Protein AF-A0AAN8VV85-F1 (afdb_monomer_lite)

Structure (mmCIF, N/CA/C/O backbone):
data_AF-A0AAN8VV85-F1
#
_entry.id   AF-A0AAN8VV85-F1
#
loop_
_atom_site.group_PDB
_atom_site.id
_atom_site.type_symbol
_atom_site.label_atom_id
_atom_site.label_alt_id
_atom_site.label_comp_id
_atom_site.label_asym_id
_atom_site.label_entity_id
_atom_site.label_seq_id
_atom_site.pdbx_PDB_ins_code
_atom_site.Cartn_x
_atom_site.Cartn_y
_atom_site.Cartn_z
_atom_site.occupancy
_atom_site.B_iso_or_equiv
_atom_site.auth_seq_id
_atom_site.auth_comp_id
_atom_site.auth_asym_id
_atom_site.auth_atom_id
_atom_site.pdbx_PDB_model_num
ATOM 1 N N . MET A 1 1 ? 72.344 32.230 -18.948 1.00 29.64 1 MET A N 1
ATOM 2 C CA . MET A 1 1 ? 73.712 32.636 -18.550 1.00 29.64 1 MET A CA 1
ATOM 3 C C . MET A 1 1 ? 74.078 31.742 -17.375 1.00 29.64 1 MET A C 1
ATOM 5 O O . MET A 1 1 ? 73.294 31.746 -16.448 1.00 29.64 1 MET A O 1
ATOM 9 N N . GLU A 1 2 ? 75.067 30.851 -17.328 1.00 29.83 2 GLU A N 1
ATOM 10 C CA . GLU A 1 2 ? 76.236 30.452 -18.130 1.00 29.83 2 GLU A CA 1
ATOM 11 C C . GLU A 1 2 ? 76.461 28.944 -17.844 1.00 29.83 2 GLU A C 1
ATOM 13 O O . GLU A 1 2 ? 76.276 28.495 -16.722 1.00 29.83 2 GLU A O 1
ATOM 18 N N . LYS A 1 3 ? 76.580 28.073 -18.855 1.00 25.91 3 LYS A N 1
ATOM 19 C CA . LYS A 1 3 ? 77.824 27.391 -19.287 1.00 25.91 3 LYS A CA 1
ATOM 20 C C . LYS A 1 3 ? 78.776 26.924 -18.168 1.00 25.91 3 LYS A C 1
ATOM 22 O O . LYS A 1 3 ? 79.409 27.759 -17.550 1.00 25.91 3 LYS A O 1
ATOM 27 N N . TRP A 1 4 ? 79.045 25.611 -18.131 1.00 25.22 4 TRP A N 1
ATOM 28 C CA . TRP A 1 4 ? 80.376 24.975 -18.308 1.00 25.22 4 TRP A CA 1
ATOM 29 C C . TRP A 1 4 ? 80.192 23.436 -18.306 1.00 25.22 4 TRP A C 1
ATOM 31 O O . TRP A 1 4 ? 79.726 22.879 -17.326 1.00 25.22 4 TRP A O 1
ATOM 41 N N . LYS A 1 5 ? 80.200 22.704 -19.431 1.00 29.70 5 LYS A N 1
ATOM 42 C CA . LYS A 1 5 ? 81.282 22.243 -20.337 1.00 29.70 5 LYS A CA 1
ATOM 43 C C . LYS A 1 5 ? 82.323 21.259 -19.752 1.00 29.70 5 LYS A C 1
ATOM 45 O O . LYS A 1 5 ? 83.261 21.658 -19.087 1.00 29.70 5 LYS A O 1
ATOM 50 N N . ARG A 1 6 ? 82.236 20.037 -20.309 1.00 26.09 6 ARG A N 1
ATOM 51 C CA . ARG A 1 6 ? 83.296 19.202 -20.930 1.00 26.09 6 ARG A CA 1
ATOM 52 C C . ARG A 1 6 ? 84.346 18.489 -20.052 1.00 26.09 6 ARG A C 1
ATOM 54 O O . ARG A 1 6 ? 85.352 19.064 -19.677 1.00 26.09 6 ARG A O 1
ATOM 61 N N . SER A 1 7 ? 84.208 17.155 -20.060 1.00 25.19 7 SER A N 1
ATOM 62 C CA . SER A 1 7 ? 85.110 16.177 -20.712 1.00 25.19 7 SER A CA 1
ATOM 63 C C . SER A 1 7 ? 86.605 16.199 -20.361 1.00 25.19 7 SER A C 1
ATOM 65 O O . SER A 1 7 ? 87.326 17.058 -20.868 1.00 25.19 7 SER A O 1
ATOM 67 N N . LYS A 1 8 ? 87.107 15.070 -19.833 1.00 25.59 8 LYS A N 1
ATOM 68 C CA . LYS A 1 8 ? 88.074 14.180 -20.525 1.00 25.59 8 LYS A CA 1
ATOM 69 C C . LYS A 1 8 ? 88.444 12.957 -19.665 1.00 25.59 8 LYS A C 1
ATOM 71 O O . LYS A 1 8 ? 88.756 13.152 -18.506 1.00 25.59 8 LYS A O 1
ATOM 76 N N . ARG A 1 9 ? 88.496 11.786 -20.338 1.00 24.23 9 ARG A N 1
ATOM 77 C CA . ARG A 1 9 ? 89.541 10.718 -20.335 1.00 24.23 9 ARG A CA 1
ATOM 78 C C . ARG A 1 9 ? 89.987 10.162 -18.962 1.00 24.23 9 ARG A C 1
ATOM 80 O O . ARG A 1 9 ? 90.245 10.922 -18.055 1.00 24.23 9 ARG A O 1
ATOM 87 N N . SER A 1 10 ? 90.203 8.869 -18.741 1.00 25.86 10 SER A N 1
ATOM 88 C CA . SER A 1 10 ? 90.548 7.743 -19.618 1.00 25.86 10 SER A CA 1
ATOM 89 C C . SER A 1 10 ? 90.454 6.442 -18.810 1.00 25.86 10 SER A C 1
ATOM 91 O O . SER A 1 10 ? 90.786 6.437 -17.628 1.00 25.86 10 SER A O 1
ATOM 93 N N . ASN A 1 11 ? 90.087 5.347 -19.485 1.00 25.23 11 ASN A N 1
ATOM 94 C CA . ASN A 1 11 ? 90.417 3.971 -19.099 1.00 25.23 11 ASN A CA 1
ATOM 95 C C . ASN A 1 11 ? 91.912 3.854 -18.749 1.00 25.23 11 ASN A C 1
ATOM 97 O O . ASN A 1 11 ? 92.729 4.395 -19.491 1.00 25.23 11 ASN A O 1
ATOM 101 N N . ASP A 1 12 ? 92.288 3.093 -17.719 1.00 26.83 12 ASP A N 1
ATOM 102 C CA . ASP A 1 12 ? 92.538 1.657 -17.901 1.00 26.83 12 ASP A CA 1
ATOM 103 C C . ASP A 1 12 ? 92.948 0.925 -16.603 1.00 26.83 12 ASP A C 1
ATOM 105 O O . ASP A 1 12 ? 93.776 1.408 -15.840 1.00 26.83 12 ASP A O 1
ATOM 109 N N . ARG A 1 13 ? 92.433 -0.310 -16.502 1.00 25.50 13 ARG A N 1
ATOM 110 C CA . ARG A 1 13 ? 93.039 -1.547 -15.961 1.00 25.50 13 ARG A CA 1
ATOM 111 C C . ARG A 1 13 ? 93.323 -1.768 -14.460 1.00 25.50 13 ARG A C 1
ATOM 113 O O . ARG A 1 13 ? 94.218 -1.179 -13.875 1.00 25.50 13 ARG A O 1
ATOM 120 N N . GLY A 1 14 ? 92.743 -2.884 -13.983 1.00 24.97 14 GLY A N 1
ATOM 121 C CA . GLY A 1 14 ? 93.368 -3.862 -13.069 1.00 24.97 14 GLY A CA 1
ATOM 122 C C . GLY A 1 14 ? 92.495 -4.211 -11.857 1.00 24.97 14 GLY A C 1
ATOM 123 O O . GLY A 1 14 ? 92.510 -3.464 -10.896 1.00 24.97 14 GLY A O 1
ATOM 124 N N . LYS A 1 15 ? 91.559 -5.169 -11.952 1.00 25.47 15 LYS A N 1
ATOM 125 C CA . LYS A 1 15 ? 91.684 -6.637 -11.739 1.00 25.47 15 LYS A CA 1
ATOM 126 C C . LYS A 1 15 ? 91.751 -7.070 -10.265 1.00 25.47 15 LYS A C 1
ATOM 128 O O . LYS A 1 15 ? 92.751 -6.806 -9.627 1.00 25.47 15 LYS A O 1
ATOM 133 N N . GLU A 1 16 ? 90.749 -7.856 -9.858 1.00 23.83 16 GLU A N 1
ATOM 134 C CA . GLU A 1 16 ? 90.736 -9.002 -8.915 1.00 23.83 16 GLU A CA 1
ATOM 135 C C . GLU A 1 16 ? 89.245 -9.399 -8.763 1.00 23.83 16 GLU A C 1
ATOM 137 O O . GLU A 1 16 ? 88.412 -8.508 -8.679 1.00 23.83 16 GLU A O 1
ATOM 142 N N . GLY A 1 17 ? 88.735 -10.633 -8.789 1.00 22.81 17 GLY A N 1
ATOM 143 C CA . GLY A 1 17 ? 89.218 -12.004 -8.959 1.00 22.81 17 GLY A CA 1
ATOM 144 C C . GLY A 1 17 ? 88.044 -12.954 -8.604 1.00 22.81 17 GLY A C 1
ATOM 145 O O . GLY A 1 17 ? 87.331 -12.645 -7.663 1.00 22.81 17 GLY A O 1
ATOM 146 N N . HIS A 1 18 ? 87.882 -14.083 -9.328 1.00 22.22 18 HIS A N 1
ATOM 147 C CA . HIS A 1 18 ? 87.176 -15.341 -8.934 1.00 22.22 18 HIS A CA 1
ATOM 148 C C . HIS A 1 18 ? 85.663 -15.300 -8.549 1.00 22.22 18 HIS A C 1
ATOM 150 O O . HIS A 1 18 ? 85.167 -14.289 -8.095 1.00 22.22 18 HIS A O 1
ATOM 156 N N . VAL A 1 19 ? 84.808 -16.333 -8.665 1.00 23.20 19 VAL A N 1
ATOM 157 C CA . VAL A 1 19 ? 84.781 -17.717 -9.196 1.00 23.20 19 VAL A CA 1
ATOM 158 C C . VAL A 1 19 ? 83.289 -18.117 -9.345 1.00 23.20 19 VAL A C 1
ATOM 160 O O . VAL A 1 19 ? 82.419 -17.551 -8.695 1.00 23.20 19 VAL A O 1
ATOM 163 N N . ARG A 1 20 ? 83.039 -19.081 -10.244 1.00 24.06 20 ARG A N 1
ATOM 164 C CA . ARG A 1 20 ? 81.790 -19.781 -10.626 1.00 24.06 20 ARG A CA 1
ATOM 165 C C . ARG A 1 20 ? 80.863 -20.232 -9.479 1.00 24.06 20 ARG A C 1
ATOM 167 O O . ARG A 1 20 ? 81.368 -20.765 -8.504 1.00 24.06 20 ARG A O 1
ATOM 174 N N . GLU A 1 21 ? 79.550 -20.278 -9.746 1.00 21.83 21 GLU A N 1
ATOM 175 C CA . GLU A 1 21 ? 78.804 -21.546 -9.910 1.00 21.83 21 GLU A CA 1
ATOM 176 C C . GLU A 1 21 ? 77.424 -21.364 -10.574 1.00 21.83 21 GLU A C 1
ATOM 178 O O . GLU A 1 21 ? 76.876 -20.272 -10.658 1.00 21.83 21 GLU A O 1
ATOM 183 N N . SER A 1 22 ? 76.951 -22.460 -11.160 1.00 26.95 22 SER A N 1
ATOM 184 C CA . SER A 1 22 ? 75.923 -22.622 -12.193 1.00 26.95 22 SER A CA 1
ATOM 185 C C . SER A 1 22 ? 74.533 -22.993 -11.669 1.00 26.95 22 SER A C 1
ATOM 187 O O . SER A 1 22 ? 74.444 -23.763 -10.718 1.00 26.95 22 SER A O 1
ATOM 189 N N . SER A 1 23 ? 73.477 -22.588 -12.387 1.00 23.42 23 SER A N 1
ATOM 190 C CA . SER A 1 23 ? 72.224 -23.330 -12.699 1.00 23.42 23 SER A CA 1
ATOM 191 C C . SER A 1 23 ? 71.120 -22.314 -13.057 1.00 23.42 23 SER A C 1
ATOM 193 O O . SER A 1 23 ? 71.147 -21.203 -12.551 1.00 23.42 23 SER A O 1
ATOM 195 N N . ASN A 1 24 ? 70.101 -22.551 -13.883 1.00 26.47 24 ASN A N 1
ATOM 196 C CA . ASN A 1 24 ? 69.809 -23.491 -14.963 1.00 26.47 24 ASN A CA 1
ATOM 197 C C . ASN A 1 24 ? 68.525 -22.960 -15.641 1.00 26.47 24 ASN A C 1
ATOM 199 O O . ASN A 1 24 ? 67.578 -22.596 -14.955 1.00 26.47 24 ASN A O 1
ATOM 203 N N . ASN A 1 25 ? 68.504 -22.965 -16.975 1.00 31.02 25 ASN A N 1
ATOM 204 C CA . ASN A 1 25 ? 67.380 -23.321 -17.855 1.00 31.02 25 ASN A CA 1
ATOM 205 C C . ASN A 1 25 ? 65.925 -23.171 -17.344 1.00 31.02 25 ASN A C 1
ATOM 207 O O . ASN A 1 25 ? 65.258 -24.177 -17.107 1.00 31.02 25 ASN A O 1
ATOM 211 N N . VAL A 1 26 ? 65.386 -21.946 -17.341 1.00 30.52 26 VAL A N 1
ATOM 212 C CA . VAL A 1 26 ? 63.922 -21.710 -17.397 1.00 30.52 26 VAL A CA 1
ATOM 213 C C . VAL A 1 26 ? 63.529 -20.783 -18.567 1.00 30.52 26 VAL A C 1
ATOM 215 O O . VAL A 1 26 ? 62.475 -20.966 -19.169 1.00 30.52 26 VAL A O 1
ATOM 218 N N . ASP A 1 27 ? 64.424 -19.903 -19.026 1.00 35.34 27 ASP A N 1
ATOM 219 C CA . ASP A 1 27 ? 64.077 -18.834 -19.985 1.00 35.34 27 ASP A CA 1
ATOM 220 C C . ASP A 1 27 ? 63.951 -19.224 -21.469 1.00 35.34 27 ASP A C 1
ATOM 222 O O . ASP A 1 27 ? 63.490 -18.433 -22.293 1.00 35.34 27 ASP A O 1
ATOM 226 N N . VAL A 1 28 ? 64.332 -20.442 -21.865 1.00 34.22 28 VAL A N 1
ATOM 227 C CA . VAL A 1 28 ? 64.312 -20.829 -23.293 1.00 34.22 28 VAL A CA 1
ATOM 228 C C . VAL A 1 28 ? 62.968 -21.455 -23.710 1.00 34.22 28 VAL A C 1
ATOM 230 O O . VAL A 1 28 ? 62.641 -21.481 -24.897 1.00 34.22 28 VAL A O 1
ATOM 233 N N . ALA A 1 29 ? 62.141 -21.902 -22.755 1.00 30.28 29 ALA A N 1
ATOM 234 C CA . ALA A 1 29 ? 60.863 -22.564 -23.044 1.00 30.28 29 ALA A CA 1
ATOM 235 C C . ALA A 1 29 ? 59.684 -21.586 -23.242 1.00 30.28 29 ALA A C 1
ATOM 237 O O . ALA A 1 29 ? 58.814 -21.848 -24.076 1.00 30.28 29 ALA A O 1
ATOM 238 N N . GLU A 1 30 ? 59.666 -20.436 -22.558 1.00 36.28 30 GLU A N 1
ATOM 239 C CA . GLU A 1 30 ? 58.548 -19.476 -22.640 1.00 36.28 30 GLU A CA 1
ATOM 240 C C . GLU A 1 30 ? 58.570 -18.626 -23.923 1.00 36.28 30 GLU A C 1
ATOM 242 O O . GLU A 1 30 ? 57.526 -18.348 -24.518 1.00 36.28 30 GLU A O 1
ATOM 247 N N . SER A 1 31 ? 59.760 -18.328 -24.459 1.00 34.31 31 SER A N 1
ATOM 248 C CA . SER A 1 31 ? 59.915 -17.598 -25.730 1.00 34.31 31 SER A CA 1
ATOM 249 C C . SER A 1 31 ? 59.431 -18.399 -26.955 1.00 34.31 31 SER A C 1
ATOM 251 O O . SER A 1 31 ? 59.031 -17.830 -27.978 1.00 34.31 31 SER A O 1
ATOM 253 N N . TRP A 1 32 ? 59.419 -19.737 -26.862 1.00 30.30 32 TRP A N 1
ATOM 254 C CA . TRP A 1 32 ? 59.089 -20.622 -27.986 1.00 30.30 32 TRP A CA 1
ATOM 255 C C . TRP A 1 32 ? 57.574 -20.773 -28.222 1.00 30.30 32 TRP A C 1
ATOM 257 O O . TRP A 1 32 ? 57.150 -20.926 -29.371 1.00 30.30 32 TRP A O 1
ATOM 267 N N . MET A 1 33 ? 56.739 -20.666 -27.177 1.00 30.81 33 MET A N 1
ATOM 268 C CA . MET A 1 33 ? 55.272 -20.702 -27.328 1.00 30.81 33 MET A CA 1
ATOM 269 C C . MET A 1 33 ? 54.704 -19.379 -27.869 1.00 30.81 33 MET A C 1
ATOM 271 O O . MET A 1 33 ? 53.781 -19.402 -28.684 1.00 30.81 33 MET A O 1
ATOM 275 N N . TYR A 1 34 ? 55.295 -18.238 -27.499 1.00 36.25 34 TYR A N 1
ATOM 276 C CA . TYR A 1 34 ? 54.773 -16.908 -27.843 1.00 36.25 34 TYR A CA 1
ATOM 277 C C . TYR A 1 34 ? 55.030 -16.496 -29.306 1.00 36.25 34 TYR A C 1
ATOM 279 O O . TYR A 1 34 ? 54.210 -15.833 -29.940 1.00 36.25 34 TYR A O 1
ATOM 287 N N . ARG A 1 35 ? 56.143 -16.940 -29.911 1.00 33.62 35 ARG A N 1
ATOM 288 C CA . ARG A 1 35 ? 56.442 -16.626 -31.325 1.00 33.62 35 ARG A CA 1
ATOM 289 C C . ARG A 1 35 ? 55.628 -17.455 -32.325 1.00 33.62 35 ARG A C 1
ATOM 291 O O . ARG A 1 35 ? 55.442 -17.022 -33.463 1.00 33.62 35 ARG A O 1
ATOM 298 N N . ARG A 1 36 ? 55.110 -18.624 -31.924 1.00 33.12 36 ARG A N 1
ATOM 299 C CA . ARG A 1 36 ? 54.283 -19.478 -32.796 1.00 33.12 36 ARG A CA 1
ATOM 300 C C . ARG A 1 36 ? 52.805 -19.096 -32.801 1.00 33.12 36 ARG A C 1
ATOM 302 O O . ARG A 1 36 ? 52.183 -19.254 -33.846 1.00 33.12 36 ARG A O 1
ATOM 309 N N . SER A 1 37 ? 52.257 -18.557 -31.714 1.00 38.00 37 SER A N 1
ATOM 310 C CA . SER A 1 37 ? 50.843 -18.150 -31.618 1.00 38.00 37 SER A CA 1
ATOM 311 C C . SER A 1 37 ? 50.494 -16.986 -32.554 1.00 38.00 37 SER A C 1
ATOM 313 O O . SER A 1 37 ? 49.457 -17.027 -33.217 1.00 38.00 37 SER A O 1
ATOM 315 N N . ILE A 1 38 ? 51.399 -16.015 -32.719 1.00 37.97 38 ILE A N 1
ATOM 316 C CA . ILE A 1 38 ? 51.208 -14.901 -33.663 1.00 37.97 38 ILE A CA 1
ATOM 317 C C . ILE A 1 38 ? 51.308 -15.390 -35.117 1.00 37.97 38 ILE A C 1
ATOM 319 O O . ILE A 1 38 ? 50.468 -15.037 -35.935 1.00 37.97 38 ILE A O 1
ATOM 323 N N . GLN A 1 39 ? 52.250 -16.282 -35.452 1.00 33.81 39 GLN A N 1
ATOM 324 C CA . GLN A 1 39 ? 52.345 -16.855 -36.808 1.00 33.81 39 GLN A CA 1
ATOM 325 C C . GLN A 1 39 ? 51.199 -17.827 -37.156 1.00 33.81 39 GLN A C 1
ATOM 327 O O . GLN A 1 39 ? 50.901 -18.025 -38.336 1.00 33.81 39 GLN A O 1
ATOM 332 N N . TRP A 1 40 ? 50.536 -18.419 -36.158 1.00 37.66 40 TRP A N 1
ATOM 333 C CA . TRP A 1 40 ? 49.375 -19.298 -36.348 1.00 37.66 40 TRP A CA 1
ATOM 334 C C . TRP A 1 40 ? 48.110 -18.522 -36.744 1.00 37.66 40 TRP A C 1
ATOM 336 O O . TRP A 1 40 ? 47.308 -19.003 -37.545 1.00 37.66 40 TRP A O 1
ATOM 346 N N . TRP A 1 41 ? 47.968 -17.289 -36.248 1.00 36.44 41 TRP A N 1
ATOM 347 C CA . TRP A 1 41 ? 46.835 -16.403 -36.537 1.00 36.44 41 TRP A CA 1
ATOM 348 C C . TRP A 1 41 ? 46.757 -15.975 -38.016 1.00 36.44 41 TRP A C 1
ATOM 350 O O . TRP A 1 41 ? 45.665 -15.804 -38.557 1.00 36.44 41 TRP A O 1
ATOM 360 N N . TRP A 1 42 ? 47.899 -15.899 -38.707 1.00 35.69 42 TRP A N 1
ATOM 361 C CA . TRP A 1 42 ? 48.003 -15.453 -40.105 1.00 35.69 42 TRP A CA 1
ATOM 362 C C . TRP A 1 42 ? 47.737 -16.541 -41.166 1.00 35.69 42 TRP A C 1
ATOM 364 O O . TRP A 1 42 ? 47.764 -16.249 -42.361 1.00 35.69 42 TRP A O 1
ATOM 374 N N . ARG A 1 43 ? 47.470 -17.797 -40.775 1.00 40.44 43 ARG A N 1
ATOM 375 C CA . ARG A 1 43 ? 47.370 -18.941 -41.709 1.00 40.44 43 ARG A CA 1
ATOM 376 C C . ARG A 1 43 ? 45.959 -19.314 -42.187 1.00 40.44 43 ARG A C 1
ATOM 378 O O . ARG A 1 43 ? 45.839 -20.244 -42.980 1.00 40.44 43 ARG A O 1
ATOM 385 N N . PHE A 1 44 ? 44.900 -18.613 -41.769 1.00 41.81 44 PHE A N 1
ATOM 386 C CA . PHE A 1 44 ? 43.514 -18.977 -42.113 1.00 41.81 44 PHE A CA 1
ATOM 387 C C . PHE A 1 44 ? 42.860 -18.018 -43.135 1.00 41.81 44 PHE A C 1
ATOM 389 O O . PHE A 1 44 ? 42.483 -16.901 -42.774 1.00 41.81 44 PHE A O 1
ATOM 396 N N . PRO A 1 45 ? 42.608 -18.458 -44.390 1.00 41.16 45 PRO A N 1
ATOM 397 C CA . PRO A 1 45 ? 42.027 -17.622 -45.453 1.00 41.16 45 PRO A CA 1
ATOM 398 C C . PRO A 1 45 ? 40.631 -17.059 -45.139 1.00 41.16 45 PRO A C 1
ATOM 400 O O . PRO A 1 45 ? 40.261 -15.998 -45.634 1.00 41.16 45 PRO A O 1
ATOM 403 N N . ARG A 1 46 ? 39.847 -17.740 -44.289 1.00 45.16 46 ARG A N 1
ATOM 404 C CA . ARG A 1 46 ? 38.489 -17.307 -43.905 1.00 45.16 46 ARG A CA 1
ATOM 405 C C . ARG A 1 46 ? 38.463 -16.075 -42.992 1.00 45.16 46 ARG A C 1
ATOM 407 O O . ARG A 1 46 ? 37.455 -15.384 -42.979 1.00 45.16 46 ARG A O 1
ATOM 414 N N . ARG A 1 47 ? 39.550 -15.765 -42.274 1.00 47.66 47 ARG A N 1
ATOM 415 C CA . ARG A 1 47 ? 39.619 -14.594 -41.374 1.00 47.66 47 ARG A CA 1
ATOM 416 C C . ARG A 1 47 ? 40.104 -13.326 -42.075 1.00 47.66 47 ARG A C 1
ATOM 418 O O . ARG A 1 47 ? 39.691 -12.238 -41.694 1.00 47.66 47 ARG A O 1
ATOM 425 N N . LYS A 1 48 ? 40.865 -13.465 -43.169 1.00 40.97 48 LYS A N 1
ATOM 426 C CA . LYS A 1 48 ? 41.199 -12.345 -44.061 1.00 40.97 48 LYS A CA 1
ATOM 427 C C . LYS A 1 48 ? 39.945 -11.755 -44.720 1.00 40.97 48 LYS A C 1
ATOM 429 O O . LYS A 1 48 ? 39.808 -10.546 -44.752 1.00 40.97 48 LYS A O 1
ATOM 434 N N . LYS A 1 49 ? 38.970 -12.602 -45.085 1.00 40.22 49 LYS A N 1
ATOM 435 C CA . LYS A 1 49 ? 37.644 -12.161 -45.557 1.00 40.22 49 LYS A CA 1
ATOM 436 C C . LYS A 1 49 ? 36.800 -11.458 -44.493 1.00 40.22 49 LYS A C 1
ATOM 438 O O . LYS A 1 49 ? 36.002 -10.612 -44.853 1.00 40.22 49 LYS A O 1
ATOM 443 N N . ILE A 1 50 ? 36.956 -11.793 -43.211 1.00 40.53 50 ILE A N 1
ATOM 444 C CA . ILE A 1 50 ? 36.224 -11.126 -42.121 1.00 40.53 50 ILE A CA 1
ATOM 445 C C . ILE A 1 50 ? 36.810 -9.735 -41.869 1.00 40.53 50 ILE A C 1
ATOM 447 O O . ILE A 1 50 ? 36.052 -8.792 -41.710 1.00 40.53 50 ILE A O 1
ATOM 451 N N . LEU A 1 51 ? 38.137 -9.580 -41.910 1.00 35.75 51 LEU A N 1
ATOM 452 C CA . LEU A 1 51 ? 38.771 -8.262 -41.818 1.00 35.75 51 LEU A CA 1
ATOM 453 C C . LEU A 1 51 ? 38.570 -7.425 -43.087 1.00 35.75 51 LEU A C 1
ATOM 455 O O . LEU A 1 51 ? 38.295 -6.246 -42.959 1.00 35.75 51 LEU A O 1
ATOM 459 N N . GLU A 1 52 ? 38.623 -8.005 -44.288 1.00 38.78 52 GLU A N 1
ATOM 460 C CA . GLU A 1 52 ? 38.267 -7.300 -45.533 1.00 38.78 52 GLU A CA 1
ATOM 461 C C . GLU A 1 52 ? 36.781 -6.902 -45.554 1.00 38.78 52 GLU A C 1
ATOM 463 O O . GLU A 1 52 ? 36.460 -5.828 -46.042 1.00 38.78 52 GLU A O 1
ATOM 468 N N . PHE A 1 53 ? 35.882 -7.702 -44.964 1.00 36.22 53 PHE A N 1
ATOM 469 C CA . PHE A 1 53 ? 34.473 -7.334 -44.780 1.00 36.22 53 PHE A CA 1
ATOM 470 C C . PHE A 1 53 ? 34.307 -6.212 -43.745 1.00 36.22 53 PHE A C 1
ATOM 472 O O . PHE A 1 53 ? 33.586 -5.262 -44.010 1.00 36.22 53 PHE A O 1
ATOM 479 N N . ILE A 1 54 ? 35.025 -6.267 -42.616 1.00 36.34 54 ILE A N 1
ATOM 480 C CA . ILE A 1 54 ? 35.005 -5.221 -41.580 1.00 36.34 54 ILE A CA 1
ATOM 481 C C . ILE A 1 54 ? 35.598 -3.902 -42.108 1.00 36.34 54 ILE A C 1
ATOM 483 O O . ILE A 1 54 ? 34.986 -2.854 -41.918 1.00 36.34 54 ILE A O 1
ATOM 487 N N . PHE A 1 55 ? 36.729 -3.946 -42.822 1.00 33.38 55 PHE A N 1
ATOM 488 C CA . PHE A 1 55 ? 37.367 -2.762 -43.406 1.00 33.38 55 PHE A CA 1
ATOM 489 C C . PHE A 1 55 ? 36.570 -2.182 -44.585 1.00 33.38 55 PHE A C 1
ATOM 491 O O . PHE A 1 55 ? 36.449 -0.961 -44.665 1.00 33.38 55 PHE A O 1
ATOM 498 N N . ALA A 1 56 ? 35.945 -3.020 -45.426 1.00 34.62 56 ALA A N 1
ATOM 499 C CA . ALA A 1 56 ? 35.021 -2.552 -46.465 1.00 34.62 56 ALA A CA 1
ATOM 500 C C . ALA A 1 56 ? 33.781 -1.873 -45.857 1.00 34.62 56 ALA A C 1
ATOM 502 O O . ALA A 1 56 ? 33.347 -0.835 -46.343 1.00 34.62 56 ALA A O 1
ATOM 503 N N . THR A 1 57 ? 33.255 -2.386 -44.737 1.00 35.06 57 THR A N 1
ATOM 504 C CA . THR A 1 57 ? 32.124 -1.742 -44.049 1.00 35.06 57 THR A CA 1
ATOM 505 C C . THR A 1 57 ? 32.492 -0.462 -43.302 1.00 35.06 57 THR A C 1
ATOM 507 O O . THR A 1 57 ? 31.614 0.364 -43.090 1.00 35.06 57 THR A O 1
ATOM 510 N N . THR A 1 58 ? 33.754 -0.247 -42.911 1.00 31.55 58 THR A N 1
ATOM 511 C CA . THR A 1 58 ? 34.165 1.017 -42.270 1.00 31.55 58 THR A CA 1
ATOM 512 C C . THR A 1 58 ? 34.527 2.124 -43.258 1.00 31.55 58 THR A C 1
ATOM 514 O O . THR A 1 58 ? 34.446 3.288 -42.874 1.00 31.55 58 THR A O 1
ATOM 517 N N . GLU A 1 59 ? 34.877 1.808 -44.510 1.00 32.00 59 GLU A N 1
ATOM 518 C CA . GLU A 1 59 ? 35.076 2.831 -45.554 1.00 32.00 59 GLU A CA 1
ATOM 519 C C . GLU A 1 59 ? 33.755 3.273 -46.216 1.00 32.00 59 GLU A C 1
ATOM 521 O O . GLU A 1 59 ? 33.619 4.450 -46.546 1.00 32.00 59 GLU A O 1
ATOM 526 N N . ASP A 1 60 ? 32.735 2.408 -46.293 1.00 29.50 60 ASP A N 1
ATOM 527 C CA . ASP A 1 60 ? 31.406 2.778 -46.825 1.00 29.50 60 ASP A CA 1
ATOM 528 C C . ASP A 1 60 ? 30.509 3.542 -45.820 1.00 29.50 60 ASP A C 1
ATOM 530 O O . ASP A 1 60 ? 29.473 4.099 -46.191 1.00 29.50 60 ASP A O 1
ATOM 534 N N . LEU A 1 61 ? 30.910 3.639 -44.546 1.00 34.19 61 LEU A N 1
ATOM 535 C CA . LEU A 1 61 ? 30.150 4.337 -43.495 1.00 34.19 61 LEU A CA 1
ATOM 536 C C . LEU A 1 61 ? 30.393 5.857 -43.425 1.00 34.19 61 LEU A C 1
ATOM 538 O O . LEU A 1 61 ? 29.805 6.517 -42.568 1.00 34.19 61 LEU A O 1
ATOM 542 N N . GLN A 1 62 ? 31.213 6.441 -44.308 1.00 36.25 62 GLN A N 1
ATOM 543 C CA . GLN A 1 62 ? 31.420 7.899 -44.337 1.00 36.25 62 GLN A CA 1
ATOM 544 C C . GLN A 1 62 ? 30.621 8.662 -45.397 1.00 36.25 62 GLN A C 1
ATOM 546 O O . GLN A 1 62 ? 30.593 9.889 -45.336 1.00 36.25 62 GLN A O 1
ATOM 551 N N . THR A 1 63 ? 29.890 8.001 -46.298 1.00 39.28 63 THR A N 1
ATOM 552 C CA . THR A 1 63 ? 29.018 8.706 -47.256 1.00 39.28 63 THR A CA 1
ATOM 553 C C . THR A 1 63 ? 27.814 7.866 -47.688 1.00 39.28 63 THR A C 1
ATOM 555 O O . THR A 1 63 ? 27.717 7.466 -48.844 1.00 39.28 63 THR A O 1
ATOM 558 N N . SER A 1 64 ? 26.853 7.624 -46.799 1.00 31.52 64 SER A N 1
ATOM 559 C CA . SER A 1 64 ? 25.456 7.469 -47.227 1.00 31.52 64 SER A CA 1
ATOM 560 C C . SER A 1 64 ? 24.505 7.781 -46.071 1.00 31.52 64 SER A C 1
ATOM 562 O O . SER A 1 64 ? 24.420 7.065 -45.079 1.00 31.52 64 SER A O 1
ATOM 564 N N . GLU A 1 65 ? 23.796 8.904 -46.184 1.00 43.25 65 GLU A N 1
ATOM 565 C CA . GLU A 1 65 ? 22.586 9.142 -45.402 1.00 43.25 65 GLU A CA 1
ATOM 566 C C . GLU A 1 65 ? 21.503 8.195 -45.931 1.00 43.25 65 GLU A C 1
ATOM 568 O O . GLU A 1 65 ? 20.780 8.507 -46.877 1.00 43.25 65 GLU A O 1
ATOM 573 N N . ASP A 1 66 ? 21.450 6.996 -45.358 1.00 30.14 66 ASP A N 1
ATOM 574 C CA . ASP A 1 66 ? 20.517 5.949 -45.751 1.00 30.14 66 ASP A CA 1
ATOM 575 C C . ASP A 1 66 ? 19.099 6.286 -45.221 1.00 30.14 66 ASP A C 1
ATOM 577 O O . ASP A 1 66 ? 18.897 6.400 -44.003 1.00 30.14 66 ASP A O 1
ATOM 581 N N . PRO A 1 67 ? 18.076 6.464 -46.084 1.00 31.73 67 PRO A N 1
ATOM 582 C CA . PRO A 1 67 ? 16.733 6.905 -45.684 1.00 31.73 67 PRO A CA 1
ATOM 583 C C . PRO A 1 67 ? 15.961 5.893 -44.814 1.00 31.73 67 PRO A C 1
ATOM 585 O O . PRO A 1 67 ? 14.860 6.196 -44.351 1.00 31.73 67 PRO A O 1
ATOM 588 N N . ILE A 1 68 ? 16.545 4.725 -44.530 1.00 32.28 68 ILE A N 1
ATOM 589 C CA . ILE A 1 68 ? 16.019 3.705 -43.610 1.00 32.28 68 ILE A CA 1
ATOM 590 C C . ILE A 1 68 ? 16.170 4.141 -42.134 1.00 32.28 68 ILE A C 1
ATOM 592 O O . ILE A 1 68 ? 15.357 3.759 -41.289 1.00 32.28 68 ILE A O 1
ATOM 596 N N . ILE A 1 69 ? 17.123 5.028 -41.812 1.00 35.34 69 ILE A N 1
ATOM 597 C CA . ILE A 1 69 ? 17.374 5.498 -40.432 1.00 35.34 69 ILE A CA 1
ATOM 598 C C . ILE A 1 69 ? 16.270 6.443 -39.909 1.00 35.34 69 ILE A C 1
ATOM 600 O O . ILE A 1 69 ? 16.128 6.624 -38.702 1.00 35.34 69 ILE A O 1
ATOM 604 N N . ARG A 1 70 ? 15.384 6.968 -40.770 1.00 32.62 70 ARG A N 1
ATOM 605 C CA . ARG A 1 70 ? 14.205 7.743 -40.321 1.00 32.62 70 ARG A CA 1
ATOM 606 C C . ARG A 1 70 ? 13.091 6.889 -39.691 1.00 32.62 70 ARG A C 1
ATOM 608 O O . ARG A 1 70 ? 12.135 7.456 -39.170 1.00 32.62 70 ARG A O 1
ATOM 615 N N . GLY A 1 71 ? 13.183 5.555 -39.741 1.00 30.92 71 GLY A N 1
ATOM 616 C CA . GLY A 1 71 ? 12.092 4.649 -39.352 1.00 30.92 71 GLY A CA 1
ATOM 617 C C . GLY A 1 71 ? 12.139 4.068 -37.933 1.00 30.92 71 GLY A C 1
ATOM 618 O O . GLY A 1 71 ? 11.132 3.532 -37.475 1.00 30.92 71 GLY A O 1
ATOM 619 N N . LEU A 1 72 ? 13.260 4.160 -37.212 1.00 39.50 72 LEU A N 1
ATOM 620 C CA . LEU A 1 72 ? 13.339 3.704 -35.820 1.00 39.50 72 LEU A CA 1
ATOM 621 C C . LEU A 1 72 ? 12.982 4.875 -34.906 1.00 39.50 72 LEU A C 1
ATOM 623 O O . LEU A 1 72 ? 13.851 5.631 -34.482 1.00 39.50 72 LEU A O 1
ATOM 627 N N . SER A 1 73 ? 11.684 5.062 -34.646 1.00 42.41 73 SER A N 1
ATOM 628 C CA . SER A 1 73 ? 11.202 6.116 -33.753 1.00 42.41 73 SER A CA 1
ATOM 629 C C . SER A 1 73 ? 11.850 5.960 -32.374 1.00 42.41 73 SER A C 1
ATOM 631 O O . SER A 1 73 ? 11.476 5.074 -31.598 1.00 42.41 73 SER A O 1
ATOM 633 N N . HIS A 1 74 ? 12.817 6.819 -32.058 1.00 57.91 74 HIS A N 1
ATOM 634 C CA . HIS A 1 74 ? 13.244 7.038 -30.686 1.00 57.91 74 HIS A CA 1
ATOM 635 C C . HIS A 1 74 ? 11.988 7.420 -29.896 1.00 57.91 74 HIS A C 1
ATOM 637 O O . HIS A 1 74 ? 11.323 8.401 -30.226 1.00 57.91 74 HIS A O 1
ATOM 643 N N . TYR A 1 75 ? 11.592 6.596 -28.926 1.00 72.62 75 TYR A N 1
ATOM 644 C CA . TYR A 1 75 ? 10.402 6.866 -28.128 1.00 72.62 75 TYR A CA 1
ATOM 645 C C . TYR A 1 75 ? 10.646 8.111 -27.275 1.00 72.62 75 TYR A C 1
ATOM 647 O O . TYR A 1 75 ? 11.380 8.068 -26.290 1.00 72.62 75 TYR A O 1
ATOM 655 N N . ASP A 1 76 ? 10.046 9.224 -27.683 1.00 76.00 76 ASP A N 1
ATOM 656 C CA . ASP A 1 76 ? 10.083 10.477 -26.943 1.00 76.00 76 ASP A CA 1
ATOM 657 C C . ASP A 1 76 ? 8.937 10.510 -25.925 1.00 76.00 76 ASP A C 1
ATOM 659 O O . ASP A 1 76 ? 7.838 11.014 -26.175 1.00 76.00 76 ASP A O 1
ATOM 663 N N . ARG A 1 77 ? 9.202 9.914 -24.758 1.00 75.25 77 ARG A N 1
ATOM 664 C CA . ARG A 1 77 ? 8.260 9.891 -23.635 1.00 75.25 77 ARG A CA 1
ATOM 665 C C . ARG A 1 77 ? 7.905 11.298 -23.156 1.00 75.25 77 ARG A C 1
ATOM 667 O O . ARG A 1 77 ? 6.785 11.514 -22.697 1.00 75.25 77 ARG A O 1
ATOM 674 N N . GLU A 1 78 ? 8.858 12.230 -23.174 1.00 73.50 78 GLU A N 1
ATOM 675 C CA . GLU A 1 78 ? 8.611 13.584 -22.676 1.00 73.50 78 GLU A CA 1
ATOM 676 C C . GLU A 1 78 ? 7.582 14.287 -23.553 1.00 73.50 78 GLU A C 1
ATOM 678 O O . GLU A 1 78 ? 6.646 14.885 -23.018 1.00 73.50 78 GLU A O 1
ATOM 683 N N . ASN A 1 79 ? 7.698 14.136 -24.874 1.00 78.25 79 ASN A N 1
ATOM 684 C CA . ASN A 1 79 ? 6.700 14.647 -25.800 1.00 78.25 79 ASN A CA 1
ATOM 685 C C . ASN A 1 79 ? 5.342 13.937 -25.649 1.00 78.25 79 ASN A C 1
ATOM 687 O O . ASN A 1 79 ? 4.329 14.623 -25.576 1.00 78.25 79 ASN A O 1
ATOM 691 N N . GLU A 1 80 ? 5.297 12.603 -25.504 1.00 80.19 80 GLU A N 1
ATOM 692 C CA . GLU A 1 80 ? 4.028 11.864 -25.306 1.00 80.19 80 GLU A CA 1
ATOM 693 C C . GLU A 1 80 ? 3.290 12.320 -24.030 1.00 80.19 80 GLU A C 1
ATOM 695 O O . GLU A 1 80 ? 2.087 12.589 -24.056 1.00 80.19 80 GLU A O 1
ATOM 700 N N . VAL A 1 81 ? 4.009 12.477 -22.909 1.00 75.50 81 VAL A N 1
ATOM 701 C CA . VAL A 1 81 ? 3.416 12.982 -21.657 1.00 75.50 81 VAL A CA 1
ATOM 702 C C . VAL A 1 81 ? 2.981 14.434 -21.791 1.00 75.50 81 VAL A C 1
ATOM 704 O O . VAL A 1 81 ? 1.920 14.802 -21.284 1.00 75.50 81 VAL A O 1
ATOM 707 N N . LYS A 1 82 ? 3.782 15.266 -22.460 1.00 74.88 82 LYS A N 1
ATOM 708 C CA . LYS A 1 82 ? 3.439 16.667 -22.693 1.00 74.88 82 LYS A CA 1
ATOM 709 C C . LYS A 1 82 ? 2.176 16.791 -23.546 1.00 74.88 82 LYS A C 1
ATOM 711 O O . LYS A 1 82 ? 1.280 17.525 -23.159 1.00 74.88 82 LYS A O 1
ATOM 716 N N . GLU A 1 83 ? 2.059 16.040 -24.638 1.00 76.69 83 GLU A N 1
ATOM 717 C CA . GLU A 1 83 ? 0.856 16.020 -25.481 1.00 76.69 83 GLU A CA 1
ATOM 718 C C . GLU A 1 83 ? -0.379 15.553 -24.704 1.00 76.69 83 GLU A C 1
ATOM 720 O O . GLU A 1 83 ? -1.454 16.138 -24.838 1.00 76.69 83 GLU A O 1
ATOM 725 N N . PHE A 1 84 ? -0.243 14.536 -23.850 1.00 76.56 84 PHE A N 1
ATOM 726 C CA . PHE A 1 84 ? -1.334 14.095 -22.979 1.00 76.56 84 PHE A CA 1
ATOM 727 C C . PHE A 1 84 ? -1.796 15.209 -22.019 1.00 76.56 84 PHE A C 1
ATOM 729 O O . PHE A 1 84 ? -2.998 15.449 -21.872 1.00 76.56 84 PHE A O 1
ATOM 736 N N . LEU A 1 85 ? -0.845 15.918 -21.404 1.00 68.81 85 LEU A N 1
ATOM 737 C CA . LEU A 1 85 ? -1.098 17.022 -20.475 1.00 68.81 85 LEU A CA 1
ATOM 738 C C . LEU A 1 85 ? -1.685 18.263 -21.156 1.00 68.81 85 LEU A C 1
ATOM 740 O O . LEU A 1 85 ? -2.666 18.821 -20.663 1.00 68.81 85 LEU A O 1
ATOM 744 N N . ASP A 1 86 ? -1.108 18.684 -22.282 1.00 68.50 86 ASP A N 1
ATOM 745 C CA . ASP A 1 86 ? -1.515 19.877 -23.034 1.00 68.50 86 ASP A CA 1
ATOM 746 C C . ASP A 1 86 ? -2.947 19.724 -23.571 1.00 68.50 86 ASP A C 1
ATOM 748 O O . ASP A 1 86 ? -3.721 20.684 -23.587 1.00 68.50 86 ASP A O 1
ATOM 752 N N . ASN A 1 87 ? -3.346 18.494 -23.906 1.00 67.62 87 ASN A N 1
ATOM 753 C CA . ASN A 1 87 ? -4.716 18.162 -24.295 1.00 67.62 87 ASN A CA 1
ATOM 754 C C . ASN A 1 87 ? -5.689 18.047 -23.107 1.00 67.62 87 ASN A C 1
ATOM 756 O O . ASN A 1 87 ? -6.858 17.714 -23.304 1.00 67.62 87 ASN A O 1
ATOM 760 N N . LYS A 1 88 ? -5.226 18.301 -21.874 1.00 61.34 88 LYS A N 1
ATOM 761 C CA . LYS A 1 88 ? -5.962 18.077 -20.618 1.00 61.34 88 LYS A CA 1
ATOM 762 C C . LYS A 1 88 ? -6.600 16.685 -20.549 1.00 61.34 88 LYS A C 1
ATOM 764 O O . LYS A 1 88 ? -7.699 16.534 -20.010 1.00 61.34 88 LYS A O 1
ATOM 769 N N . GLY A 1 89 ? -5.919 15.691 -21.119 1.00 65.56 89 GLY A N 1
ATOM 770 C CA . GLY A 1 89 ? -6.438 14.340 -21.253 1.00 65.56 89 GLY A CA 1
ATOM 771 C C . GLY A 1 89 ? -6.658 13.688 -19.891 1.00 65.56 89 GLY A C 1
ATOM 772 O O . GLY A 1 89 ? -5.813 13.771 -19.000 1.00 65.56 89 GLY A O 1
ATOM 773 N N . THR A 1 90 ? -7.794 13.016 -19.723 1.00 77.50 90 THR A N 1
ATOM 774 C CA . THR A 1 90 ? -8.008 12.053 -18.635 1.00 77.50 90 THR A CA 1
ATOM 775 C C . THR A 1 90 ? -7.833 10.627 -19.146 1.00 77.50 90 THR A C 1
ATOM 777 O O . THR A 1 90 ? -8.023 10.352 -20.337 1.00 77.50 90 THR A O 1
ATOM 780 N N . VAL A 1 91 ? -7.516 9.679 -18.260 1.00 84.31 91 VAL A N 1
ATOM 781 C CA . VAL A 1 91 ? -7.460 8.261 -18.655 1.00 84.31 91 VAL A CA 1
ATOM 782 C C . VAL A 1 91 ? -8.844 7.797 -19.109 1.00 84.31 91 VAL A C 1
ATOM 784 O O . VAL A 1 91 ? -8.950 7.020 -20.056 1.00 84.31 91 VAL A O 1
ATOM 787 N N . LYS A 1 92 ? -9.925 8.319 -18.510 1.00 84.69 92 LYS A N 1
ATOM 788 C CA . LYS A 1 92 ? -11.293 8.091 -18.996 1.00 84.69 92 LYS A CA 1
ATOM 789 C C . LYS A 1 92 ? -11.473 8.538 -20.449 1.00 84.69 92 LYS A C 1
ATOM 791 O O . LYS A 1 92 ? -12.038 7.787 -21.240 1.00 84.69 92 LYS A O 1
ATOM 796 N N . GLN A 1 93 ? -11.024 9.738 -20.815 1.00 82.88 93 GLN A N 1
ATOM 797 C CA . GLN A 1 93 ? -11.133 10.227 -22.196 1.00 82.88 93 GLN A CA 1
ATOM 798 C C . GLN A 1 93 ? -10.333 9.354 -23.165 1.00 82.88 93 GLN A C 1
ATOM 800 O O . GLN A 1 93 ? -10.845 9.011 -24.230 1.00 82.88 93 GLN A O 1
ATOM 805 N N . LEU A 1 94 ? -9.127 8.929 -22.772 1.00 84.88 94 LEU A N 1
ATOM 806 C CA . LEU A 1 94 ? -8.350 7.964 -23.552 1.00 84.88 94 LEU A CA 1
ATOM 807 C C . LEU A 1 94 ? -9.117 6.651 -23.736 1.00 84.88 94 LEU A C 1
ATOM 809 O O . LEU A 1 94 ? -9.266 6.189 -24.864 1.00 84.88 94 LEU A O 1
ATOM 813 N N . ALA A 1 95 ? -9.669 6.077 -22.667 1.00 86.75 95 ALA A N 1
ATOM 814 C CA . ALA A 1 95 ? -10.450 4.845 -22.754 1.00 86.75 95 ALA A CA 1
ATOM 815 C C . ALA A 1 95 ? -11.682 4.993 -23.671 1.00 86.75 95 ALA A C 1
ATOM 817 O O . ALA A 1 95 ? -11.981 4.096 -24.457 1.00 86.75 95 ALA A O 1
ATOM 818 N N . ASN A 1 96 ? -12.348 6.151 -23.643 1.00 85.38 96 ASN A N 1
ATOM 819 C CA . ASN A 1 96 ? -13.511 6.442 -24.488 1.00 85.38 96 ASN A CA 1
ATOM 820 C C . ASN A 1 96 ? -13.165 6.708 -25.962 1.00 85.38 96 ASN A C 1
ATOM 822 O O . ASN A 1 96 ? -14.058 6.675 -26.805 1.00 85.38 96 ASN A O 1
ATOM 826 N N . SER A 1 97 ? -11.896 6.957 -26.296 1.00 85.88 97 SER A N 1
ATOM 827 C CA . SER A 1 97 ? -11.471 7.219 -27.679 1.00 85.88 97 SER A CA 1
ATOM 828 C C . SER A 1 97 ? -11.418 5.966 -28.569 1.00 85.88 97 SER A C 1
ATOM 830 O O . SER A 1 97 ? -11.139 6.069 -29.761 1.00 85.88 97 SER A O 1
ATOM 832 N N . GLY A 1 98 ? -11.708 4.780 -28.014 1.00 81.94 98 GLY A N 1
ATOM 833 C CA . GLY A 1 98 ? -11.711 3.518 -28.759 1.00 81.94 98 GLY A CA 1
ATOM 834 C C . GLY A 1 98 ? -10.313 2.949 -29.019 1.00 81.94 98 GLY A C 1
ATOM 835 O O . GLY A 1 98 ? -10.125 2.188 -29.968 1.00 81.94 98 GLY A O 1
ATOM 836 N N . LEU A 1 99 ? -9.325 3.321 -28.196 1.00 85.12 99 LEU A N 1
ATOM 837 C CA . LEU A 1 99 ? -7.957 2.812 -28.292 1.00 85.12 99 LEU A CA 1
ATOM 838 C C . LEU A 1 99 ? -7.918 1.286 -28.172 1.00 85.12 99 LEU A C 1
ATOM 840 O O . LEU A 1 99 ? -8.467 0.699 -27.243 1.00 85.12 99 LEU A O 1
ATOM 844 N N . VAL A 1 100 ? -7.188 0.656 -29.092 1.00 85.88 100 VAL A N 1
ATOM 845 C CA . VAL A 1 100 ? -6.895 -0.787 -29.056 1.00 85.88 100 VAL A CA 1
ATOM 846 C C . VAL A 1 100 ? -5.597 -1.071 -28.296 1.00 85.88 100 VAL A C 1
ATOM 848 O O . VAL A 1 100 ? -5.432 -2.155 -27.746 1.00 85.88 100 VAL A O 1
ATOM 851 N N . LYS A 1 101 ? -4.678 -0.098 -28.255 1.00 89.38 101 LYS A N 1
ATOM 852 C CA . LYS A 1 101 ? -3.404 -0.184 -27.537 1.00 89.38 101 LYS A CA 1
ATOM 853 C C . LYS A 1 101 ? -3.239 0.983 -26.582 1.00 89.38 101 LYS A C 1
ATOM 855 O O . LYS A 1 101 ? -3.623 2.104 -26.921 1.00 89.38 101 LYS A O 1
ATOM 860 N N . ILE A 1 102 ? -2.652 0.725 -25.419 1.00 89.38 102 ILE A N 1
ATOM 861 C CA . ILE A 1 102 ? -2.354 1.791 -24.461 1.00 89.38 102 ILE A CA 1
ATOM 862 C C . ILE A 1 102 ? -1.096 2.573 -24.886 1.00 89.38 102 ILE A C 1
ATOM 864 O O . ILE A 1 102 ? -0.161 1.976 -25.429 1.00 89.38 102 ILE A O 1
ATOM 868 N N . PRO A 1 103 ? -1.036 3.896 -24.636 1.00 88.00 103 PRO A N 1
ATOM 869 C CA . PRO A 1 103 ? 0.177 4.684 -24.854 1.00 88.00 103 PRO A CA 1
ATOM 870 C C . PRO A 1 103 ? 1.365 4.144 -24.049 1.00 88.00 103 PRO A C 1
ATOM 872 O O . PRO A 1 103 ? 1.191 3.609 -22.944 1.00 88.00 103 PRO A O 1
ATOM 875 N N . ARG A 1 104 ? 2.586 4.300 -24.575 1.00 87.19 104 ARG A N 1
ATOM 876 C CA . ARG A 1 104 ? 3.788 3.693 -23.971 1.00 87.19 104 ARG A CA 1
ATOM 877 C C . ARG A 1 104 ? 4.072 4.254 -22.581 1.00 87.19 104 ARG A C 1
ATOM 879 O O . ARG A 1 104 ? 4.570 3.517 -21.730 1.00 87.19 104 ARG A O 1
ATOM 886 N N . MET A 1 105 ? 3.686 5.500 -22.304 1.00 84.69 105 MET A N 1
ATOM 887 C CA . MET A 1 105 ? 3.788 6.107 -20.975 1.00 84.69 105 MET A CA 1
ATOM 888 C C . MET A 1 105 ? 3.039 5.336 -19.881 1.00 84.69 105 MET A C 1
ATOM 890 O O . MET A 1 105 ? 3.410 5.483 -18.722 1.00 84.69 105 MET A O 1
ATOM 894 N N . PHE A 1 106 ? 2.040 4.506 -20.205 1.00 86.56 106 PHE A N 1
ATOM 895 C CA . PHE A 1 106 ? 1.289 3.696 -19.233 1.00 86.56 106 PHE A CA 1
ATOM 896 C C . PHE A 1 106 ? 1.824 2.268 -19.070 1.00 86.56 106 PHE A C 1
ATOM 898 O O . PHE A 1 106 ? 1.357 1.541 -18.186 1.00 86.56 106 PHE A O 1
ATOM 905 N N . VAL A 1 107 ? 2.776 1.842 -19.904 1.00 89.06 107 VAL A N 1
ATOM 906 C CA . VAL A 1 107 ? 3.291 0.469 -19.893 1.00 89.06 107 VAL A CA 1
ATOM 907 C C . VAL A 1 107 ? 4.229 0.277 -18.702 1.00 89.06 107 VAL A C 1
ATOM 909 O O . VAL A 1 107 ? 5.271 0.920 -18.598 1.00 89.06 107 VAL A O 1
ATOM 912 N N . HIS A 1 108 ? 3.848 -0.615 -17.793 1.00 85.12 108 HIS A N 1
ATOM 913 C CA . HIS A 1 108 ? 4.619 -0.993 -16.617 1.00 85.12 108 HIS A CA 1
ATOM 914 C C . HIS A 1 108 ? 5.497 -2.219 -16.900 1.00 85.12 108 HIS A C 1
ATOM 916 O O . HIS A 1 108 ? 5.086 -3.107 -17.652 1.00 85.12 108 HIS A O 1
ATOM 922 N N . PRO A 1 109 ? 6.685 -2.317 -16.275 1.00 83.31 109 PRO A N 1
ATOM 923 C CA . PRO A 1 109 ? 7.492 -3.525 -16.358 1.00 83.31 109 PRO A CA 1
ATOM 924 C C . PRO A 1 109 ? 6.743 -4.719 -15.739 1.00 83.31 109 PRO A C 1
ATOM 926 O O . PRO A 1 109 ? 5.970 -4.544 -14.788 1.00 83.31 109 PRO A O 1
ATOM 929 N N . PRO A 1 110 ? 6.967 -5.943 -16.246 1.00 78.25 110 PRO A N 1
ATOM 930 C CA . PRO A 1 110 ? 6.329 -7.130 -15.701 1.00 78.25 110 PRO A CA 1
ATOM 931 C C . PRO A 1 110 ? 6.764 -7.355 -14.248 1.00 78.25 110 PRO A C 1
ATOM 933 O O . PRO A 1 110 ? 7.936 -7.227 -13.897 1.00 78.25 110 PRO A O 1
ATOM 936 N N . SER A 1 111 ? 5.808 -7.722 -13.395 1.00 79.44 111 SER A N 1
ATOM 937 C CA . SER A 1 111 ? 6.093 -8.079 -12.004 1.00 79.44 111 SER A CA 1
ATOM 938 C C . SER A 1 111 ? 6.708 -9.478 -11.940 1.00 79.44 111 SER A C 1
ATOM 940 O O . SER A 1 111 ? 6.129 -10.428 -12.461 1.00 79.44 111 SER A O 1
ATOM 942 N N . SER A 1 112 ? 7.855 -9.614 -11.272 1.00 79.94 112 SER A N 1
ATOM 943 C CA . SER A 1 112 ? 8.518 -10.905 -11.026 1.00 79.94 112 SER A CA 1
ATOM 944 C C . SER A 1 112 ? 7.890 -11.706 -9.879 1.00 79.94 112 SER A C 1
ATOM 946 O O . SER A 1 112 ? 8.191 -12.885 -9.705 1.00 79.94 112 SER A O 1
ATOM 948 N N . VAL A 1 113 ? 7.019 -11.075 -9.088 1.00 83.38 113 VAL A N 1
ATOM 949 C CA . VAL A 1 113 ? 6.402 -11.675 -7.904 1.00 83.38 113 VAL A CA 1
ATOM 950 C C . VAL A 1 113 ? 5.148 -12.465 -8.306 1.00 83.38 113 VAL A C 1
ATOM 952 O O . VAL A 1 113 ? 4.246 -11.902 -8.940 1.00 83.38 113 VAL A O 1
ATOM 955 N N . PRO A 1 114 ? 5.038 -13.750 -7.923 1.00 89.62 114 PRO A N 1
ATOM 956 C CA . PRO A 1 114 ? 3.884 -14.577 -8.257 1.00 89.62 114 PRO A CA 1
ATOM 957 C C . PRO A 1 114 ? 2.612 -14.140 -7.515 1.00 89.62 114 PRO A C 1
ATOM 959 O O . PRO A 1 114 ? 2.654 -13.501 -6.464 1.00 89.62 114 PRO A O 1
ATOM 962 N N . CYS A 1 115 ? 1.453 -14.526 -8.051 1.00 90.25 115 CYS A N 1
ATOM 963 C CA . CYS A 1 115 ? 0.170 -14.395 -7.355 1.00 90.25 115 CYS A CA 1
ATOM 964 C C . CYS A 1 115 ? -0.172 -15.696 -6.613 1.00 90.25 115 CYS A C 1
ATOM 966 O O . CYS A 1 115 ? 0.154 -16.778 -7.097 1.00 90.25 115 CYS A O 1
ATOM 968 N N . SER A 1 116 ? -0.865 -15.604 -5.476 1.00 89.19 116 SER A N 1
ATOM 969 C CA . SER A 1 116 ? -1.381 -16.768 -4.741 1.00 89.19 116 SER A CA 1
ATOM 970 C C . SER A 1 116 ? -2.900 -16.713 -4.618 1.00 89.19 116 SER A C 1
ATOM 972 O O . SER A 1 116 ? -3.466 -15.672 -4.290 1.00 89.19 116 SER A O 1
ATOM 974 N N . THR A 1 117 ? -3.553 -17.850 -4.859 1.00 88.00 117 THR A N 1
ATOM 975 C CA . THR A 1 117 ? -4.994 -18.058 -4.635 1.00 88.00 117 THR A CA 1
ATOM 976 C C . THR A 1 117 ? -5.290 -18.815 -3.339 1.00 88.00 117 THR A C 1
ATOM 978 O O . THR A 1 117 ? -6.441 -18.881 -2.920 1.00 88.00 117 THR A O 1
ATOM 981 N N . ALA A 1 118 ? -4.266 -19.387 -2.696 1.00 90.38 118 ALA A N 1
ATOM 982 C CA . ALA A 1 118 ? -4.407 -20.160 -1.460 1.00 90.38 118 ALA A CA 1
ATOM 983 C C . ALA A 1 118 ? -4.478 -19.278 -0.202 1.00 90.38 118 ALA A C 1
ATOM 985 O O . ALA A 1 118 ? -4.864 -19.741 0.868 1.00 90.38 118 ALA A O 1
ATOM 986 N N . LEU A 1 119 ? -4.064 -18.017 -0.320 1.00 92.25 119 LEU A N 1
ATOM 987 C CA . LEU A 1 119 ? -4.049 -17.037 0.759 1.00 92.25 119 LEU A CA 1
ATOM 988 C C . LEU A 1 119 ? -5.259 -16.110 0.628 1.00 92.25 119 LEU A C 1
ATOM 990 O O . LEU A 1 119 ? -5.644 -15.750 -0.482 1.00 92.25 119 LEU A O 1
ATOM 994 N N . GLN A 1 120 ? -5.837 -15.707 1.759 1.00 94.56 120 GLN A N 1
ATOM 995 C CA . GLN A 1 120 ? -6.984 -14.802 1.803 1.00 94.56 120 GLN A CA 1
ATOM 996 C C . GLN A 1 120 ? -6.762 -13.726 2.856 1.00 94.56 120 GLN A C 1
ATOM 998 O O . GLN A 1 120 ? -6.278 -14.017 3.951 1.00 94.56 120 GLN A O 1
ATOM 1003 N N . VAL A 1 121 ? -7.125 -12.494 2.506 1.00 97.06 121 VAL A N 1
ATOM 1004 C CA . VAL A 1 121 ? -7.092 -11.369 3.438 1.00 97.06 121 VAL A CA 1
ATOM 1005 C C . VAL A 1 121 ? -8.088 -11.632 4.574 1.00 97.06 121 VAL A C 1
ATOM 1007 O O . VAL A 1 121 ? -9.212 -12.051 4.291 1.00 97.06 121 VAL A O 1
ATOM 1010 N N . PRO A 1 122 ? -7.706 -11.413 5.846 1.00 97.94 122 PRO A N 1
ATOM 1011 C CA . PRO A 1 122 ? -8.606 -11.615 6.975 1.00 97.94 122 PRO A CA 1
ATOM 1012 C C . PRO A 1 122 ? -9.870 -10.761 6.861 1.00 97.94 122 PRO A C 1
ATOM 1014 O O . PRO A 1 122 ? -9.798 -9.587 6.497 1.00 97.94 122 PRO A O 1
ATOM 1017 N N . VAL A 1 123 ? -11.010 -11.343 7.227 1.00 98.00 123 VAL A N 1
ATOM 1018 C CA . VAL A 1 123 ? -12.301 -10.655 7.334 1.00 98.00 123 VAL A CA 1
ATOM 1019 C C . VAL A 1 123 ? -12.733 -10.702 8.793 1.00 98.00 123 VAL A C 1
ATOM 1021 O O . VAL A 1 123 ? -12.788 -11.782 9.377 1.00 98.00 123 VAL A O 1
ATOM 1024 N N . ILE A 1 124 ? -13.020 -9.540 9.370 1.00 96.62 124 ILE A N 1
ATOM 1025 C CA . ILE A 1 124 ? -13.331 -9.365 10.789 1.00 96.62 124 ILE A CA 1
ATOM 1026 C C . ILE A 1 124 ? -14.766 -8.857 10.918 1.00 96.62 124 ILE A C 1
ATOM 1028 O O . ILE A 1 124 ? -15.140 -7.833 10.342 1.00 96.62 124 ILE A O 1
ATOM 1032 N N . ASP A 1 125 ? -15.579 -9.577 11.684 1.00 94.50 125 ASP A N 1
ATOM 1033 C CA . ASP A 1 125 ? -16.971 -9.213 11.937 1.00 94.50 125 ASP A CA 1
ATOM 1034 C C . ASP A 1 125 ? -17.088 -8.338 13.191 1.00 94.50 125 ASP A C 1
ATOM 1036 O O . ASP A 1 125 ? -16.936 -8.823 14.314 1.00 94.50 125 ASP A O 1
ATOM 1040 N N . LEU A 1 126 ? -17.414 -7.056 13.002 1.00 91.38 126 LEU A N 1
ATOM 1041 C CA . LEU A 1 126 ? -17.569 -6.087 14.092 1.00 91.38 126 LEU A CA 1
ATOM 1042 C C . LEU A 1 126 ? -18.935 -6.165 14.794 1.00 91.38 126 LEU A C 1
ATOM 1044 O O . LEU A 1 126 ? -19.225 -5.371 15.697 1.00 91.38 126 LEU A O 1
ATOM 1048 N N . LYS A 1 127 ? -19.790 -7.126 14.426 1.00 88.19 127 LYS A N 1
ATOM 1049 C CA . LYS A 1 127 ? -21.085 -7.328 15.076 1.00 88.19 127 LYS A CA 1
ATOM 1050 C C . LYS A 1 127 ? -20.916 -7.573 16.578 1.00 88.19 127 LYS A C 1
ATOM 1052 O O . LYS A 1 127 ? -20.182 -8.462 17.013 1.00 88.19 127 LYS A O 1
ATOM 1057 N N . CYS A 1 128 ? -21.684 -6.819 17.366 1.00 80.69 128 CYS A N 1
ATOM 1058 C CA . CYS A 1 128 ? -21.679 -6.873 18.829 1.00 80.69 128 CYS A CA 1
ATOM 1059 C C . CYS A 1 128 ? -20.316 -6.513 19.462 1.00 80.69 128 CYS A C 1
ATOM 1061 O O . CYS A 1 128 ? -19.992 -7.022 20.535 1.00 80.69 128 CYS A O 1
ATOM 1063 N N . HIS A 1 129 ? -19.543 -5.594 18.868 1.00 75.38 129 HIS A N 1
ATOM 1064 C CA . HIS A 1 129 ? -18.255 -5.133 19.422 1.00 75.38 129 HIS A CA 1
ATOM 1065 C C . HIS A 1 129 ? -18.330 -4.483 20.823 1.00 75.38 129 HIS A C 1
ATOM 1067 O O . HIS A 1 129 ? -17.293 -4.175 21.409 1.00 75.38 129 HIS A O 1
ATOM 1073 N N . GLN A 1 130 ? -19.534 -4.182 21.328 1.00 73.81 130 GLN A N 1
ATOM 1074 C CA . GLN A 1 130 ? -19.777 -3.647 22.679 1.00 73.81 130 GLN A CA 1
ATOM 1075 C C . GLN A 1 130 ? -20.097 -4.746 23.712 1.00 73.81 130 GLN A C 1
ATOM 1077 O O . GLN A 1 130 ? -20.390 -4.439 24.861 1.00 73.81 130 GLN A O 1
ATOM 1082 N N . SER A 1 131 ? -20.085 -6.018 23.305 1.00 82.69 131 SER A N 1
ATOM 1083 C CA . SER A 1 131 ? -20.381 -7.179 24.158 1.00 82.69 131 SER A CA 1
ATOM 1084 C C . SER A 1 131 ? -19.111 -7.962 24.518 1.00 82.69 131 SER A C 1
ATOM 1086 O O . SER A 1 131 ? -18.001 -7.547 24.179 1.00 82.69 131 SER A O 1
ATOM 1088 N N . ASP A 1 132 ? -19.271 -9.144 25.117 1.00 79.94 132 ASP A N 1
ATOM 1089 C CA . ASP A 1 132 ? -18.184 -10.076 25.455 1.00 79.94 132 ASP A CA 1
ATOM 1090 C C . ASP A 1 132 ?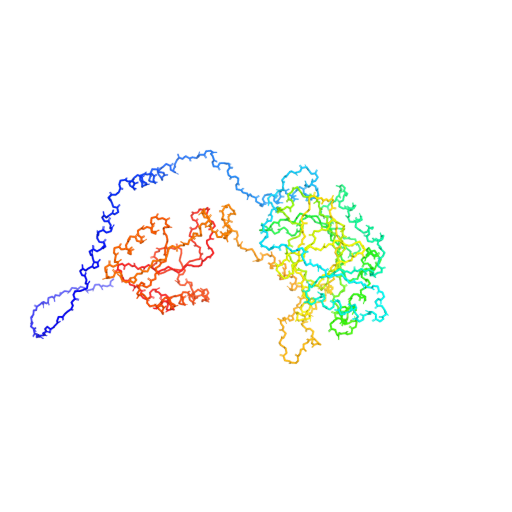 -17.274 -10.431 24.260 1.00 79.94 132 ASP A C 1
ATOM 1092 O O . ASP A 1 132 ? -16.101 -10.769 24.445 1.00 79.94 132 ASP A O 1
ATOM 1096 N N . ARG A 1 133 ? -17.770 -10.278 23.020 1.00 87.38 133 ARG A N 1
ATOM 1097 C CA . ARG A 1 133 ? -16.992 -10.473 21.783 1.00 87.38 133 ARG A CA 1
ATOM 1098 C C . ARG A 1 133 ? -15.909 -9.423 21.538 1.00 87.38 133 ARG A C 1
ATOM 1100 O O . ARG A 1 133 ? -15.041 -9.655 20.700 1.00 87.38 133 ARG A O 1
ATOM 1107 N N . ARG A 1 134 ? -15.910 -8.285 22.246 1.00 91.50 134 ARG A N 1
ATOM 1108 C CA . ARG A 1 134 ? -14.917 -7.215 22.038 1.00 91.50 134 ARG A CA 1
ATOM 1109 C C . ARG A 1 134 ? -13.486 -7.746 22.106 1.00 91.50 134 ARG A C 1
ATOM 1111 O O . ARG A 1 134 ? -12.683 -7.452 21.231 1.00 91.50 134 ARG A O 1
ATOM 1118 N N . ARG A 1 135 ? -13.194 -8.589 23.098 1.00 92.31 135 ARG A N 1
ATOM 1119 C CA . ARG A 1 135 ? -11.864 -9.184 23.291 1.00 92.31 135 ARG A CA 1
ATOM 1120 C C . ARG A 1 135 ? -11.440 -10.081 22.124 1.00 92.31 135 ARG A C 1
ATOM 1122 O O . ARG A 1 135 ? -10.272 -10.091 21.757 1.00 92.31 135 ARG A O 1
ATOM 1129 N N . GLU A 1 136 ? -12.373 -10.833 21.545 1.00 94.69 136 GLU A N 1
ATOM 1130 C CA . GLU A 1 136 ? -12.106 -11.672 20.369 1.00 94.69 136 GLU A CA 1
ATOM 1131 C C . GLU A 1 136 ? -11.795 -10.804 19.148 1.00 94.69 136 GLU A C 1
ATOM 1133 O O . GLU A 1 136 ? -10.777 -11.017 18.495 1.00 94.69 136 GLU A O 1
ATOM 1138 N N . ILE A 1 137 ? -12.607 -9.770 18.912 1.00 95.19 137 ILE A N 1
ATOM 1139 C CA . ILE A 1 137 ? -12.418 -8.806 17.819 1.00 95.19 137 ILE A CA 1
ATOM 1140 C C . ILE A 1 137 ? -11.060 -8.102 17.945 1.00 95.19 137 ILE A C 1
ATOM 1142 O O . ILE A 1 137 ? -10.323 -8.001 16.967 1.00 95.19 137 ILE A O 1
ATOM 1146 N N . VAL A 1 138 ? -10.691 -7.659 19.150 1.00 96.19 138 VAL A N 1
ATOM 1147 C CA . VAL A 1 138 ? -9.380 -7.051 19.429 1.00 96.19 138 VAL A CA 1
ATOM 1148 C C . VAL A 1 138 ? -8.240 -8.016 19.089 1.00 96.19 138 VAL A C 1
ATOM 1150 O O . VAL A 1 138 ? -7.271 -7.616 18.444 1.00 96.19 138 VAL A O 1
ATOM 1153 N N . ASN A 1 139 ? -8.360 -9.296 19.452 1.00 96.81 139 ASN A N 1
ATOM 1154 C CA . ASN A 1 139 ? -7.352 -10.307 19.125 1.00 96.81 139 ASN A CA 1
ATOM 1155 C C . ASN A 1 139 ? -7.253 -10.573 17.612 1.00 96.81 139 ASN A C 1
ATOM 1157 O O . ASN A 1 139 ? -6.148 -10.738 17.090 1.00 96.81 139 ASN A O 1
ATOM 1161 N N . GLU A 1 140 ? -8.380 -10.606 16.898 1.00 97.62 140 GLU A N 1
ATOM 1162 C CA . GLU A 1 140 ? -8.412 -10.750 15.437 1.00 97.62 140 GLU A CA 1
ATOM 1163 C C . GLU A 1 140 ? -7.747 -9.557 14.742 1.00 97.62 140 GLU A C 1
ATOM 1165 O O . GLU A 1 140 ? -6.902 -9.754 13.864 1.00 97.62 140 GLU A O 1
ATOM 1170 N N . ILE A 1 141 ? -8.061 -8.333 15.181 1.00 97.38 141 ILE A N 1
ATOM 1171 C CA . ILE A 1 141 ? -7.458 -7.093 14.673 1.00 97.38 141 ILE A CA 1
ATOM 1172 C C . ILE A 1 141 ? -5.958 -7.070 14.951 1.00 97.38 141 ILE A C 1
ATOM 1174 O O . ILE A 1 141 ? -5.182 -6.746 14.051 1.00 97.38 141 ILE A O 1
ATOM 1178 N N . CYS A 1 142 ? -5.541 -7.452 16.160 1.00 97.81 142 CYS A N 1
ATOM 1179 C CA . CYS A 1 142 ? -4.134 -7.550 16.536 1.00 97.81 142 CYS A CA 1
ATOM 1180 C C . CYS A 1 142 ? -3.390 -8.490 15.581 1.00 97.81 142 CYS A C 1
ATOM 1182 O O . CYS A 1 142 ? -2.468 -8.076 14.880 1.00 97.81 142 CYS A O 1
ATOM 1184 N N . LYS A 1 143 ? -3.877 -9.728 15.437 1.00 98.06 143 LYS A N 1
ATOM 1185 C CA . LYS A 1 143 ? -3.262 -10.732 14.563 1.00 98.06 143 LYS A CA 1
ATOM 1186 C C . LYS A 1 143 ? -3.222 -10.286 13.102 1.00 98.06 143 LYS A C 1
ATOM 1188 O O . LYS A 1 143 ? -2.213 -10.497 12.427 1.00 98.06 143 LYS A O 1
ATOM 1193 N N . ALA A 1 144 ? -4.299 -9.690 12.593 1.00 98.19 144 ALA A N 1
ATOM 1194 C CA . ALA A 1 144 ? -4.347 -9.194 11.222 1.00 98.19 144 ALA A CA 1
ATOM 1195 C C . ALA A 1 144 ? -3.358 -8.037 10.999 1.00 98.19 144 ALA A C 1
ATOM 1197 O O . ALA A 1 144 ? -2.638 -8.028 10.001 1.00 98.19 144 ALA A O 1
ATOM 1198 N N . SER A 1 145 ? -3.253 -7.113 11.952 1.00 98.12 145 SER A N 1
ATOM 1199 C CA . SER A 1 145 ? -2.333 -5.972 11.882 1.00 98.12 145 SER A CA 1
ATOM 1200 C C . SER A 1 145 ? -0.862 -6.393 11.991 1.00 98.12 145 SER A C 1
ATOM 1202 O O . SER A 1 145 ? -0.020 -5.839 11.289 1.00 98.12 145 SER A O 1
ATOM 1204 N N . GLU A 1 146 ? -0.546 -7.406 12.805 1.00 97.19 146 GLU A N 1
ATOM 1205 C CA . GLU A 1 146 ? 0.820 -7.930 12.981 1.00 97.19 146 GLU A CA 1
ATOM 1206 C C . GLU A 1 146 ? 1.298 -8.805 11.812 1.00 97.19 146 GLU A C 1
ATOM 1208 O O . GLU A 1 146 ? 2.493 -8.872 11.526 1.00 97.19 146 GLU A O 1
ATOM 1213 N N . THR A 1 147 ? 0.386 -9.506 11.128 1.00 96.62 147 THR A N 1
ATOM 1214 C CA . THR A 1 147 ? 0.768 -10.488 10.093 1.00 96.62 147 THR A CA 1
ATOM 1215 C C . THR A 1 147 ? 0.491 -10.027 8.669 1.00 96.62 147 THR A C 1
ATOM 1217 O O . THR A 1 147 ? 1.268 -10.345 7.768 1.00 96.62 147 THR A O 1
ATOM 1220 N N . TRP A 1 148 ? -0.594 -9.288 8.448 1.00 97.94 148 TRP A N 1
ATOM 1221 C CA . TRP A 1 148 ? -1.010 -8.840 7.120 1.00 97.94 148 TRP A CA 1
ATOM 1222 C C . TRP A 1 148 ? -0.819 -7.348 6.911 1.00 97.94 148 TRP A C 1
ATOM 1224 O O . TRP A 1 148 ? -0.538 -6.938 5.789 1.00 97.94 148 TRP A O 1
ATOM 1234 N N . GLY A 1 149 ? -1.039 -6.542 7.952 1.00 97.19 149 GLY A N 1
ATOM 1235 C CA . GLY A 1 149 ? -1.143 -5.092 7.803 1.00 97.19 149 GLY A CA 1
ATOM 1236 C C . GLY A 1 149 ? -2.394 -4.631 7.050 1.00 97.19 149 GLY A C 1
ATOM 1237 O O . GLY A 1 149 ? -2.596 -3.439 6.861 1.00 97.19 149 GLY A O 1
ATOM 1238 N N . MET A 1 150 ? -3.244 -5.564 6.613 1.00 98.00 150 MET A N 1
ATOM 1239 C CA . MET A 1 150 ? -4.463 -5.301 5.862 1.00 98.00 150 MET A CA 1
ATOM 1240 C C . MET A 1 150 ? -5.534 -6.332 6.216 1.00 98.00 150 MET A C 1
ATOM 1242 O O . MET A 1 150 ? -5.246 -7.526 6.309 1.00 98.00 150 MET A O 1
ATOM 1246 N N . PHE A 1 151 ? -6.772 -5.879 6.391 1.00 98.12 151 PHE A N 1
ATOM 1247 C CA . PHE A 1 151 ? -7.932 -6.733 6.659 1.00 98.12 151 PHE A CA 1
ATOM 1248 C C . PHE A 1 151 ? -9.228 -6.067 6.198 1.00 98.12 151 PHE A C 1
ATOM 1250 O O . PHE A 1 151 ? -9.278 -4.857 5.989 1.00 98.12 151 PHE A O 1
ATOM 1257 N N . GLN A 1 152 ? -10.285 -6.850 6.019 1.00 97.56 152 GLN A N 1
ATOM 1258 C CA . GLN A 1 152 ? -11.631 -6.344 5.763 1.00 97.56 152 GLN A CA 1
ATOM 1259 C C . GLN A 1 152 ? -12.457 -6.374 7.045 1.00 97.56 152 GLN A C 1
ATOM 1261 O O . GLN A 1 152 ? -12.328 -7.295 7.847 1.00 97.56 152 GLN A O 1
ATOM 1266 N N . VAL A 1 153 ? -13.323 -5.383 7.226 1.00 95.19 153 VAL A N 1
ATOM 1267 C CA . VAL A 1 153 ? -14.313 -5.344 8.305 1.00 95.19 153 VAL A CA 1
ATOM 1268 C C . VAL A 1 153 ? -15.721 -5.351 7.728 1.00 95.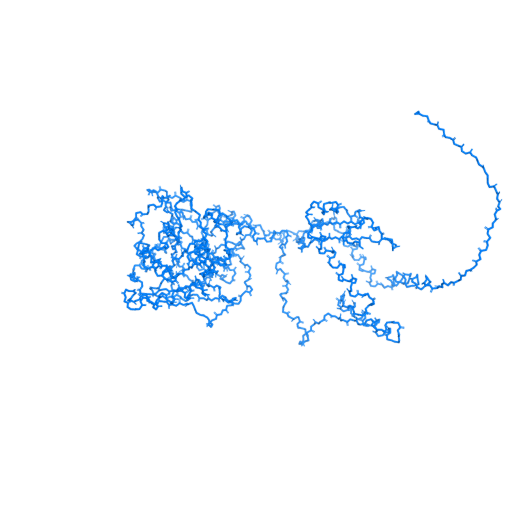19 153 VAL A C 1
ATOM 1270 O O . VAL A 1 153 ? -15.975 -4.708 6.707 1.00 95.19 153 VAL A O 1
ATOM 1273 N N . ILE A 1 154 ? -16.621 -6.079 8.385 1.00 93.69 154 ILE A N 1
ATOM 1274 C CA . ILE A 1 154 ? -18.059 -6.120 8.089 1.00 93.69 154 ILE A CA 1
ATOM 1275 C C . ILE A 1 154 ? -18.863 -5.779 9.346 1.00 93.69 154 ILE A C 1
ATOM 1277 O O . ILE A 1 154 ? -18.348 -5.837 10.464 1.00 93.69 154 ILE A O 1
ATOM 1281 N N . ASN A 1 155 ? -20.145 -5.444 9.170 1.00 90.00 155 ASN A N 1
ATOM 1282 C CA . ASN A 1 155 ? -21.063 -5.085 10.259 1.00 90.00 155 ASN A CA 1
ATOM 1283 C C . ASN A 1 155 ? -20.567 -3.922 11.144 1.00 90.00 155 ASN A C 1
ATOM 1285 O O . ASN A 1 155 ? -20.909 -3.832 12.320 1.00 90.00 155 ASN A O 1
ATOM 1289 N N . GLN A 1 156 ? -19.813 -2.992 10.558 1.00 86.06 156 GLN A N 1
ATOM 1290 C CA . GLN A 1 156 ? -19.307 -1.757 11.172 1.00 86.06 156 GLN A CA 1
ATOM 1291 C C . GLN A 1 156 ? -20.390 -0.723 11.539 1.00 86.06 156 GLN A C 1
ATOM 1293 O O . GLN A 1 156 ? -20.071 0.336 12.063 1.00 86.06 156 GLN A O 1
ATOM 1298 N N . GLY A 1 157 ? -21.663 -0.986 11.224 1.00 83.81 157 GLY A N 1
ATOM 1299 C CA . GLY A 1 157 ? -22.786 -0.089 11.528 1.00 83.81 157 GLY A CA 1
ATOM 1300 C C . GLY A 1 157 ? -23.111 0.953 10.451 1.00 83.81 157 GLY A C 1
ATOM 1301 O O . GLY A 1 157 ? -24.151 1.599 10.534 1.00 83.81 157 GLY A O 1
ATOM 1302 N N . ILE A 1 158 ? -22.290 1.078 9.405 1.00 85.38 158 ILE A N 1
ATOM 1303 C CA . ILE A 1 158 ? -22.556 1.975 8.270 1.00 85.38 158 ILE A CA 1
ATOM 1304 C C . ILE A 1 158 ? -23.575 1.322 7.318 1.00 85.38 158 ILE A C 1
ATOM 1306 O O . ILE A 1 158 ? -23.328 0.204 6.854 1.00 85.38 158 ILE A O 1
ATOM 1310 N N . PRO A 1 159 ? -24.683 2.001 6.959 1.00 88.69 159 PRO A N 1
ATOM 1311 C CA . PRO A 1 159 ? -25.665 1.460 6.023 1.00 88.69 159 PRO A CA 1
ATOM 1312 C C . PRO A 1 159 ? -25.073 1.160 4.636 1.00 88.69 159 PRO A C 1
ATOM 1314 O O . PRO A 1 159 ? -24.460 2.025 4.010 1.00 88.69 159 PRO A O 1
ATOM 1317 N N . ILE A 1 160 ? -25.340 -0.036 4.100 1.00 90.50 160 ILE A N 1
ATOM 1318 C CA . ILE A 1 160 ? -24.881 -0.455 2.758 1.00 90.50 160 ILE A CA 1
ATOM 1319 C C . ILE A 1 160 ? -25.403 0.496 1.667 1.00 90.50 160 ILE A C 1
ATOM 1321 O O . ILE A 1 160 ? -24.677 0.863 0.747 1.00 90.50 160 ILE A O 1
ATOM 1325 N N . SER A 1 161 ? -26.644 0.974 1.801 1.00 88.69 161 SER A N 1
ATOM 1326 C CA . SER A 1 161 ? -27.232 1.953 0.877 1.00 88.69 161 SER A CA 1
ATOM 1327 C C . SER A 1 161 ? -26.422 3.245 0.793 1.00 88.69 161 SER A C 1
ATOM 1329 O O . SER A 1 161 ? -26.313 3.850 -0.274 1.00 88.69 161 SER A O 1
ATOM 1331 N N . LEU A 1 162 ? -25.821 3.661 1.908 1.00 86.38 162 LEU A N 1
ATOM 1332 C CA . LEU A 1 162 ? -24.963 4.826 1.940 1.00 86.38 162 LEU A CA 1
ATOM 1333 C C . LEU A 1 162 ? -23.646 4.541 1.207 1.00 86.38 162 LEU A C 1
ATOM 1335 O O . LEU A 1 162 ? -23.256 5.358 0.374 1.00 86.38 162 LEU A O 1
ATOM 1339 N N . MET A 1 163 ? -23.025 3.375 1.440 1.00 89.69 163 MET A N 1
ATOM 1340 C CA . MET A 1 163 ? -21.841 2.892 0.705 1.00 89.69 163 MET A CA 1
ATOM 1341 C C . MET A 1 163 ? -22.028 2.918 -0.806 1.00 89.69 163 MET A C 1
ATOM 1343 O O . MET A 1 163 ? -21.217 3.518 -1.516 1.00 89.69 163 MET A O 1
ATOM 1347 N N . HIS A 1 164 ? -23.135 2.361 -1.290 1.00 90.38 164 HIS A N 1
ATOM 1348 C CA . HIS A 1 164 ? -23.479 2.402 -2.710 1.00 90.38 164 HIS A CA 1
ATOM 1349 C C . HIS A 1 164 ? -23.620 3.839 -3.217 1.00 90.38 164 HIS A C 1
ATOM 1351 O O . HIS A 1 164 ? -23.009 4.197 -4.222 1.00 90.38 164 HIS A O 1
ATOM 1357 N N . LYS A 1 165 ? -24.318 4.707 -2.474 1.00 87.19 165 LYS A N 1
ATOM 1358 C CA . LYS A 1 165 ? -24.492 6.116 -2.852 1.00 87.19 165 LYS A CA 1
ATOM 1359 C C . LYS A 1 165 ? -23.163 6.865 -2.993 1.00 87.19 165 LYS A C 1
ATOM 1361 O O . LYS A 1 165 ? -23.047 7.731 -3.861 1.00 87.19 165 LYS A O 1
ATOM 1366 N N . MET A 1 166 ? -22.162 6.562 -2.168 1.00 86.62 166 MET A N 1
ATOM 1367 C CA . MET A 1 166 ? -20.834 7.171 -2.298 1.00 86.62 166 MET A CA 1
ATOM 1368 C C . MET A 1 166 ? -20.108 6.700 -3.552 1.00 86.62 166 MET A C 1
ATOM 1370 O O . MET A 1 166 ? -19.615 7.539 -4.302 1.00 86.62 166 MET A O 1
ATOM 1374 N N . LEU A 1 167 ? -20.065 5.389 -3.802 1.00 90.62 167 LEU A N 1
ATOM 1375 C CA . LEU A 1 167 ? -19.436 4.840 -5.006 1.00 90.62 167 LEU A CA 1
ATOM 1376 C C . LEU A 1 167 ? -20.110 5.386 -6.274 1.00 90.62 167 LEU A C 1
ATOM 1378 O O . LEU A 1 167 ? -19.421 5.861 -7.175 1.00 90.62 167 LEU A O 1
ATOM 1382 N N . GLU A 1 168 ? -21.444 5.457 -6.290 1.00 88.56 168 GLU A N 1
ATOM 1383 C CA . GLU A 1 168 ? -22.201 6.107 -7.363 1.00 88.56 168 GLU A CA 1
ATOM 1384 C C . GLU A 1 168 ? -21.850 7.588 -7.523 1.00 88.56 168 GLU A C 1
ATOM 1386 O O . GLU A 1 168 ? -21.770 8.084 -8.642 1.00 88.56 168 GLU A O 1
ATOM 1391 N N . SER A 1 169 ? -21.666 8.322 -6.422 1.00 83.31 169 SER A N 1
ATOM 1392 C CA . SER A 1 169 ? -21.321 9.748 -6.475 1.00 83.31 169 SER A CA 1
ATOM 1393 C C . SER A 1 169 ? -19.923 9.960 -7.057 1.00 83.31 169 SER A C 1
ATOM 1395 O O . SER A 1 169 ? -19.728 10.866 -7.866 1.00 83.31 169 SER A O 1
ATOM 1397 N N . VAL A 1 170 ? -18.965 9.099 -6.696 1.00 84.62 170 VAL A N 1
ATOM 1398 C CA . VAL A 1 170 ? -17.617 9.091 -7.281 1.00 84.62 170 VAL A CA 1
ATOM 1399 C C . VAL A 1 170 ? -17.683 8.798 -8.774 1.00 84.62 170 VAL A C 1
ATOM 1401 O O . VAL A 1 170 ? -17.055 9.511 -9.558 1.00 84.62 170 VAL A O 1
ATOM 1404 N N . GLN A 1 171 ? -18.450 7.786 -9.175 1.00 87.56 171 GLN A N 1
ATOM 1405 C CA . GLN A 1 171 ? -18.635 7.436 -10.579 1.00 87.56 171 GLN A CA 1
ATOM 1406 C C . GLN A 1 171 ? -19.265 8.597 -11.362 1.00 87.56 171 GLN A C 1
ATOM 1408 O O . GLN A 1 171 ? -18.661 9.089 -12.313 1.00 87.56 171 GLN A O 1
ATOM 1413 N N . LYS A 1 172 ? -20.414 9.110 -10.900 1.00 83.62 172 LYS A N 1
ATOM 1414 C CA . LYS A 1 172 ? -21.134 10.236 -11.517 1.00 83.62 172 LYS A CA 1
ATOM 1415 C C . LYS A 1 172 ? -20.250 11.469 -11.675 1.00 83.62 172 LYS A C 1
ATOM 1417 O O . LYS A 1 172 ? -20.343 12.136 -12.696 1.00 83.62 172 LYS A O 1
ATOM 1422 N N . PHE A 1 173 ? -19.391 11.771 -10.699 1.00 81.94 173 PHE A N 1
ATOM 1423 C CA . PHE A 1 173 ? -18.451 12.889 -10.794 1.00 81.94 173 PHE A CA 1
ATOM 1424 C C . PHE A 1 173 ? -17.483 12.729 -11.976 1.00 81.94 173 PHE A C 1
ATOM 1426 O O . PHE A 1 173 ? -17.356 13.639 -12.788 1.00 81.94 173 PHE A O 1
ATOM 1433 N N . HIS A 1 174 ? -16.833 11.570 -12.107 1.00 79.44 174 HIS A N 1
ATOM 1434 C CA . HIS A 1 174 ? -15.876 11.328 -13.195 1.00 79.44 174 HIS A CA 1
ATOM 1435 C C . HIS A 1 174 ? -16.572 11.155 -14.556 1.00 79.44 174 HIS A C 1
ATOM 1437 O O . HIS A 1 174 ? -15.970 11.379 -15.610 1.00 79.44 174 HIS A O 1
ATOM 1443 N N . GLU A 1 175 ? -17.849 10.772 -14.564 1.00 83.12 175 GLU A N 1
ATOM 1444 C CA . GLU A 1 175 ? -18.635 10.592 -15.784 1.00 83.12 175 GLU A CA 1
ATOM 1445 C C . GLU A 1 175 ? -19.105 11.902 -16.434 1.00 83.12 175 GLU A C 1
ATOM 1447 O O . GLU A 1 175 ? -19.386 11.882 -17.631 1.00 83.12 175 GLU A O 1
ATOM 1452 N N . GLN A 1 176 ? -19.081 13.033 -15.722 1.00 74.00 176 GLN A N 1
ATOM 1453 C CA . GLN A 1 176 ? -19.449 14.357 -16.249 1.00 74.00 176 GLN A CA 1
ATOM 1454 C C . GLN A 1 176 ? -18.603 14.786 -17.467 1.00 74.00 176 GLN A C 1
ATOM 1456 O O . GLN A 1 176 ? -17.439 14.403 -17.608 1.00 74.00 176 GLN A O 1
ATOM 1461 N N . GLU A 1 177 ? -19.199 15.594 -18.354 1.00 59.75 177 GLU A N 1
ATOM 1462 C CA . GLU A 1 177 ? -18.580 16.045 -19.615 1.00 59.75 177 GLU A CA 1
ATOM 1463 C C . GLU A 1 177 ? -17.508 17.135 -19.416 1.00 59.75 177 GLU A C 1
ATOM 1465 O O . GLU A 1 177 ? -16.531 17.175 -20.160 1.00 59.75 177 GLU A O 1
ATOM 1470 N N . GLU A 1 178 ? -17.633 17.976 -18.380 1.00 54.41 178 GLU A N 1
ATOM 1471 C CA . GLU A 1 178 ? -16.729 19.107 -18.107 1.00 54.41 178 GLU A CA 1
ATOM 1472 C C . GLU A 1 178 ? -15.960 18.961 -16.783 1.00 54.41 178 GLU A C 1
ATOM 1474 O O . GLU A 1 178 ? -15.980 19.847 -15.922 1.00 54.41 178 GLU A O 1
ATOM 1479 N N . VAL A 1 179 ? -15.232 17.860 -16.584 1.00 52.59 179 VAL A N 1
ATOM 1480 C CA . VAL A 1 179 ? -14.293 17.799 -15.452 1.00 52.59 179 VAL A CA 1
ATOM 1481 C C . VAL A 1 179 ? -13.063 18.648 -15.797 1.00 52.59 179 VAL A C 1
ATOM 1483 O O . VAL A 1 179 ? -12.115 18.181 -16.426 1.00 52.59 179 VAL A O 1
ATOM 1486 N N . LYS A 1 180 ? -13.081 19.934 -15.423 1.00 49.50 180 LYS A N 1
ATOM 1487 C CA . LYS A 1 180 ? -11.932 20.838 -15.601 1.00 49.50 180 LYS A CA 1
ATOM 1488 C C . LYS A 1 180 ? -10.735 20.303 -14.807 1.00 49.50 180 LYS A C 1
ATOM 1490 O O . LYS A 1 180 ? -10.715 20.385 -13.583 1.00 49.50 180 LYS A O 1
ATOM 1495 N N . LEU A 1 181 ? -9.720 19.810 -15.524 1.00 48.84 181 LEU A N 1
ATOM 1496 C CA . LEU A 1 181 ? -8.480 19.242 -14.970 1.00 48.84 181 LEU A CA 1
ATOM 1497 C C . LEU A 1 181 ? -7.743 20.193 -13.997 1.00 48.84 181 LEU A C 1
ATOM 1499 O O . LEU A 1 181 ? -7.028 19.727 -13.121 1.00 48.84 181 LEU A O 1
ATOM 1503 N N . ASP A 1 182 ? -7.966 21.508 -14.118 1.00 43.38 182 ASP A N 1
ATOM 1504 C CA . ASP A 1 182 ? -7.253 22.551 -13.364 1.00 43.38 182 ASP A CA 1
ATOM 1505 C C . ASP A 1 182 ? -8.045 23.182 -12.210 1.00 43.38 182 ASP A C 1
ATOM 1507 O O . ASP A 1 182 ? -7.557 24.121 -11.573 1.00 43.38 182 ASP A O 1
ATOM 1511 N N . SER A 1 183 ? -9.281 22.757 -11.925 1.00 42.53 183 SER A N 1
ATOM 1512 C CA . SER A 1 183 ? -10.084 23.466 -10.924 1.00 42.53 183 SER A CA 1
ATOM 1513 C C . SER A 1 183 ? -9.685 23.068 -9.500 1.00 42.53 183 SER A C 1
ATOM 1515 O O . SER A 1 183 ? -10.332 22.246 -8.856 1.00 42.53 183 SER A O 1
ATOM 1517 N N . CYS A 1 184 ? -8.628 23.698 -8.988 1.00 39.38 184 CYS A N 1
ATOM 1518 C CA . CYS A 1 184 ? -8.455 23.920 -7.558 1.00 39.38 184 CYS A CA 1
ATOM 1519 C C . CYS A 1 184 ? -9.569 24.877 -7.107 1.00 39.38 184 CYS A C 1
ATOM 1521 O O . CYS A 1 184 ? -9.407 26.098 -7.121 1.00 39.38 184 CYS A O 1
ATOM 1523 N N . THR A 1 185 ? -10.750 24.349 -6.787 1.00 39.97 185 THR A N 1
ATOM 1524 C CA . THR A 1 185 ? -11.811 25.168 -6.196 1.00 39.97 185 THR A CA 1
ATOM 1525 C C . THR A 1 185 ? -11.549 25.275 -4.705 1.00 39.97 185 THR A C 1
ATOM 1527 O O . THR A 1 185 ? -11.756 24.315 -3.957 1.00 39.97 185 THR A O 1
ATOM 1530 N N . THR A 1 186 ? -11.088 26.448 -4.278 1.00 41.62 186 THR A N 1
ATOM 1531 C CA . THR A 1 186 ? -11.032 26.811 -2.864 1.00 41.62 186 THR A CA 1
ATOM 1532 C C . THR A 1 186 ? -12.367 27.436 -2.484 1.00 41.62 186 THR A C 1
ATOM 1534 O O . THR A 1 186 ? -12.612 28.608 -2.757 1.00 41.62 186 THR A O 1
ATOM 1537 N N . GLN A 1 187 ? -13.253 26.653 -1.875 1.00 38.41 187 GLN A N 1
ATOM 1538 C CA . GLN A 1 187 ? -14.503 27.151 -1.301 1.00 38.41 187 GLN A CA 1
ATOM 1539 C C . GLN A 1 187 ? -14.475 26.859 0.198 1.00 38.41 187 GLN A C 1
ATOM 1541 O O . GLN A 1 187 ? -14.237 25.721 0.593 1.00 38.41 187 GLN A O 1
ATOM 1546 N N . ASN A 1 188 ? -14.673 27.885 1.033 1.00 40.72 188 ASN A N 1
ATOM 1547 C CA . ASN A 1 188 ? -14.798 27.764 2.493 1.00 40.72 188 ASN A CA 1
ATOM 1548 C C . ASN A 1 188 ? -13.742 26.847 3.151 1.00 40.72 188 ASN A C 1
ATOM 1550 O O . ASN A 1 188 ? -14.094 25.892 3.832 1.00 40.72 188 ASN A O 1
ATOM 1554 N N . LYS A 1 189 ? -12.443 27.116 2.935 1.00 48.84 189 LYS A N 1
ATOM 1555 C CA . LYS A 1 189 ? -11.308 26.346 3.506 1.00 48.84 189 LYS A CA 1
ATOM 1556 C C . LYS A 1 189 ? -11.204 24.869 3.077 1.00 48.84 189 LYS A C 1
ATOM 1558 O O . LYS A 1 189 ? -10.424 24.097 3.644 1.00 48.84 189 LYS A O 1
ATOM 1563 N N . LYS A 1 190 ? -11.930 24.464 2.038 1.00 50.50 190 LYS A N 1
ATOM 1564 C CA . LYS A 1 190 ? -11.771 23.165 1.377 1.00 50.50 190 LYS A CA 1
ATOM 1565 C C . LYS A 1 190 ? -10.991 23.357 0.095 1.00 50.50 190 LYS A C 1
ATOM 1567 O O . LYS A 1 190 ? -11.257 24.296 -0.654 1.00 50.50 190 LYS A O 1
ATOM 1572 N N . THR A 1 191 ? -10.069 22.446 -0.177 1.00 51.56 191 THR A N 1
ATOM 1573 C CA . THR A 1 191 ? -9.388 22.388 -1.467 1.00 51.56 191 THR A CA 1
ATOM 1574 C C . THR A 1 191 ? -9.727 21.064 -2.124 1.00 51.56 191 THR A C 1
ATOM 1576 O O . THR A 1 191 ? -9.234 20.010 -1.721 1.00 51.56 191 THR A O 1
ATOM 1579 N N . VAL A 1 192 ? -10.571 21.125 -3.148 1.00 54.22 192 VAL A N 1
ATOM 1580 C CA . VAL A 1 192 ? -10.826 19.987 -4.032 1.00 54.22 192 VAL A CA 1
ATOM 1581 C C . VAL A 1 192 ? -9.825 20.070 -5.177 1.00 54.22 192 VAL A C 1
ATOM 1583 O O . VAL A 1 192 ? -9.713 21.107 -5.828 1.00 54.22 192 VAL A O 1
ATOM 1586 N N . VAL A 1 193 ? -9.056 19.003 -5.382 1.00 57.59 193 VAL A N 1
ATOM 1587 C CA . VAL A 1 193 ? -8.096 18.883 -6.483 1.00 57.59 193 VAL A CA 1
ATOM 1588 C C . VAL A 1 193 ? -8.426 17.632 -7.268 1.00 57.59 193 VAL A C 1
ATOM 1590 O O . VAL A 1 193 ? -8.423 16.537 -6.716 1.00 57.59 193 VAL A O 1
ATOM 1593 N N . HIS A 1 194 ? -8.673 17.792 -8.558 1.00 52.91 194 HIS A N 1
ATOM 1594 C CA . HIS A 1 194 ? -8.795 16.684 -9.490 1.00 52.91 194 HIS A CA 1
ATOM 1595 C C . HIS A 1 194 ? -7.512 16.582 -10.318 1.00 52.91 194 HIS A C 1
ATOM 1597 O O . HIS A 1 194 ? -6.972 17.603 -10.734 1.00 52.91 194 HIS A O 1
ATOM 1603 N N . TYR A 1 195 ? -7.006 15.373 -10.540 1.00 59.91 195 TYR A N 1
ATOM 1604 C CA . TYR A 1 195 ? -5.901 15.132 -11.464 1.00 59.91 195 TYR A CA 1
ATOM 1605 C C . TYR A 1 195 ? -6.001 13.736 -12.083 1.00 59.91 195 TYR A C 1
ATOM 1607 O O . TYR A 1 195 ? -6.474 12.783 -11.461 1.00 59.91 195 TYR A O 1
ATOM 1615 N N . SER A 1 196 ? -5.508 13.607 -13.313 1.00 56.16 196 SER A N 1
ATOM 1616 C CA . SER A 1 196 ? -5.350 12.322 -13.993 1.00 56.16 196 SER A CA 1
ATOM 1617 C C . SER A 1 196 ? -3.959 11.736 -13.709 1.00 56.16 196 SER A C 1
ATOM 1619 O O . SER A 1 196 ? -3.000 12.480 -13.526 1.00 56.16 196 SER A O 1
ATOM 1621 N N . THR A 1 197 ? -3.820 10.411 -13.641 1.00 56.66 197 THR A N 1
ATOM 1622 C CA . THR A 1 197 ? -2.543 9.654 -13.635 1.00 56.66 197 THR A CA 1
ATOM 1623 C C . THR A 1 197 ? -1.557 9.791 -12.453 1.00 56.66 197 THR A C 1
ATOM 1625 O O . THR A 1 197 ? -0.680 8.935 -12.312 1.00 56.66 197 THR A O 1
ATOM 1628 N N . GLY A 1 198 ? -1.719 10.730 -11.514 1.00 55.34 198 GLY A N 1
ATOM 1629 C CA . GLY A 1 198 ? -0.826 10.877 -10.344 1.00 55.34 198 GLY A CA 1
ATOM 1630 C C . GLY A 1 198 ? 0.353 11.828 -10.569 1.00 55.34 198 GLY A C 1
ATOM 1631 O O . GLY A 1 198 ? 0.293 12.700 -11.427 1.00 55.34 198 GLY A O 1
ATOM 1632 N N . THR A 1 199 ? 1.417 11.708 -9.765 1.00 45.66 199 THR A N 1
ATOM 1633 C CA . THR A 1 199 ? 2.648 12.489 -9.958 1.00 45.66 199 THR A CA 1
ATOM 1634 C C . THR A 1 199 ? 3.331 12.071 -11.257 1.00 45.66 199 THR A C 1
ATOM 1636 O O . THR A 1 199 ? 3.753 10.925 -11.404 1.00 45.66 199 THR A O 1
ATOM 1639 N N . TYR A 1 200 ? 3.464 13.022 -12.184 1.00 50.41 200 TYR A N 1
ATOM 1640 C CA . TYR A 1 200 ? 4.166 12.884 -13.461 1.00 50.41 200 TYR A CA 1
ATOM 1641 C C . TYR A 1 200 ? 5.680 12.786 -13.241 1.00 50.41 200 TYR A C 1
ATOM 1643 O O . TYR A 1 200 ? 6.444 13.687 -13.585 1.00 50.41 200 TYR A O 1
ATOM 1651 N N . ASN A 1 201 ? 6.135 11.695 -12.625 1.00 49.97 201 ASN A N 1
ATOM 1652 C CA . ASN A 1 201 ? 7.556 11.391 -12.588 1.00 49.97 201 ASN A CA 1
ATOM 1653 C C . ASN A 1 201 ? 8.005 11.084 -14.026 1.00 49.97 201 ASN A C 1
ATOM 1655 O O . ASN A 1 201 ? 7.457 10.199 -14.690 1.00 49.97 201 ASN A O 1
ATOM 1659 N N . ARG A 1 202 ? 8.999 11.835 -14.513 1.00 54.19 202 ARG A N 1
ATOM 1660 C CA . ARG A 1 202 ? 9.515 11.738 -15.887 1.00 54.19 202 ARG A CA 1
ATOM 1661 C C . ARG A 1 202 ? 10.087 10.355 -16.220 1.00 54.19 202 ARG A C 1
ATOM 1663 O O . ARG A 1 202 ? 10.108 9.984 -17.388 1.00 54.19 202 ARG A O 1
ATOM 1670 N N . ALA A 1 203 ? 10.489 9.585 -15.208 1.00 55.81 203 ALA A N 1
ATOM 1671 C CA . ALA A 1 203 ? 11.149 8.292 -15.368 1.00 55.81 203 ALA A CA 1
ATOM 1672 C C . ALA A 1 203 ? 10.244 7.065 -15.137 1.00 55.81 203 ALA A C 1
ATOM 1674 O O . ALA A 1 203 ? 10.687 5.948 -15.389 1.00 55.81 203 ALA A O 1
ATOM 1675 N N . LYS A 1 204 ? 9.002 7.226 -14.647 1.00 68.88 204 LYS A N 1
ATOM 1676 C CA . LYS A 1 204 ? 8.128 6.091 -14.280 1.00 68.88 204 LYS A CA 1
ATOM 1677 C C . LYS A 1 204 ? 6.882 5.997 -15.163 1.00 68.88 204 LYS A C 1
ATOM 1679 O O . LYS A 1 204 ? 6.395 7.025 -15.630 1.00 68.88 204 LYS A O 1
ATOM 1684 N N . PRO A 1 205 ? 6.337 4.794 -15.395 1.00 78.69 205 PRO A N 1
ATOM 1685 C CA . PRO A 1 205 ? 5.040 4.645 -16.043 1.00 78.69 205 PRO A CA 1
ATOM 1686 C C . PRO A 1 205 ? 3.940 5.416 -15.297 1.00 78.69 205 PRO A C 1
ATOM 1688 O O . PRO A 1 205 ? 3.940 5.492 -14.068 1.00 78.69 205 PRO A O 1
ATOM 1691 N N . ALA A 1 206 ? 3.022 6.013 -16.050 1.00 83.06 206 ALA A N 1
ATOM 1692 C CA . ALA A 1 206 ? 1.841 6.698 -15.550 1.00 83.06 206 ALA A CA 1
ATOM 1693 C C . ALA A 1 206 ? 0.768 5.686 -15.125 1.00 83.06 206 ALA A C 1
ATOM 1695 O O . ALA A 1 206 ? 0.659 4.598 -15.689 1.00 83.06 206 ALA A O 1
ATOM 1696 N N . ASN A 1 207 ? -0.059 6.063 -14.151 1.00 87.06 207 ASN A N 1
ATOM 1697 C CA . ASN A 1 207 ? -1.113 5.192 -13.637 1.00 87.06 207 ASN A CA 1
ATOM 1698 C C . ASN A 1 207 ? -2.344 5.202 -14.550 1.00 87.06 207 ASN A C 1
ATOM 1700 O O . ASN A 1 207 ? -2.805 6.276 -14.935 1.00 87.06 207 ASN A O 1
ATOM 1704 N N . TRP A 1 208 ? -2.957 4.042 -14.792 1.00 90.94 208 TRP A N 1
ATOM 1705 C CA . TRP A 1 208 ? -4.227 3.938 -15.521 1.00 90.94 208 TRP A CA 1
ATOM 1706 C C . TRP A 1 208 ? -5.429 4.261 -14.613 1.00 90.94 208 TRP A C 1
ATOM 1708 O O . TRP A 1 208 ? -6.219 3.383 -14.252 1.00 90.94 208 TRP A O 1
ATOM 1718 N N . ARG A 1 209 ? -5.528 5.521 -14.167 1.00 89.69 209 ARG A N 1
ATOM 1719 C CA . ARG A 1 209 ? -6.628 6.031 -13.331 1.00 89.69 209 ARG A CA 1
ATOM 1720 C C . ARG A 1 209 ? -6.776 7.551 -13.387 1.00 89.69 209 ARG A C 1
ATOM 1722 O O . ARG A 1 209 ? -5.796 8.272 -13.574 1.00 89.69 209 ARG A O 1
ATOM 1729 N N . ASP A 1 210 ? -7.972 8.013 -13.049 1.00 83.88 210 ASP A N 1
ATOM 1730 C CA . ASP A 1 210 ? -8.272 9.395 -12.676 1.00 83.88 210 ASP A CA 1
ATOM 1731 C C . ASP A 1 210 ? -8.496 9.495 -11.160 1.00 83.88 210 ASP A C 1
ATOM 1733 O O . ASP A 1 210 ? -8.807 8.502 -10.488 1.00 83.88 210 ASP A O 1
ATOM 1737 N N . THR A 1 211 ? -8.222 10.660 -10.571 1.00 82.56 211 THR A N 1
ATOM 1738 C CA . THR A 1 211 ? -8.269 10.848 -9.116 1.00 82.56 211 THR A CA 1
ATOM 1739 C C . THR A 1 211 ? -8.849 12.201 -8.724 1.00 82.56 211 THR A C 1
ATOM 1741 O O . THR A 1 211 ? -8.363 13.259 -9.116 1.00 82.56 211 THR A O 1
ATOM 1744 N N . LEU A 1 212 ? -9.836 12.152 -7.835 1.00 79.94 212 LEU A N 1
ATOM 1745 C CA . LEU A 1 212 ? -10.365 13.289 -7.100 1.00 79.94 212 LEU A CA 1
ATOM 1746 C C . LEU A 1 212 ? -9.823 13.261 -5.666 1.00 79.94 212 LEU A C 1
ATOM 1748 O O . LEU A 1 212 ? -9.981 12.273 -4.955 1.00 79.94 212 LEU A O 1
ATOM 1752 N N . VAL A 1 213 ? -9.213 14.353 -5.220 1.00 76.75 213 VAL A N 1
ATOM 1753 C CA . VAL A 1 213 ? -8.739 14.538 -3.845 1.00 76.75 213 VAL A CA 1
ATOM 1754 C C . VAL A 1 213 ? -9.520 15.662 -3.185 1.00 76.75 213 VAL A C 1
ATOM 1756 O O . VAL A 1 213 ? -9.487 16.805 -3.639 1.00 76.75 213 VAL A O 1
ATOM 1759 N N . CYS A 1 214 ? -10.136 15.363 -2.050 1.00 71.06 214 CYS A N 1
ATOM 1760 C CA . CYS A 1 214 ? -10.739 16.355 -1.172 1.00 71.06 214 CYS A CA 1
ATOM 1761 C C . CYS A 1 214 ? -9.803 16.585 0.021 1.00 71.06 214 CYS A C 1
ATOM 1763 O O . CYS A 1 214 ? -9.622 15.703 0.866 1.00 71.06 214 CYS A O 1
ATOM 1765 N N . ARG A 1 215 ? -9.171 17.765 0.073 1.00 64.62 215 ARG A N 1
ATOM 1766 C CA . ARG A 1 215 ? -8.361 18.220 1.211 1.00 64.62 215 ARG A CA 1
ATOM 1767 C C . ARG A 1 215 ? -9.165 19.164 2.098 1.00 64.62 215 ARG A C 1
ATOM 1769 O O . ARG A 1 215 ? -9.735 20.145 1.619 1.00 64.62 215 ARG A O 1
ATOM 1776 N N . PHE A 1 216 ? -9.100 18.916 3.398 1.00 61.66 216 PHE A N 1
ATOM 1777 C CA . PHE A 1 216 ? -9.631 19.787 4.440 1.00 61.66 216 PHE A CA 1
ATOM 1778 C C . PHE A 1 216 ? -8.444 20.569 5.020 1.00 61.66 216 PHE A C 1
ATOM 1780 O O . PHE A 1 216 ? -7.511 19.966 5.547 1.00 61.66 216 PHE A O 1
ATOM 1787 N N . THR A 1 217 ? -8.368 21.881 4.762 1.00 50.06 217 THR A N 1
ATOM 1788 C CA . THR A 1 217 ? -7.077 22.607 4.806 1.00 50.06 217 THR A CA 1
ATOM 1789 C C . THR A 1 217 ? -6.705 23.256 6.137 1.00 50.06 217 THR A C 1
ATOM 1791 O O . THR A 1 217 ? -5.573 23.715 6.264 1.00 50.06 217 THR A O 1
ATOM 1794 N N . ASP A 1 218 ? -7.577 23.244 7.144 1.00 53.06 218 ASP A N 1
ATOM 1795 C CA . ASP A 1 218 ? -7.306 23.822 8.469 1.00 53.06 218 ASP A CA 1
ATOM 1796 C C . ASP A 1 218 ? -7.371 22.810 9.627 1.00 53.06 218 ASP A C 1
ATOM 1798 O O . ASP A 1 218 ? -7.268 23.209 10.783 1.00 53.06 218 ASP A O 1
ATOM 1802 N N . GLY A 1 219 ? -7.517 21.510 9.338 1.00 49.78 219 GLY A N 1
ATOM 1803 C CA . GLY A 1 219 ? -7.677 20.462 10.360 1.00 49.78 219 GLY A CA 1
ATOM 1804 C C . GLY A 1 219 ? -8.987 20.518 11.136 1.00 49.78 219 GLY A C 1
ATOM 1805 O O . GLY A 1 219 ? -9.230 19.653 11.967 1.00 49.78 219 GLY A O 1
ATOM 1806 N N . VAL A 1 220 ? -9.839 21.509 10.864 1.00 48.00 220 VAL A N 1
ATOM 1807 C CA . VAL A 1 220 ? -11.190 21.597 11.407 1.00 48.00 220 VAL A CA 1
ATOM 1808 C C . VAL A 1 220 ? -12.123 21.147 10.301 1.00 48.00 220 VAL A C 1
ATOM 1810 O O . VAL A 1 220 ? -12.574 21.924 9.463 1.00 48.00 220 VAL A O 1
ATOM 1813 N N . VAL A 1 221 ? -12.375 19.846 10.265 1.00 50.22 221 VAL A N 1
ATOM 1814 C CA . VAL A 1 221 ? -13.377 19.303 9.361 1.00 50.22 221 VAL A CA 1
ATOM 1815 C C . VAL A 1 221 ? -14.735 19.533 10.004 1.00 50.22 221 VAL A C 1
ATOM 1817 O O . VAL A 1 221 ? -15.037 18.903 11.013 1.00 50.22 221 VAL A O 1
ATOM 1820 N N . ASP A 1 222 ? -15.555 20.433 9.454 1.00 51.03 222 ASP A N 1
ATOM 1821 C CA . ASP A 1 222 ? -16.974 20.450 9.815 1.00 51.03 222 ASP A CA 1
ATOM 1822 C C . ASP A 1 222 ? -17.535 19.065 9.453 1.00 51.03 222 ASP A C 1
ATOM 1824 O O . ASP A 1 222 ? -17.488 18.680 8.278 1.00 51.03 222 ASP A O 1
ATOM 1828 N N . PRO A 1 223 ? -18.049 18.280 10.419 1.00 50.56 223 PRO A N 1
ATOM 1829 C CA . PRO A 1 223 ? -18.630 16.979 10.124 1.00 50.56 223 PRO A CA 1
ATOM 1830 C C . PRO A 1 223 ? -19.676 17.081 9.009 1.00 50.56 223 PRO A C 1
ATOM 1832 O O . PRO A 1 223 ? -19.730 16.199 8.148 1.00 50.56 223 PRO A O 1
ATOM 1835 N N . GLY A 1 224 ? -20.439 18.184 8.976 1.00 50.50 224 GLY A N 1
ATOM 1836 C CA . GLY A 1 224 ? -21.410 18.581 7.952 1.00 50.50 224 GLY A CA 1
ATOM 1837 C C . GLY A 1 224 ? -20.906 18.467 6.513 1.00 50.50 224 GLY A C 1
ATOM 1838 O O . GLY A 1 224 ? -21.678 18.121 5.619 1.00 50.50 224 GLY A O 1
ATOM 1839 N N . ASP A 1 225 ? -19.610 18.685 6.320 1.00 47.09 225 ASP A N 1
ATOM 1840 C CA . ASP A 1 225 ? -18.950 18.815 5.027 1.00 47.09 225 ASP A CA 1
ATOM 1841 C C . ASP A 1 225 ? -18.356 17.517 4.477 1.00 47.09 225 ASP A C 1
ATOM 1843 O O . ASP A 1 225 ? -17.994 17.444 3.298 1.00 47.09 225 ASP A O 1
ATOM 1847 N N . LEU A 1 226 ? -18.253 16.495 5.320 1.00 52.50 226 LEU A N 1
ATOM 1848 C CA . LEU A 1 226 ? -17.865 15.154 4.917 1.00 52.50 226 LEU A CA 1
ATOM 1849 C C . LEU A 1 226 ? -19.072 14.416 4.331 1.00 52.50 226 LEU A C 1
ATOM 1851 O O . LEU A 1 226 ? -20.174 14.518 4.884 1.00 52.50 226 LEU A O 1
ATOM 1855 N N . PRO A 1 227 ? -18.889 13.597 3.272 1.00 55.94 227 PRO A N 1
ATOM 1856 C CA . PRO A 1 227 ? -19.866 12.564 2.949 1.00 55.94 227 PRO A CA 1
ATOM 1857 C C . PRO A 1 227 ? -20.217 11.801 4.226 1.00 55.94 227 PRO A C 1
ATOM 1859 O O . PRO A 1 227 ? -19.323 11.508 5.015 1.00 55.94 227 PRO A O 1
ATOM 1862 N N . ILE A 1 228 ? -21.491 11.460 4.441 1.00 56.81 228 ILE A N 1
ATOM 1863 C CA . ILE A 1 228 ? -21.911 10.757 5.669 1.00 56.81 228 ILE A CA 1
ATOM 1864 C C . ILE A 1 228 ? -21.086 9.479 5.874 1.00 56.81 228 ILE A C 1
ATOM 1866 O O . ILE A 1 228 ? -20.760 9.162 7.001 1.00 56.81 228 ILE A O 1
ATOM 1870 N N . ILE A 1 229 ? -20.629 8.810 4.805 1.00 56.56 229 ILE A N 1
ATOM 1871 C CA . ILE A 1 229 ? -19.686 7.688 4.946 1.00 56.56 229 ILE A CA 1
ATOM 1872 C C . ILE A 1 229 ? -18.393 8.125 5.580 1.00 56.56 229 ILE A C 1
ATOM 1874 O O . ILE A 1 229 ? -17.891 7.426 6.433 1.00 56.56 229 ILE A O 1
ATOM 1878 N N . CYS A 1 230 ? -17.820 9.238 5.142 1.00 54.53 230 CYS A N 1
ATOM 1879 C CA . CYS A 1 230 ? -16.603 9.731 5.745 1.00 54.53 230 CYS A CA 1
ATOM 1880 C C . CYS A 1 230 ? -16.857 10.122 7.195 1.00 54.53 230 CYS A C 1
ATOM 1882 O O . CYS A 1 230 ? -16.014 9.812 8.005 1.00 54.53 230 CYS A O 1
ATOM 1884 N N . ARG A 1 231 ? -18.020 10.683 7.544 1.00 55.53 231 ARG A N 1
ATOM 1885 C CA . ARG A 1 231 ? -18.383 10.998 8.935 1.00 55.53 231 ARG A CA 1
ATOM 1886 C C . ARG A 1 231 ? -18.604 9.757 9.809 1.00 55.53 231 ARG A C 1
ATOM 1888 O O . ARG A 1 231 ? -18.139 9.740 10.936 1.00 55.53 231 ARG A O 1
ATOM 1895 N N . ASP A 1 232 ? -19.276 8.732 9.290 1.00 51.41 232 ASP A N 1
ATOM 1896 C CA . ASP A 1 232 ? -19.624 7.506 10.022 1.00 51.41 232 ASP A CA 1
ATOM 1897 C C . ASP A 1 232 ? -18.476 6.480 10.007 1.00 51.41 232 ASP A C 1
ATOM 1899 O O . ASP A 1 232 ? -18.289 5.741 10.968 1.00 51.41 232 ASP A O 1
ATOM 1903 N N . ALA A 1 233 ? -17.663 6.449 8.944 1.00 46.75 233 ALA A N 1
ATOM 1904 C CA . ALA A 1 233 ? -16.380 5.739 8.907 1.00 46.75 233 ALA A CA 1
ATOM 1905 C C . ALA A 1 233 ? -15.320 6.465 9.744 1.00 46.75 233 ALA A C 1
ATOM 1907 O O . ALA A 1 233 ? -14.473 5.804 10.334 1.00 46.75 233 ALA A O 1
ATOM 1908 N N . MET A 1 234 ? -15.417 7.797 9.853 1.00 45.94 234 MET A N 1
ATOM 1909 C CA . MET A 1 234 ? -14.816 8.594 10.926 1.00 45.94 234 MET A CA 1
ATOM 1910 C C . MET A 1 234 ? -15.678 8.596 12.196 1.00 45.94 234 MET A C 1
ATOM 1912 O O . MET A 1 234 ? -15.571 9.507 13.015 1.00 45.94 234 MET A O 1
ATOM 1916 N N . GLY A 1 235 ? -16.490 7.561 12.432 1.00 48.44 235 GLY A N 1
ATOM 1917 C CA . GLY A 1 235 ? -16.801 7.113 13.788 1.00 48.44 235 GLY A CA 1
ATOM 1918 C C . GLY A 1 235 ? -15.499 6.660 14.454 1.00 48.44 235 GLY A C 1
ATOM 1919 O O . GLY A 1 235 ? -15.306 5.474 14.726 1.00 48.44 235 GLY A O 1
ATOM 1920 N N . GLU A 1 236 ? -14.583 7.619 14.614 1.00 51.53 236 GLU A N 1
ATOM 1921 C CA . GLU A 1 236 ? -13.151 7.482 14.839 1.00 51.53 236 GLU A CA 1
ATOM 1922 C C . GLU A 1 236 ? -12.883 6.684 16.107 1.00 51.53 236 GLU A C 1
ATOM 1924 O O . GLU A 1 236 ? -11.856 6.027 16.179 1.00 51.53 236 GLU A O 1
ATOM 1929 N N . ASP A 1 237 ? -13.834 6.601 17.039 1.00 61.75 237 ASP A N 1
ATOM 1930 C CA . ASP A 1 237 ? -13.687 5.890 18.308 1.00 61.75 237 ASP A CA 1
ATOM 1931 C C . ASP A 1 237 ? -13.661 4.359 18.202 1.00 61.75 237 ASP A C 1
ATOM 1933 O O . ASP A 1 237 ? -12.984 3.709 19.000 1.00 61.75 237 ASP A O 1
ATOM 1937 N N . ILE A 1 238 ? -14.374 3.731 17.255 1.00 81.81 238 ILE A N 1
ATOM 1938 C CA . ILE A 1 238 ? -14.494 2.260 17.293 1.00 81.81 238 ILE A CA 1
ATOM 1939 C C . ILE A 1 238 ? -13.207 1.603 16.793 1.00 81.81 238 ILE A C 1
ATOM 1941 O O . ILE A 1 238 ? -12.609 0.806 17.514 1.00 81.81 238 ILE A O 1
ATOM 1945 N N . LEU A 1 239 ? -12.768 1.916 15.570 1.00 86.75 239 LEU A N 1
ATOM 1946 C CA . LEU A 1 239 ? -11.579 1.288 14.981 1.00 86.75 239 LEU A CA 1
ATOM 1947 C C . LEU A 1 239 ? -10.281 1.759 15.647 1.00 86.75 239 LEU A C 1
ATOM 1949 O O . LEU A 1 239 ? -9.411 0.923 15.890 1.00 86.75 239 LEU A O 1
ATOM 1953 N N . SER A 1 240 ? -10.152 3.048 15.987 1.00 88.00 240 SER A N 1
ATOM 1954 C CA . SER A 1 240 ? -8.991 3.534 16.752 1.00 88.00 240 SER A CA 1
ATOM 1955 C C . SER A 1 240 ? -8.941 2.906 18.147 1.00 88.00 240 SER A C 1
ATOM 1957 O O . SER A 1 240 ? -7.871 2.482 18.588 1.00 88.00 240 SER A O 1
ATOM 1959 N N . GLY A 1 241 ? -10.104 2.761 18.793 1.00 91.19 241 GLY A N 1
ATOM 1960 C CA . GLY A 1 241 ? -10.273 2.091 20.074 1.00 91.19 241 GLY A CA 1
ATOM 1961 C C . GLY A 1 241 ? -9.802 0.652 20.041 1.00 91.19 241 GLY A C 1
ATOM 1962 O O . GLY A 1 241 ? -8.971 0.242 20.848 1.00 91.19 241 GLY A O 1
ATOM 1963 N N . LEU A 1 242 ? -10.288 -0.101 19.056 1.00 93.50 242 LEU A N 1
ATOM 1964 C CA . LEU A 1 242 ? -9.914 -1.497 18.869 1.00 93.50 242 LEU A CA 1
ATOM 1965 C C . LEU A 1 242 ? -8.431 -1.662 18.507 1.00 93.50 242 LEU A C 1
ATOM 1967 O O . LEU A 1 242 ? -7.816 -2.624 18.958 1.00 93.50 242 LEU A O 1
ATOM 1971 N N . LEU A 1 243 ? -7.837 -0.742 17.737 1.00 94.62 243 LEU A N 1
ATOM 1972 C CA . LEU A 1 243 ? -6.400 -0.762 17.439 1.00 94.62 243 LEU A CA 1
ATOM 1973 C C . LEU A 1 243 ? -5.542 -0.433 18.666 1.00 94.62 243 LEU A C 1
ATOM 1975 O O . LEU A 1 243 ? -4.530 -1.096 18.885 1.00 94.62 243 LEU A O 1
ATOM 1979 N N . SER A 1 244 ? -5.947 0.544 19.481 1.00 95.75 244 SER A N 1
ATOM 1980 C CA . SER A 1 244 ? -5.249 0.866 20.732 1.00 95.75 244 SER A CA 1
ATOM 1981 C C . SER A 1 244 ? -5.310 -0.314 21.707 1.00 95.75 244 SER A C 1
ATOM 1983 O O . SER A 1 244 ? -4.286 -0.730 22.247 1.00 95.75 244 SER A O 1
ATOM 1985 N N . GLU A 1 245 ? -6.484 -0.933 21.859 1.00 95.75 245 GLU A N 1
ATOM 1986 C CA . GLU A 1 245 ? -6.658 -2.139 22.678 1.00 95.75 245 GLU A CA 1
ATOM 1987 C C . GLU A 1 245 ? -5.880 -3.336 22.120 1.00 95.75 245 GLU A C 1
ATOM 1989 O O . GLU A 1 245 ? -5.300 -4.101 22.889 1.00 95.75 245 GLU A O 1
ATOM 1994 N N . ALA A 1 246 ? -5.799 -3.483 20.794 1.00 96.88 246 ALA A N 1
ATOM 1995 C CA . ALA A 1 246 ? -4.985 -4.515 20.154 1.00 96.88 246 ALA A CA 1
ATOM 1996 C C . ALA A 1 246 ? -3.497 -4.336 20.474 1.00 96.88 246 ALA A C 1
ATOM 1998 O O . ALA A 1 246 ? -2.770 -5.321 20.602 1.00 96.88 246 ALA A O 1
ATOM 1999 N N . LEU A 1 247 ? -3.046 -3.098 20.691 1.00 96.44 247 LEU A N 1
ATOM 2000 C CA . LEU A 1 247 ? -1.705 -2.800 21.186 1.00 96.44 247 LEU A CA 1
ATOM 2001 C C . LEU A 1 247 ? -1.542 -3.037 22.698 1.00 96.44 247 LEU A C 1
ATOM 2003 O O . LEU A 1 247 ? -0.413 -3.031 23.180 1.00 96.44 247 LEU A O 1
ATOM 2007 N N . GLY A 1 248 ? -2.617 -3.324 23.432 1.00 95.75 248 GLY A N 1
ATOM 2008 C CA . GLY A 1 248 ? -2.608 -3.440 24.893 1.00 95.75 248 GLY A CA 1
ATOM 2009 C C . GLY A 1 248 ? -2.649 -2.087 25.608 1.00 95.75 248 GLY A C 1
ATOM 2010 O O . GLY A 1 248 ? -2.285 -2.005 26.779 1.00 95.75 248 GLY A O 1
ATOM 2011 N N . LEU A 1 249 ? -3.062 -1.028 24.908 1.00 96.44 249 LEU A N 1
ATOM 2012 C CA . LEU A 1 249 ? -3.150 0.342 25.411 1.00 96.44 249 LEU A CA 1
ATOM 2013 C C . LEU A 1 249 ? -4.605 0.699 25.754 1.00 96.44 249 LEU A C 1
ATOM 2015 O O . LEU A 1 249 ? -5.534 -0.049 25.444 1.00 96.44 249 LEU A O 1
ATOM 2019 N N . SER A 1 250 ? -4.816 1.854 26.392 1.00 95.19 250 SER A N 1
ATOM 2020 C CA . SER A 1 250 ? -6.168 2.386 26.596 1.00 95.19 250 SER A CA 1
ATOM 2021 C C . SER A 1 250 ? -6.833 2.674 25.248 1.00 95.19 250 SER A C 1
ATOM 2023 O O . SER A 1 250 ? -6.162 3.066 24.296 1.00 95.19 250 SER A O 1
ATOM 2025 N N . SER A 1 251 ? -8.150 2.487 25.145 1.00 92.19 251 SER A N 1
ATOM 2026 C CA . SER A 1 251 ? -8.885 2.638 23.880 1.00 92.19 251 SER A CA 1
ATOM 2027 C C . SER A 1 251 ? -8.700 4.018 23.233 1.00 92.19 251 SER A C 1
ATOM 2029 O O . SER A 1 251 ? -8.695 4.158 22.019 1.00 92.19 251 SER A O 1
ATOM 2031 N N . ASP A 1 252 ? -8.500 5.055 24.030 1.00 91.25 252 ASP A N 1
ATOM 2032 C CA . ASP A 1 252 ? -8.300 6.428 23.574 1.00 91.25 252 ASP A CA 1
ATOM 2033 C C . ASP A 1 252 ? -6.835 6.771 23.244 1.00 91.25 252 ASP A C 1
ATOM 2035 O O . ASP A 1 252 ? -6.555 7.886 22.805 1.00 91.25 252 ASP A O 1
ATOM 2039 N N . HIS A 1 253 ? -5.885 5.846 23.429 1.00 93.25 253 HIS A N 1
ATOM 2040 C CA . HIS A 1 253 ? -4.456 6.149 23.351 1.00 93.25 253 HIS A CA 1
ATOM 2041 C C . HIS A 1 253 ? -4.040 6.723 21.989 1.00 93.25 253 HIS A C 1
ATOM 2043 O O . HIS A 1 253 ? -3.460 7.809 21.939 1.00 93.25 253 HIS A O 1
ATOM 2049 N N . LEU A 1 254 ? -4.355 6.036 20.881 1.00 90.94 254 LEU A N 1
ATOM 2050 C CA . LEU A 1 254 ? -3.977 6.484 19.531 1.00 90.94 254 LEU A CA 1
ATOM 2051 C C . LEU A 1 254 ? -4.624 7.835 19.157 1.00 90.94 254 LEU A C 1
ATOM 2053 O O . LEU A 1 254 ? -4.008 8.668 18.486 1.00 90.94 254 LEU A O 1
ATOM 2057 N N . THR A 1 255 ? -5.841 8.086 19.641 1.00 87.69 255 THR A N 1
ATOM 2058 C CA . THR A 1 255 ? -6.545 9.367 19.475 1.00 87.69 255 THR A CA 1
ATOM 2059 C C . THR A 1 255 ? -5.882 10.477 20.295 1.00 87.69 255 THR A C 1
ATOM 2061 O O . THR A 1 255 ? -5.639 11.572 19.785 1.00 87.69 255 THR A O 1
ATOM 2064 N N . ASN A 1 256 ? -5.477 10.191 21.535 1.00 88.75 256 ASN A N 1
ATOM 2065 C CA . ASN A 1 256 ? -4.776 11.137 22.408 1.00 88.75 256 ASN A CA 1
ATOM 2066 C C . ASN A 1 256 ? -3.403 11.541 21.847 1.00 88.75 256 ASN A C 1
ATOM 2068 O O . ASN A 1 256 ? -2.996 12.706 21.940 1.00 88.75 256 ASN A O 1
ATOM 2072 N N . ILE A 1 257 ? -2.705 10.615 21.185 1.00 88.06 257 ILE A N 1
ATOM 2073 C CA . ILE A 1 257 ? -1.472 10.917 20.443 1.00 88.06 257 ILE A CA 1
ATOM 2074 C C . ILE A 1 257 ? -1.735 11.415 19.013 1.00 88.06 257 ILE A C 1
ATOM 2076 O O . ILE A 1 257 ? -0.790 11.580 18.242 1.00 88.06 257 ILE A O 1
ATOM 2080 N N . LYS A 1 258 ? -2.975 11.798 18.689 1.00 86.31 258 LYS A N 1
ATOM 2081 C CA . LYS A 1 258 ? -3.341 12.555 17.482 1.00 86.31 258 LYS A CA 1
ATOM 2082 C C . LYS A 1 258 ? -2.981 11.846 16.172 1.00 86.31 258 LYS A C 1
ATOM 2084 O O . LYS A 1 258 ? -2.619 12.502 15.193 1.00 86.31 258 LYS A O 1
ATOM 2089 N N . CYS A 1 259 ? -3.105 10.518 16.141 1.00 84.94 259 CYS A N 1
ATOM 2090 C CA . CYS A 1 259 ? -2.854 9.722 14.938 1.00 84.94 259 CYS A CA 1
ATOM 2091 C C . CYS A 1 259 ? -3.849 10.002 13.797 1.00 84.94 259 CYS A C 1
ATOM 2093 O O . CYS A 1 259 ? -3.507 9.798 12.635 1.00 84.94 259 CYS A O 1
ATOM 2095 N N . PHE A 1 260 ? -5.068 10.454 14.106 1.00 82.94 260 PHE A N 1
ATOM 2096 C CA . PHE A 1 260 ? -6.190 10.429 13.158 1.00 82.94 260 PHE A CA 1
ATOM 2097 C C . PHE A 1 260 ? -6.833 11.800 12.880 1.00 82.94 260 PHE A C 1
ATOM 2099 O O . PHE A 1 260 ? -7.897 11.863 12.287 1.00 82.94 260 PHE A O 1
ATOM 2106 N N . GLU A 1 261 ? -6.188 12.907 13.257 1.00 75.94 261 GLU A N 1
ATOM 2107 C CA . GLU A 1 261 ? -6.814 14.244 13.285 1.00 75.94 261 GLU A CA 1
ATOM 2108 C C . GLU A 1 261 ? -7.224 14.823 11.928 1.00 75.94 261 GLU A C 1
ATOM 2110 O O . GLU A 1 261 ? -8.120 15.660 11.860 1.00 75.94 261 GLU A O 1
ATOM 2115 N N . THR A 1 262 ? -6.509 14.501 10.849 1.00 74.25 262 THR A N 1
ATOM 2116 C CA . THR A 1 262 ? -6.768 15.111 9.538 1.00 74.25 262 THR A CA 1
ATOM 2117 C C . THR A 1 262 ? -7.108 14.029 8.521 1.00 74.25 262 THR A C 1
ATOM 2119 O O . THR A 1 262 ? -6.202 13.419 7.952 1.00 74.25 262 THR A O 1
ATOM 2122 N N . PRO A 1 263 ? -8.395 13.782 8.236 1.00 76.69 263 PRO A N 1
ATOM 2123 C CA . PRO A 1 263 ? -8.783 12.871 7.174 1.00 76.69 263 PRO A CA 1
ATOM 2124 C C . PRO A 1 263 ? -8.473 13.493 5.808 1.00 76.69 263 PRO A C 1
ATOM 2126 O O . PRO A 1 263 ? -8.624 14.696 5.581 1.00 76.69 263 PRO A O 1
ATOM 2129 N N . ARG A 1 264 ? -8.078 12.665 4.846 1.00 79.06 264 ARG A N 1
ATOM 2130 C CA . ARG A 1 264 ? -8.006 13.030 3.429 1.00 79.06 264 ARG A CA 1
ATOM 2131 C C . ARG A 1 264 ? -8.790 12.014 2.627 1.00 79.06 264 ARG A C 1
ATOM 2133 O O . ARG A 1 264 ? -8.410 10.849 2.565 1.00 79.06 264 ARG A O 1
ATOM 2140 N N . LEU A 1 265 ? -9.849 12.478 1.975 1.00 82.19 265 LEU A N 1
ATOM 2141 C CA . LEU A 1 265 ? -10.638 11.647 1.081 1.00 82.19 265 LEU A CA 1
ATOM 2142 C C . LEU A 1 265 ? -10.035 11.689 -0.322 1.00 82.19 265 LEU A C 1
ATOM 2144 O O . LEU A 1 265 ? -9.827 12.760 -0.900 1.00 82.19 265 LEU A O 1
ATOM 2148 N N . VAL A 1 266 ? -9.786 10.513 -0.874 1.00 86.25 266 VAL A N 1
ATOM 2149 C CA . VAL A 1 266 ? -9.302 10.326 -2.233 1.00 86.25 266 VAL A CA 1
ATOM 2150 C C . VAL A 1 266 ? -10.207 9.332 -2.937 1.00 86.25 266 VAL A C 1
ATOM 2152 O O . VAL A 1 266 ? -10.363 8.190 -2.514 1.00 86.25 266 VAL A O 1
ATOM 2155 N N . CYS A 1 267 ? -10.795 9.770 -4.036 1.00 86.75 267 CYS A N 1
ATOM 2156 C CA . CYS A 1 267 ? -11.699 8.978 -4.844 1.00 86.75 267 CYS A CA 1
ATOM 2157 C C . CYS A 1 267 ? -11.014 8.655 -6.169 1.00 86.75 267 CYS A C 1
ATOM 2159 O O . CYS A 1 267 ? -10.579 9.555 -6.887 1.00 86.75 267 CYS A O 1
ATOM 2161 N N . HIS A 1 268 ? -10.908 7.371 -6.485 1.00 91.81 268 HIS A N 1
ATOM 2162 C CA . HIS A 1 268 ? -10.264 6.888 -7.698 1.00 91.81 268 HIS A CA 1
ATOM 2163 C C . HIS A 1 268 ? -11.291 6.341 -8.680 1.00 91.81 268 HIS A C 1
ATOM 2165 O O . HIS A 1 268 ? -12.223 5.634 -8.286 1.00 91.81 268 HIS A O 1
ATOM 2171 N N . TYR A 1 269 ? -11.050 6.622 -9.955 1.00 90.56 269 TYR A N 1
ATOM 2172 C CA . TYR A 1 269 ? -11.802 6.098 -11.084 1.00 90.56 269 TYR A CA 1
ATOM 2173 C C . TYR A 1 269 ? -10.843 5.385 -12.036 1.00 90.56 269 TYR A C 1
ATOM 2175 O O . TYR A 1 269 ? -9.875 5.969 -12.523 1.00 90.56 269 TYR A O 1
ATOM 2183 N N . TYR A 1 270 ? -11.101 4.109 -12.285 1.00 93.94 270 TYR A N 1
ATOM 2184 C CA . TYR A 1 270 ? -10.280 3.238 -13.115 1.00 93.94 270 TYR A CA 1
ATOM 2185 C C . TYR A 1 270 ? -11.108 2.833 -14.340 1.00 93.94 270 TYR A C 1
ATOM 2187 O O . TYR A 1 270 ? -11.962 1.946 -14.237 1.00 93.94 270 TYR A O 1
ATOM 2195 N N . PRO A 1 271 ? -10.914 3.487 -15.495 1.00 92.19 271 PRO A N 1
ATOM 2196 C CA . PRO A 1 271 ? -11.625 3.108 -16.707 1.00 92.19 271 PRO A CA 1
ATOM 2197 C C . PRO A 1 271 ? -11.175 1.720 -17.196 1.00 92.19 271 PRO A C 1
ATOM 2199 O O . PRO A 1 271 ? -10.052 1.298 -16.888 1.00 92.19 271 PRO A O 1
ATOM 2202 N N . PRO A 1 272 ? -12.014 1.013 -17.978 1.00 93.81 272 PRO A N 1
ATOM 2203 C CA . PRO A 1 272 ? -11.609 -0.243 -18.600 1.00 93.81 272 PRO A CA 1
ATOM 2204 C C . PRO A 1 272 ? -10.355 -0.030 -19.459 1.00 93.81 272 PRO A C 1
ATOM 2206 O O . PRO A 1 272 ? -10.216 0.977 -20.154 1.00 93.81 272 PRO A O 1
ATOM 2209 N N . CYS A 1 273 ? -9.419 -0.969 -19.376 1.00 94.00 273 CYS A N 1
ATOM 2210 C CA . CYS A 1 273 ? -8.147 -0.931 -20.087 1.00 94.00 273 CYS A CA 1
ATOM 2211 C C . CYS A 1 273 ? -8.137 -1.983 -21.208 1.00 94.00 273 CYS A C 1
ATOM 2213 O O . CYS A 1 273 ? -8.451 -3.140 -20.926 1.00 94.00 273 CYS A O 1
ATOM 2215 N N . PRO A 1 274 ? -7.744 -1.641 -22.450 1.00 92.62 274 PRO A N 1
ATOM 2216 C CA . PRO A 1 274 ? -7.658 -2.615 -23.542 1.00 92.62 274 PRO A CA 1
ATOM 2217 C C . PRO A 1 274 ? -6.497 -3.612 -23.369 1.00 92.62 274 PRO A C 1
ATOM 2219 O O . PRO A 1 274 ? -6.581 -4.743 -23.839 1.00 92.62 274 PRO A O 1
ATOM 2222 N N . GLU A 1 275 ? -5.436 -3.227 -22.650 1.00 93.69 275 GLU A N 1
ATOM 2223 C CA . GLU A 1 275 ? -4.258 -4.066 -22.378 1.00 93.69 275 GLU A CA 1
ATOM 2224 C C . GLU A 1 275 ? -3.956 -4.119 -20.863 1.00 93.69 275 GLU A C 1
ATOM 2226 O O . GLU A 1 275 ? -2.907 -3.651 -20.408 1.00 93.69 275 GLU A O 1
ATOM 2231 N N . PRO A 1 276 ? -4.864 -4.677 -20.035 1.00 93.19 276 PRO A N 1
ATOM 2232 C CA . PRO A 1 276 ? -4.780 -4.604 -18.572 1.00 93.19 276 PRO A CA 1
ATOM 2233 C C . PRO A 1 276 ? -3.555 -5.322 -17.983 1.00 93.19 276 PRO A C 1
ATOM 2235 O O . PRO A 1 276 ? -3.168 -5.062 -16.847 1.00 93.19 276 PRO A O 1
ATOM 2238 N N . GLN A 1 277 ? -2.930 -6.225 -18.740 1.00 92.12 277 GLN A N 1
ATOM 2239 C CA . GLN A 1 277 ? -1.688 -6.910 -18.379 1.00 92.12 277 GLN A CA 1
ATOM 2240 C C . GLN A 1 277 ? -0.440 -6.023 -18.482 1.00 92.12 277 GLN A C 1
ATOM 2242 O O . GLN A 1 277 ? 0.580 -6.363 -17.889 1.00 92.12 277 GLN A O 1
ATOM 2247 N N . LEU A 1 278 ? -0.508 -4.918 -19.232 1.00 91.62 278 LEU A N 1
ATOM 2248 C CA . LEU A 1 278 ? 0.624 -4.021 -19.472 1.00 91.62 278 LEU A CA 1
ATOM 2249 C C . LEU A 1 278 ? 0.638 -2.810 -18.537 1.00 91.62 278 LEU A C 1
ATOM 2251 O O . LEU A 1 278 ? 1.604 -2.060 -18.551 1.00 91.62 278 LEU A O 1
ATOM 2255 N N . THR A 1 279 ? -0.404 -2.576 -17.737 1.00 91.69 279 THR A N 1
ATOM 2256 C CA . THR A 1 279 ? -0.496 -1.377 -16.894 1.00 91.69 279 THR A CA 1
ATOM 2257 C C . THR A 1 279 ? -1.113 -1.656 -15.529 1.00 91.69 279 THR A C 1
ATOM 2259 O O . THR A 1 279 ? -1.660 -2.727 -15.264 1.00 91.69 279 THR A O 1
ATOM 2262 N N . LEU A 1 280 ? -1.009 -0.679 -14.633 1.00 92.50 280 LEU A N 1
ATOM 2263 C CA . LEU A 1 280 ? -1.540 -0.727 -13.280 1.00 92.50 280 LEU A CA 1
ATOM 2264 C C . LEU A 1 280 ? -2.390 0.512 -13.015 1.00 92.50 280 LEU A C 1
ATOM 2266 O O . LEU A 1 280 ? -2.071 1.621 -13.444 1.00 92.50 280 LEU A O 1
ATOM 2270 N N . GLY A 1 281 ? -3.467 0.317 -12.258 1.00 90.44 281 GLY A N 1
ATOM 2271 C CA . GLY A 1 281 ? -4.231 1.426 -11.704 1.00 90.44 281 GLY A CA 1
ATOM 2272 C C . GLY A 1 281 ? -3.430 2.150 -10.624 1.00 90.44 281 GLY A C 1
ATOM 2273 O O . GLY A 1 281 ? -3.455 3.374 -10.554 1.00 90.44 281 GLY A O 1
ATOM 2274 N N . VAL A 1 282 ? -2.705 1.403 -9.786 1.00 90.56 282 VAL A N 1
ATOM 2275 C CA . VAL A 1 282 ? -1.736 1.938 -8.818 1.00 90.56 282 VAL A CA 1
ATOM 2276 C C . VAL A 1 282 ? -0.557 0.964 -8.715 1.00 90.56 282 VAL A C 1
ATOM 2278 O O . VAL A 1 282 ? -0.806 -0.228 -8.510 1.00 90.56 282 VAL A O 1
ATOM 2281 N N . PRO A 1 283 ? 0.701 1.420 -8.842 1.00 89.31 283 PRO A N 1
ATOM 2282 C CA . PRO A 1 283 ? 1.878 0.583 -8.657 1.00 89.31 283 PRO A CA 1
ATOM 2283 C C . PRO A 1 283 ? 2.024 0.139 -7.201 1.00 89.31 283 PRO A C 1
ATOM 2285 O O . PRO A 1 283 ? 1.310 0.602 -6.308 1.00 89.31 283 PRO A O 1
ATOM 2288 N N . GLU A 1 284 ? 2.963 -0.773 -6.963 1.00 90.38 284 GLU A N 1
ATOM 2289 C CA . GLU A 1 284 ? 3.293 -1.201 -5.607 1.00 90.38 284 GLU A CA 1
ATOM 2290 C C . GLU A 1 284 ? 3.753 -0.023 -4.738 1.00 90.38 284 GLU A C 1
ATOM 2292 O O . GLU A 1 284 ? 4.562 0.811 -5.153 1.00 90.38 284 GLU A O 1
ATOM 2297 N N . HIS A 1 285 ? 3.189 0.071 -3.539 1.00 90.75 285 HIS A N 1
ATOM 2298 C CA . HIS A 1 285 ? 3.556 1.058 -2.529 1.00 90.75 285 HIS A CA 1
ATOM 2299 C C . HIS A 1 285 ? 3.061 0.618 -1.149 1.00 90.75 285 HIS A C 1
ATOM 2301 O O . HIS A 1 285 ? 2.221 -0.273 -1.037 1.00 90.75 285 HIS A O 1
ATOM 2307 N N . SER A 1 286 ? 3.568 1.272 -0.111 1.00 91.94 286 SER A N 1
ATOM 2308 C CA . SER A 1 286 ? 2.937 1.345 1.205 1.00 91.94 286 SER A CA 1
ATOM 2309 C C . SER A 1 286 ? 2.342 2.741 1.419 1.00 91.94 286 SER A C 1
ATOM 2311 O O . SER A 1 286 ? 2.726 3.704 0.740 1.00 91.94 286 SER A O 1
ATOM 2313 N N . ASP A 1 287 ? 1.392 2.850 2.346 1.00 91.88 287 ASP A N 1
ATOM 2314 C CA . ASP A 1 287 ? 0.779 4.132 2.693 1.00 91.88 287 ASP A CA 1
ATOM 2315 C C . ASP A 1 287 ? 1.617 4.850 3.759 1.00 91.88 287 ASP A C 1
ATOM 2317 O O . ASP A 1 287 ? 1.843 4.285 4.824 1.00 91.88 287 ASP A O 1
ATOM 2321 N N . PRO A 1 288 ? 2.023 6.117 3.558 1.00 88.25 288 PRO A N 1
ATOM 2322 C CA . PRO A 1 288 ? 2.917 6.824 4.480 1.00 88.25 288 PRO A CA 1
ATOM 2323 C C . PRO A 1 288 ? 2.220 7.379 5.734 1.00 88.25 288 PRO A C 1
ATOM 2325 O O . PRO A 1 288 ? 2.754 8.275 6.385 1.00 88.25 288 PRO A O 1
ATOM 2328 N N . TYR A 1 289 ? 0.999 6.937 6.038 1.00 87.31 289 TYR A N 1
ATOM 2329 C CA . TYR A 1 289 ? 0.152 7.496 7.100 1.00 87.31 289 TYR A CA 1
ATOM 2330 C C . TYR A 1 289 ? -0.114 6.465 8.201 1.00 87.31 289 TYR A C 1
ATOM 2332 O O . TYR A 1 289 ? 0.567 5.446 8.261 1.00 87.31 289 TYR A O 1
ATOM 2340 N N . PHE A 1 290 ? -1.037 6.736 9.127 1.00 91.56 290 PHE A N 1
ATOM 2341 C CA . PHE A 1 290 ? -1.338 5.792 10.208 1.00 91.56 290 PHE A CA 1
ATOM 2342 C C . PHE A 1 290 ? -2.276 4.679 9.747 1.00 91.56 290 PHE A C 1
ATOM 2344 O O . PHE A 1 290 ? -2.009 3.497 9.961 1.00 91.56 290 PHE A O 1
ATOM 2351 N N . GLN A 1 291 ? -3.372 5.058 9.098 1.00 91.75 291 GLN A N 1
ATOM 2352 C CA . GLN A 1 291 ? -4.398 4.123 8.668 1.00 91.75 291 GLN A CA 1
ATOM 2353 C C . GLN A 1 291 ? -5.082 4.630 7.403 1.00 91.75 291 GLN A C 1
ATOM 2355 O O . GLN A 1 291 ? -5.331 5.831 7.254 1.00 91.75 291 GLN A O 1
ATOM 2360 N N . THR A 1 292 ? -5.435 3.692 6.530 1.00 92.69 292 THR A N 1
ATOM 2361 C CA . THR A 1 292 ? -6.314 3.933 5.388 1.00 92.69 292 THR A CA 1
ATOM 2362 C C . THR A 1 292 ? -7.582 3.104 5.540 1.00 92.69 292 THR A C 1
ATOM 2364 O O . THR A 1 292 ? -7.521 1.900 5.795 1.00 92.69 292 THR A O 1
ATOM 2367 N N . VAL A 1 293 ? -8.735 3.746 5.360 1.00 92.44 293 VAL A N 1
ATOM 2368 C CA . VAL A 1 293 ? -10.049 3.097 5.283 1.00 92.44 293 VAL A CA 1
ATOM 2369 C C . VAL A 1 293 ? -10.527 3.172 3.839 1.00 92.44 293 VAL A C 1
ATOM 2371 O O . VAL A 1 293 ? -10.734 4.258 3.300 1.00 92.44 293 VAL A O 1
ATOM 2374 N N . LEU A 1 294 ? -10.681 2.022 3.195 1.00 94.75 294 LEU A N 1
ATOM 2375 C CA . LEU A 1 294 ? -10.999 1.913 1.777 1.00 94.75 294 LEU A CA 1
ATOM 2376 C C . LEU A 1 294 ? -12.380 1.292 1.570 1.00 94.75 294 LEU A C 1
ATOM 2378 O O . LEU A 1 294 ? -12.636 0.153 1.960 1.00 94.75 294 LEU A O 1
ATOM 2382 N N . LEU A 1 295 ? -13.230 2.024 0.856 1.00 94.44 295 LEU A N 1
ATOM 2383 C CA . LEU A 1 295 ? -14.441 1.515 0.229 1.00 94.44 295 LEU A CA 1
ATOM 2384 C C . LEU A 1 295 ? -14.158 1.249 -1.255 1.00 94.44 295 LEU A C 1
ATOM 2386 O O . LEU A 1 295 ? -13.632 2.112 -1.962 1.00 94.44 295 LEU A O 1
ATOM 2390 N N . GLN A 1 296 ? -14.519 0.066 -1.742 1.00 94.44 296 GLN A N 1
ATOM 2391 C CA . GLN A 1 296 ? -14.353 -0.329 -3.142 1.00 94.44 296 GLN A CA 1
ATOM 2392 C C . GLN A 1 296 ? -15.636 -0.949 -3.691 1.00 94.44 296 GLN A C 1
ATOM 2394 O O . GLN A 1 296 ? -16.483 -1.402 -2.926 1.00 94.44 296 GLN A O 1
ATOM 2399 N N . ASP A 1 297 ? -15.768 -0.950 -5.013 1.00 93.44 297 ASP A N 1
ATOM 2400 C CA . ASP A 1 297 ? -16.838 -1.656 -5.712 1.00 93.44 297 ASP A CA 1
ATOM 2401 C C . ASP A 1 297 ? -16.613 -3.178 -5.792 1.00 93.44 297 ASP A C 1
ATOM 2403 O O . ASP A 1 297 ? -15.650 -3.728 -5.254 1.00 93.44 297 ASP A O 1
ATOM 2407 N N . ASN A 1 298 ? -17.493 -3.850 -6.537 1.00 93.00 298 ASN A N 1
ATOM 2408 C CA . ASN A 1 298 ? -17.479 -5.299 -6.720 1.00 93.00 298 ASN A CA 1
ATOM 2409 C C . ASN A 1 298 ? -16.564 -5.787 -7.862 1.00 93.00 298 ASN A C 1
ATOM 2411 O O . ASN A 1 298 ? -16.525 -6.987 -8.129 1.00 93.00 298 ASN A O 1
ATOM 2415 N N . ILE A 1 299 ? -15.826 -4.902 -8.546 1.00 93.81 299 ILE A N 1
ATOM 2416 C CA . ILE A 1 299 ? -14.900 -5.281 -9.632 1.00 93.81 299 ILE A CA 1
ATOM 2417 C C . ILE A 1 299 ? -13.557 -5.747 -9.051 1.00 93.81 299 ILE A C 1
ATOM 2419 O O . ILE A 1 299 ? -12.913 -6.653 -9.586 1.00 93.81 299 ILE A O 1
ATOM 2423 N N . GLY A 1 300 ? -13.132 -5.155 -7.931 1.00 90.25 300 GLY A N 1
ATOM 2424 C CA . GLY A 1 300 ? -11.891 -5.525 -7.248 1.00 90.25 300 GLY A CA 1
ATOM 2425 C C . GLY A 1 300 ? -10.641 -5.120 -8.028 1.00 90.25 300 GLY A C 1
ATOM 2426 O O . GLY A 1 300 ? -10.655 -4.170 -8.798 1.00 90.25 300 GLY A O 1
ATOM 2427 N N . GLY A 1 301 ? -9.517 -5.800 -7.810 1.00 94.25 301 GLY A N 1
ATOM 2428 C CA . GLY A 1 301 ? -8.223 -5.459 -8.426 1.00 94.25 301 GLY A CA 1
ATOM 2429 C C . GLY A 1 301 ? -7.182 -4.919 -7.448 1.00 94.25 301 GLY A C 1
ATOM 2430 O O . GLY A 1 301 ? -6.010 -4.832 -7.813 1.00 94.25 301 GLY A O 1
ATOM 2431 N N . LEU A 1 302 ? -7.572 -4.625 -6.204 1.00 97.75 302 LEU A N 1
ATOM 2432 C CA . LEU A 1 302 ? -6.626 -4.427 -5.109 1.00 97.75 302 LEU A CA 1
ATOM 2433 C C . LEU A 1 302 ? -5.881 -5.740 -4.829 1.00 97.75 302 LEU A C 1
ATOM 2435 O O . LEU A 1 302 ? -6.494 -6.806 -4.727 1.00 97.75 302 LEU A O 1
ATOM 2439 N N . GLN A 1 303 ? -4.561 -5.656 -4.695 1.00 97.81 303 GLN A N 1
ATOM 2440 C CA . GLN A 1 303 ? -3.708 -6.765 -4.287 1.00 97.81 303 GLN A CA 1
ATOM 2441 C C . GLN A 1 303 ? -2.767 -6.319 -3.174 1.00 97.81 303 GLN A C 1
ATOM 2443 O O . GLN A 1 303 ? -2.180 -5.243 -3.262 1.00 97.81 303 GLN A O 1
ATOM 2448 N N . VAL A 1 304 ? -2.586 -7.172 -2.173 1.00 97.81 304 VAL A N 1
ATOM 2449 C CA . VAL A 1 304 ? -1.629 -6.986 -1.078 1.00 97.81 304 VAL A CA 1
ATOM 2450 C C . VAL A 1 304 ? -0.487 -7.986 -1.220 1.00 97.81 304 VAL A C 1
ATOM 2452 O O . VAL A 1 304 ? -0.699 -9.132 -1.621 1.00 97.81 304 VAL A O 1
ATOM 2455 N N . LEU A 1 305 ? 0.734 -7.552 -0.934 1.00 96.69 305 LEU A N 1
ATOM 2456 C CA . LEU A 1 305 ? 1.907 -8.410 -0.904 1.00 96.69 305 LEU A CA 1
ATOM 2457 C C . LEU A 1 305 ? 1.976 -9.095 0.462 1.00 96.69 305 LEU A C 1
ATOM 2459 O O . LEU A 1 305 ? 2.187 -8.447 1.483 1.00 96.69 305 LEU A O 1
ATOM 2463 N N . HIS A 1 306 ? 1.828 -10.416 0.486 1.00 94.94 306 HIS A N 1
ATOM 2464 C CA . HIS A 1 306 ? 1.935 -11.204 1.709 1.00 94.94 306 HIS A CA 1
ATOM 2465 C C . HIS A 1 306 ? 2.758 -12.465 1.450 1.00 94.94 306 HIS A C 1
ATOM 2467 O O . HIS A 1 306 ? 2.496 -13.208 0.504 1.00 94.94 306 HIS A O 1
ATOM 2473 N N . LYS A 1 307 ? 3.778 -12.709 2.286 1.00 92.19 307 LYS A N 1
ATOM 2474 C CA . LYS A 1 307 ? 4.704 -13.855 2.160 1.00 92.19 307 LYS A CA 1
ATOM 2475 C C . LYS A 1 307 ? 5.317 -13.998 0.756 1.00 92.19 307 LYS A C 1
ATOM 2477 O O . LYS A 1 307 ? 5.447 -15.109 0.256 1.00 92.19 307 LYS A O 1
ATOM 2482 N N . ASN A 1 308 ? 5.688 -12.877 0.130 1.00 90.56 308 ASN A N 1
ATOM 2483 C CA . ASN A 1 308 ? 6.225 -12.806 -1.238 1.00 90.56 308 ASN A CA 1
ATOM 2484 C C . ASN A 1 308 ? 5.253 -13.268 -2.339 1.00 90.56 308 ASN A C 1
ATOM 2486 O O . ASN A 1 308 ? 5.686 -13.648 -3.425 1.00 90.56 308 ASN A O 1
ATOM 2490 N N . TYR A 1 309 ? 3.947 -13.209 -2.078 1.00 93.94 309 TYR A N 1
ATOM 2491 C CA . TYR A 1 309 ? 2.908 -13.407 -3.083 1.00 93.94 309 TYR A CA 1
ATOM 2492 C C . TYR A 1 309 ? 1.996 -12.192 -3.152 1.00 93.94 309 TYR A C 1
ATOM 2494 O O . TYR A 1 309 ? 1.610 -11.631 -2.125 1.00 93.94 309 TYR A O 1
ATOM 2502 N N . TRP A 1 310 ? 1.580 -11.834 -4.362 1.00 96.81 310 TRP A N 1
ATOM 2503 C CA . TRP A 1 310 ? 0.433 -10.956 -4.547 1.00 96.81 310 TRP A CA 1
ATOM 2504 C C . TRP A 1 310 ? -0.854 -11.726 -4.243 1.00 96.81 310 TRP A C 1
ATOM 2506 O O . TRP A 1 310 ? -1.175 -12.714 -4.909 1.00 96.81 310 TRP A O 1
ATOM 2516 N N . VAL A 1 311 ? -1.595 -11.263 -3.243 1.00 97.50 311 VAL A N 1
ATOM 2517 C CA . VAL A 1 311 ? -2.884 -11.817 -2.822 1.00 97.50 311 VAL A CA 1
ATOM 2518 C C . VAL A 1 311 ? -3.973 -10.826 -3.205 1.00 97.50 311 VAL A C 1
ATOM 2520 O O . VAL A 1 311 ? -3.898 -9.649 -2.855 1.00 97.50 311 VAL A O 1
ATOM 2523 N N . SER A 1 312 ? -4.974 -11.282 -3.955 1.00 97.00 312 SER A N 1
ATOM 2524 C CA . SER A 1 312 ? -6.089 -10.419 -4.356 1.00 97.00 312 SER A CA 1
ATOM 2525 C C . SER A 1 312 ? -7.037 -10.197 -3.183 1.00 97.00 312 SER A C 1
ATOM 2527 O O . SER A 1 312 ? -7.391 -11.144 -2.482 1.00 97.00 312 SER A O 1
ATOM 2529 N N . VAL A 1 313 ? -7.463 -8.952 -2.986 1.00 97.19 313 VAL A N 1
ATOM 2530 C CA . VAL A 1 313 ? -8.475 -8.606 -1.985 1.00 97.19 313 VAL A CA 1
ATOM 2531 C C . VAL A 1 313 ? -9.841 -8.753 -2.639 1.00 97.19 313 VAL A C 1
ATOM 2533 O O . VAL A 1 313 ? -10.221 -7.934 -3.477 1.00 97.19 313 VAL A O 1
ATOM 2536 N N . THR A 1 314 ? -10.553 -9.827 -2.305 1.00 95.56 314 THR A N 1
ATOM 2537 C CA . THR A 1 314 ? -11.887 -10.095 -2.851 1.00 95.56 314 THR A CA 1
ATOM 2538 C C . THR A 1 314 ? -12.876 -9.048 -2.330 1.00 95.56 314 THR A C 1
ATOM 2540 O O . THR A 1 314 ? -13.004 -8.892 -1.113 1.00 95.56 314 THR A O 1
ATOM 2543 N N . PRO A 1 315 ? -13.584 -8.313 -3.206 1.00 94.38 315 PRO A N 1
ATOM 2544 C CA . PRO A 1 315 ? -14.630 -7.400 -2.767 1.00 94.38 315 PRO A CA 1
ATOM 2545 C C . PRO A 1 315 ? -15.734 -8.134 -2.010 1.00 94.38 315 PRO A C 1
ATOM 2547 O O . PRO A 1 315 ? -16.180 -9.200 -2.431 1.00 94.38 315 PRO A O 1
ATOM 2550 N N . LEU A 1 316 ? -16.178 -7.543 -0.904 1.00 95.12 316 LEU A N 1
ATOM 2551 C CA . LEU A 1 316 ? -17.293 -8.032 -0.102 1.00 95.12 316 LEU A CA 1
ATOM 2552 C C . LEU A 1 316 ? -18.307 -6.900 0.044 1.00 95.12 316 LEU A C 1
ATOM 2554 O O . LEU A 1 316 ? -17.938 -5.773 0.382 1.00 95.12 316 LEU A O 1
ATOM 2558 N N . GLU A 1 317 ? -19.578 -7.198 -0.217 1.00 92.31 317 GLU A N 1
ATOM 2559 C CA . GLU A 1 317 ? -20.647 -6.208 -0.114 1.00 92.31 317 GLU A CA 1
ATOM 2560 C C . GLU A 1 317 ? -20.765 -5.695 1.325 1.00 92.31 317 GLU A C 1
ATOM 2562 O O . GLU A 1 317 ? -20.776 -6.466 2.286 1.00 92.31 317 GLU A O 1
ATOM 2567 N N . GLY A 1 318 ? -20.830 -4.372 1.476 1.00 90.00 318 GLY A N 1
ATOM 2568 C CA . GLY A 1 318 ? -20.915 -3.729 2.786 1.00 90.00 318 GLY A CA 1
ATOM 2569 C C . GLY A 1 318 ? -19.629 -3.779 3.618 1.00 90.00 318 GLY A C 1
ATOM 2570 O O . GLY A 1 318 ? -19.677 -3.396 4.787 1.00 90.00 318 GLY A O 1
ATOM 2571 N N . ALA A 1 319 ? -18.503 -4.232 3.057 1.00 94.38 319 ALA A N 1
ATOM 2572 C CA . ALA A 1 319 ? -17.225 -4.283 3.757 1.00 94.38 319 ALA A CA 1
ATOM 2573 C C . ALA A 1 319 ? -16.367 -3.031 3.524 1.00 94.38 319 ALA A C 1
ATOM 2575 O O . ALA A 1 319 ? -16.394 -2.417 2.455 1.00 94.38 319 ALA A O 1
ATOM 2576 N N . LEU A 1 320 ? -15.530 -2.708 4.510 1.00 94.31 320 LEU A N 1
ATOM 2577 C CA . LEU A 1 320 ? -14.428 -1.754 4.367 1.00 94.31 320 LEU A CA 1
ATOM 2578 C C . LEU A 1 320 ? -13.097 -2.494 4.447 1.00 94.31 320 LEU A C 1
ATOM 2580 O O . LEU A 1 320 ? -12.935 -3.396 5.265 1.00 94.31 320 LEU A O 1
ATOM 2584 N N . THR A 1 321 ? -12.126 -2.105 3.627 1.00 96.50 321 THR A N 1
ATOM 2585 C CA . THR A 1 321 ? -10.747 -2.590 3.738 1.00 96.50 321 THR A CA 1
ATOM 2586 C C . THR A 1 321 ? -9.940 -1.613 4.585 1.00 96.50 321 THR A C 1
ATOM 2588 O O . THR A 1 321 ? -9.872 -0.427 4.276 1.00 96.50 321 THR A O 1
ATOM 2591 N N . ILE A 1 322 ? -9.321 -2.114 5.647 1.00 95.62 322 ILE A N 1
ATOM 2592 C CA . ILE A 1 322 ? -8.435 -1.369 6.536 1.00 95.62 322 ILE A CA 1
ATOM 2593 C C . ILE A 1 322 ? -6.995 -1.709 6.168 1.00 95.62 322 ILE A C 1
ATOM 2595 O O . ILE A 1 322 ? -6.643 -2.885 6.078 1.00 95.62 322 ILE A O 1
ATOM 2599 N N . ASN A 1 323 ? -6.175 -0.683 5.964 1.00 95.44 323 ASN A N 1
ATOM 2600 C CA . ASN A 1 323 ? -4.737 -0.805 5.748 1.00 95.44 323 ASN A CA 1
ATOM 2601 C C . ASN A 1 323 ? -3.982 -0.055 6.852 1.00 95.44 323 ASN A C 1
ATOM 2603 O O . ASN A 1 323 ? -4.311 1.090 7.168 1.00 95.44 323 ASN A O 1
ATOM 2607 N N . ILE A 1 324 ? -2.969 -0.699 7.416 1.00 96.69 324 ILE A N 1
ATOM 2608 C CA . ILE A 1 324 ? -2.001 -0.100 8.331 1.00 96.69 324 ILE A CA 1
ATOM 2609 C C . ILE A 1 324 ? -0.927 0.588 7.487 1.00 96.69 324 ILE A C 1
ATOM 2611 O O . ILE A 1 324 ? -0.439 0.014 6.514 1.00 96.69 324 ILE A O 1
ATOM 2615 N N . GLY A 1 325 ? -0.570 1.820 7.847 1.00 94.38 325 GLY A N 1
ATOM 2616 C CA . GLY A 1 325 ? 0.465 2.573 7.144 1.00 94.38 325 GLY A CA 1
ATOM 2617 C C . GLY A 1 325 ? 1.788 2.671 7.905 1.00 94.38 325 GLY A C 1
ATOM 2618 O O . GLY A 1 325 ? 1.938 2.215 9.043 1.00 94.38 325 GLY A O 1
ATOM 2619 N N . ASP A 1 326 ? 2.763 3.301 7.258 1.00 93.12 326 ASP A N 1
ATOM 2620 C CA . ASP A 1 326 ? 4.153 3.370 7.696 1.00 93.12 326 ASP A CA 1
ATOM 2621 C C . ASP A 1 326 ? 4.312 4.056 9.060 1.00 93.12 326 ASP A C 1
ATOM 2623 O O . ASP A 1 326 ? 5.124 3.619 9.876 1.00 93.12 326 ASP A O 1
ATOM 2627 N N . LEU A 1 327 ? 3.527 5.106 9.343 1.00 92.38 327 LEU A N 1
ATOM 2628 C CA . LEU A 1 327 ? 3.606 5.799 10.635 1.00 92.38 327 LEU A CA 1
ATOM 2629 C C . LEU A 1 327 ? 3.066 4.933 11.775 1.00 92.38 327 LEU A C 1
ATOM 2631 O O . LEU A 1 327 ? 3.595 4.997 12.881 1.00 92.38 327 LEU A O 1
ATOM 2635 N N . MET A 1 328 ? 2.064 4.086 11.515 1.00 95.00 328 MET A N 1
ATOM 2636 C CA . MET A 1 328 ? 1.580 3.130 12.515 1.00 95.00 328 MET A CA 1
ATOM 2637 C C . MET A 1 328 ? 2.626 2.050 12.788 1.00 95.00 328 MET A C 1
ATOM 2639 O O . MET A 1 328 ? 2.916 1.746 13.944 1.00 95.00 328 MET A O 1
ATOM 2643 N N . GLN A 1 329 ? 3.255 1.511 11.742 1.00 95.25 329 GLN A N 1
ATOM 2644 C CA . GLN A 1 329 ? 4.377 0.582 11.902 1.00 95.25 329 GLN A CA 1
ATOM 2645 C C . GLN A 1 329 ? 5.527 1.218 12.703 1.00 95.25 329 GLN A C 1
ATOM 2647 O O . GLN A 1 329 ? 6.093 0.575 13.588 1.00 95.25 329 GLN A O 1
ATOM 2652 N N . LEU A 1 330 ? 5.827 2.495 12.451 1.00 93.75 330 LEU A N 1
ATOM 2653 C CA . LEU A 1 330 ? 6.857 3.249 13.162 1.00 93.75 330 LEU A CA 1
ATOM 2654 C C . LEU A 1 330 ? 6.556 3.368 14.661 1.00 93.75 330 LEU A C 1
ATOM 2656 O O . LEU A 1 330 ? 7.394 2.984 15.479 1.00 93.75 330 LEU A O 1
ATOM 2660 N N . ILE A 1 331 ? 5.374 3.872 15.038 1.00 94.38 331 ILE A N 1
ATOM 2661 C CA . ILE A 1 331 ? 5.047 4.082 16.460 1.00 94.38 331 ILE A CA 1
ATOM 2662 C C . ILE A 1 331 ? 4.869 2.760 17.210 1.00 94.38 331 ILE A C 1
ATOM 2664 O O . ILE A 1 331 ? 5.155 2.676 18.399 1.00 94.38 331 ILE A O 1
ATOM 2668 N N . THR A 1 332 ? 4.458 1.697 16.518 1.00 95.31 332 THR A N 1
ATOM 2669 C CA . THR A 1 332 ? 4.317 0.362 17.117 1.00 95.31 332 THR A CA 1
ATOM 2670 C C . THR A 1 332 ? 5.629 -0.419 17.157 1.00 95.31 332 THR A C 1
ATOM 2672 O O . THR A 1 332 ? 5.627 -1.591 17.525 1.00 95.31 332 THR A O 1
ATOM 2675 N N . ASN A 1 333 ? 6.746 0.216 16.782 1.00 93.56 333 ASN A N 1
ATOM 2676 C CA . ASN A 1 333 ? 8.070 -0.392 16.705 1.00 93.56 333 ASN A CA 1
ATOM 2677 C C . ASN A 1 333 ? 8.062 -1.719 15.936 1.00 93.56 333 ASN A C 1
ATOM 2679 O O . ASN A 1 333 ? 8.595 -2.726 16.396 1.00 93.56 333 ASN A O 1
ATOM 2683 N N . ASP A 1 334 ? 7.436 -1.706 14.760 1.00 92.12 334 ASP A N 1
ATOM 2684 C CA . ASP A 1 334 ? 7.368 -2.843 13.846 1.00 92.12 334 ASP A CA 1
ATOM 2685 C C . ASP A 1 334 ? 6.425 -3.970 14.307 1.00 92.12 334 ASP A C 1
ATOM 2687 O O . ASP A 1 334 ? 6.388 -5.038 13.693 1.00 92.12 334 ASP A O 1
ATOM 2691 N N . ARG A 1 335 ? 5.630 -3.753 15.361 1.00 94.31 335 ARG A N 1
ATOM 2692 C CA . ARG A 1 335 ? 4.613 -4.716 15.793 1.00 94.31 335 ARG A CA 1
ATOM 2693 C C . ARG A 1 335 ? 3.469 -4.799 14.785 1.00 94.31 335 ARG A C 1
ATOM 2695 O O . ARG A 1 335 ? 3.195 -5.882 14.280 1.00 94.31 335 ARG A O 1
ATOM 2702 N N . PHE A 1 336 ? 2.841 -3.678 14.432 1.00 97.25 336 PHE A N 1
ATOM 2703 C CA . PHE A 1 336 ? 1.906 -3.644 13.303 1.00 97.25 336 PHE A CA 1
ATOM 2704 C C . PHE A 1 336 ? 2.665 -3.406 12.002 1.00 97.25 336 PHE A C 1
ATOM 2706 O O . PHE A 1 336 ? 3.650 -2.672 11.977 1.00 97.25 336 PHE A O 1
ATOM 2713 N N . LYS A 1 337 ? 2.224 -4.040 10.914 1.00 96.19 337 LYS A N 1
ATOM 2714 C CA . LYS A 1 337 ? 2.930 -4.021 9.628 1.00 96.19 337 LYS A CA 1
ATOM 2715 C C . LYS A 1 337 ? 2.232 -3.111 8.634 1.00 96.19 337 LYS A C 1
ATOM 2717 O O . LYS A 1 337 ? 1.036 -3.235 8.434 1.00 96.19 337 LYS A O 1
ATOM 2722 N N . SER A 1 338 ? 2.986 -2.239 7.983 1.00 96.94 338 SER A N 1
ATOM 2723 C CA . SER A 1 338 ? 2.534 -1.458 6.839 1.00 96.94 338 SER A CA 1
ATOM 2724 C C . SER A 1 338 ? 2.450 -2.363 5.616 1.00 96.94 338 SER A C 1
ATOM 2726 O O . SER A 1 338 ? 3.440 -3.000 5.236 1.00 96.94 338 SER A O 1
ATOM 2728 N N . ALA A 1 339 ? 1.265 -2.480 5.017 1.00 96.06 339 ALA A N 1
ATOM 2729 C CA . ALA A 1 339 ? 1.068 -3.422 3.924 1.00 96.06 339 ALA A CA 1
ATOM 2730 C C . ALA A 1 339 ? 1.497 -2.819 2.580 1.00 96.06 339 ALA A C 1
ATOM 2732 O O . ALA A 1 339 ? 0.969 -1.799 2.123 1.00 96.06 339 ALA A O 1
ATOM 2733 N N . VAL A 1 340 ? 2.416 -3.505 1.894 1.00 96.06 340 VAL A N 1
ATOM 2734 C CA . VAL A 1 340 ? 2.739 -3.203 0.496 1.00 96.06 340 VAL A CA 1
ATOM 2735 C C . VAL A 1 340 ? 1.603 -3.709 -0.385 1.00 96.06 340 VAL A C 1
ATOM 2737 O O . VAL A 1 340 ? 1.230 -4.879 -0.324 1.00 96.06 340 VAL A O 1
ATOM 2740 N N . HIS A 1 341 ? 1.040 -2.841 -1.214 1.00 96.88 341 HIS A N 1
ATOM 2741 C CA . HIS A 1 341 ? -0.132 -3.151 -2.022 1.00 96.88 341 HIS A CA 1
ATOM 2742 C C . HIS A 1 341 ? -0.096 -2.439 -3.382 1.00 96.88 341 HIS A C 1
ATOM 2744 O O . HIS A 1 341 ? 0.646 -1.479 -3.593 1.00 96.88 341 HIS A O 1
ATOM 2750 N N . ARG A 1 342 ? -0.887 -2.938 -4.337 1.00 95.69 342 ARG A N 1
ATOM 2751 C CA . ARG A 1 342 ? -1.043 -2.386 -5.693 1.00 95.69 342 ARG A CA 1
ATOM 2752 C C . ARG A 1 342 ? -2.485 -2.523 -6.172 1.00 95.69 342 ARG A C 1
ATOM 2754 O O . ARG A 1 342 ? -3.259 -3.296 -5.611 1.00 95.69 342 ARG A O 1
ATOM 2761 N N . VAL A 1 343 ? -2.839 -1.838 -7.255 1.00 96.00 343 VAL A N 1
ATOM 2762 C CA . VAL A 1 343 ? -4.148 -1.987 -7.912 1.00 96.00 343 VAL A CA 1
ATOM 2763 C C . VAL A 1 343 ? -3.943 -2.341 -9.378 1.00 96.00 343 VAL A C 1
ATOM 2765 O O . VAL A 1 343 ? -3.353 -1.571 -10.138 1.00 96.00 343 VAL A O 1
ATOM 2768 N N . LYS A 1 344 ? -4.446 -3.505 -9.789 1.00 95.31 344 LYS A N 1
ATOM 2769 C CA . LYS A 1 344 ? -4.429 -3.941 -11.186 1.00 95.31 344 LYS A CA 1
ATOM 2770 C C . LYS A 1 344 ? -5.392 -3.117 -12.037 1.00 95.31 344 LYS A C 1
ATOM 2772 O O . LYS A 1 344 ? -6.490 -2.791 -11.592 1.00 95.31 344 LYS A O 1
ATOM 2777 N N . ALA A 1 345 ? -4.994 -2.844 -13.279 1.00 93.75 345 ALA A N 1
ATOM 2778 C CA . ALA A 1 345 ? -5.944 -2.431 -14.303 1.00 93.75 345 ALA A CA 1
ATOM 2779 C C . ALA A 1 345 ? -6.855 -3.611 -14.678 1.00 93.75 345 ALA A C 1
ATOM 2781 O O . ALA A 1 345 ? -6.459 -4.776 -14.571 1.00 93.75 345 ALA A O 1
ATOM 2782 N N . GLN A 1 346 ? -8.077 -3.303 -15.104 1.00 92.12 346 GLN A N 1
ATOM 2783 C CA . GLN A 1 346 ? -9.095 -4.288 -15.463 1.00 92.12 346 GLN A CA 1
ATOM 2784 C C . GLN A 1 346 ? -9.593 -4.013 -16.880 1.00 92.12 346 GLN A C 1
ATOM 2786 O O . GLN A 1 346 ? -9.715 -2.857 -17.277 1.00 92.12 346 GLN A O 1
ATOM 2791 N N . GLY A 1 347 ? -9.888 -5.071 -17.638 1.00 91.56 347 GLY A N 1
ATOM 2792 C CA . GLY A 1 347 ? -10.526 -4.942 -18.957 1.00 91.56 347 GLY A CA 1
ATOM 2793 C C . GLY A 1 347 ? -12.026 -4.643 -18.878 1.00 91.56 347 GLY A C 1
ATOM 2794 O O . GLY A 1 347 ? -12.626 -4.204 -19.852 1.00 91.56 347 GLY A O 1
ATOM 2795 N N . VAL A 1 348 ? -12.622 -4.861 -17.705 1.00 90.00 348 VAL A N 1
ATOM 2796 C CA . VAL A 1 348 ? -14.019 -4.551 -17.385 1.00 90.00 348 VAL A CA 1
ATOM 2797 C C . VAL A 1 348 ? -14.069 -3.381 -16.408 1.00 90.00 348 VAL A C 1
ATOM 2799 O O . VAL A 1 348 ? -13.174 -3.228 -15.575 1.00 90.00 348 VAL A O 1
ATOM 2802 N N . GLY A 1 349 ? -15.091 -2.536 -16.513 1.00 87.38 349 GLY A N 1
ATOM 2803 C CA . GLY A 1 349 ? -15.162 -1.304 -15.738 1.00 87.38 349 GLY A CA 1
ATOM 2804 C C . GLY A 1 349 ? -16.364 -0.424 -16.095 1.00 87.38 349 GLY A C 1
ATOM 2805 O O . GLY A 1 349 ? -17.218 -0.854 -16.873 1.00 87.38 349 GLY A O 1
ATOM 2806 N N . PRO A 1 350 ? -16.405 0.809 -15.561 1.00 92.00 350 PRO A N 1
ATOM 2807 C CA . PRO A 1 350 ? -15.360 1.422 -14.734 1.00 92.00 350 PRO A CA 1
ATOM 2808 C C . PRO A 1 350 ? -15.310 0.848 -13.315 1.00 92.00 350 PRO A C 1
ATOM 2810 O O . PRO A 1 350 ? -16.348 0.541 -12.739 1.00 92.00 350 PRO A O 1
ATOM 2813 N N . ARG A 1 351 ? -14.103 0.740 -12.746 1.00 95.44 351 ARG A N 1
ATOM 2814 C CA . ARG A 1 351 ? -13.921 0.475 -11.314 1.00 95.44 351 ARG A CA 1
ATOM 2815 C C . ARG A 1 351 ? -13.839 1.790 -10.544 1.00 95.44 351 ARG A C 1
ATOM 2817 O O . ARG A 1 351 ? -13.130 2.703 -10.967 1.00 95.44 351 ARG A O 1
ATOM 2824 N N . VAL A 1 352 ? -14.469 1.869 -9.378 1.00 93.94 352 VAL A N 1
ATOM 2825 C CA . VAL A 1 352 ? -14.392 3.022 -8.468 1.00 93.94 352 VAL A CA 1
ATOM 2826 C C . VAL A 1 352 ? -14.015 2.626 -7.042 1.00 93.94 352 VAL A C 1
ATOM 2828 O O . VAL A 1 352 ? -14.329 1.540 -6.553 1.00 93.94 352 VAL A O 1
ATOM 2831 N N . SER A 1 353 ? -13.318 3.526 -6.351 1.00 94.94 353 SER A N 1
ATOM 2832 C CA . SER A 1 353 ? -13.032 3.376 -4.922 1.00 94.94 353 SER A CA 1
ATOM 2833 C C . SER A 1 353 ? -12.904 4.720 -4.216 1.00 94.94 353 SER A C 1
ATOM 2835 O O . SER A 1 353 ? -12.465 5.698 -4.821 1.00 94.94 353 SER A O 1
ATOM 2837 N N . ALA A 1 354 ? -13.217 4.751 -2.924 1.00 91.62 354 ALA A N 1
ATOM 2838 C CA . ALA A 1 354 ? -13.058 5.903 -2.046 1.00 91.62 354 ALA A CA 1
ATOM 2839 C C . ALA A 1 354 ? -12.185 5.514 -0.845 1.00 91.62 354 ALA A C 1
ATOM 2841 O O . ALA A 1 354 ? -12.555 4.643 -0.061 1.00 91.62 354 ALA A O 1
ATOM 2842 N N . ALA A 1 355 ? -11.022 6.147 -0.721 1.00 91.25 355 ALA A N 1
ATOM 2843 C CA . ALA A 1 355 ? -10.062 5.930 0.352 1.00 91.25 355 ALA A CA 1
ATOM 2844 C C . ALA A 1 355 ? -10.024 7.144 1.282 1.00 91.25 355 ALA A C 1
ATOM 2846 O O . ALA A 1 355 ? -9.905 8.282 0.823 1.00 91.25 355 ALA A O 1
ATOM 2847 N N . ILE A 1 356 ? -10.093 6.902 2.585 1.00 87.19 356 ILE A N 1
ATOM 2848 C CA . ILE A 1 356 ? -9.863 7.902 3.623 1.00 87.19 356 ILE A CA 1
ATOM 2849 C C . ILE A 1 356 ? -8.496 7.609 4.226 1.00 87.19 356 ILE A C 1
ATOM 2851 O O . ILE A 1 356 ? -8.300 6.561 4.838 1.00 87.19 356 ILE A O 1
ATOM 2855 N N . PHE A 1 357 ? -7.561 8.533 4.047 1.00 86.75 357 PHE A N 1
ATOM 2856 C CA . PHE A 1 357 ? -6.253 8.489 4.686 1.00 86.75 357 PHE A CA 1
ATOM 2857 C C . PHE A 1 357 ? -6.308 9.302 5.972 1.00 86.75 357 PHE A C 1
ATOM 2859 O O . PHE A 1 357 ? -6.631 10.492 5.928 1.00 86.75 357 PHE A O 1
ATOM 2866 N N . LEU A 1 358 ? -5.998 8.675 7.101 1.00 83.19 358 LEU A N 1
ATOM 2867 C CA . LEU A 1 358 ? -5.976 9.345 8.395 1.00 83.19 358 LEU A CA 1
ATOM 2868 C C . LEU A 1 358 ? -4.561 9.843 8.685 1.00 83.19 358 LEU A C 1
ATOM 2870 O O . LEU A 1 358 ? -3.615 9.058 8.830 1.00 83.19 358 LEU A O 1
ATOM 2874 N N . HIS A 1 359 ? -4.425 11.168 8.702 1.00 76.00 359 HIS A N 1
ATOM 2875 C CA . HIS A 1 359 ? -3.168 11.856 8.940 1.00 76.00 359 HIS A CA 1
ATOM 2876 C C . HIS A 1 359 ? -3.084 12.414 10.364 1.00 76.00 359 HIS A C 1
ATOM 2878 O O . HIS A 1 359 ? -4.107 12.760 10.960 1.00 76.00 359 HIS A O 1
ATOM 2884 N N . PRO A 1 360 ? -1.853 12.636 10.846 1.00 70.50 360 PRO A N 1
ATOM 2885 C CA . PRO A 1 360 ? -1.630 13.494 11.992 1.00 70.50 360 PRO A CA 1
ATOM 2886 C C . PRO A 1 360 ? -1.936 14.980 11.708 1.00 70.50 360 PRO A C 1
ATOM 2888 O O . PRO A 1 360 ? -2.185 15.368 10.566 1.00 70.50 360 PRO A O 1
ATOM 2891 N N . VAL A 1 361 ? -1.937 15.768 12.793 1.00 65.25 361 VAL A N 1
ATOM 2892 C CA . VAL A 1 361 ? -2.217 17.218 12.942 1.00 65.25 361 VAL A CA 1
ATOM 2893 C C . VAL A 1 361 ? -1.827 18.097 11.724 1.00 65.25 361 VAL A C 1
ATOM 2895 O O . VAL A 1 361 ? -0.836 17.811 11.050 1.00 65.25 361 VAL A O 1
ATOM 2898 N N . PRO A 1 362 ? -2.544 19.212 11.439 1.00 61.94 362 PRO A N 1
ATOM 2899 C CA . PRO A 1 362 ? -2.222 20.115 10.331 1.00 61.94 362 PRO A CA 1
ATOM 2900 C C . PRO A 1 362 ? -0.789 20.652 10.342 1.00 61.94 362 PRO A C 1
ATOM 2902 O O . PRO A 1 362 ? -0.197 20.866 11.397 1.00 61.94 362 PRO A O 1
ATOM 2905 N N . LYS A 1 363 ? -0.309 21.026 9.147 1.00 58.62 363 LYS A N 1
ATOM 2906 C CA . LYS A 1 363 ? 1.034 21.575 8.857 1.00 58.62 363 LYS A CA 1
ATOM 2907 C C . LYS A 1 363 ? 1.540 22.674 9.804 1.00 58.62 363 LYS A C 1
ATOM 2909 O O . LYS A 1 363 ? 2.735 22.914 9.897 1.00 58.62 363 LYS A O 1
ATOM 2914 N N . ASN A 1 364 ? 0.641 23.368 10.496 1.00 61.75 364 ASN A N 1
ATOM 2915 C CA . ASN A 1 364 ? 0.986 24.491 11.364 1.00 61.75 364 ASN A CA 1
ATOM 2916 C C . ASN A 1 364 ? 1.377 24.068 12.794 1.00 61.75 364 ASN A C 1
ATOM 2918 O O . ASN A 1 364 ? 1.697 24.933 13.606 1.00 61.75 364 ASN A O 1
ATOM 2922 N N . GLN A 1 365 ? 1.339 22.772 13.122 1.00 67.81 365 GLN A N 1
ATOM 2923 C CA . GLN A 1 365 ? 1.774 22.232 14.413 1.00 67.81 365 GLN A CA 1
ATOM 2924 C C . GLN A 1 365 ? 2.641 20.983 14.188 1.00 67.81 365 GLN A C 1
ATOM 2926 O O . GLN A 1 365 ? 2.114 19.869 14.132 1.00 67.81 365 GLN A O 1
ATOM 2931 N N . PRO A 1 366 ? 3.967 21.144 14.027 1.00 68.38 366 PRO A N 1
ATOM 2932 C CA . PRO A 1 366 ? 4.852 20.017 13.770 1.00 68.38 366 PRO A CA 1
ATOM 2933 C C . PRO A 1 366 ? 4.850 19.063 14.968 1.00 68.38 366 PRO A C 1
ATOM 2935 O O . PRO A 1 366 ? 5.119 19.468 16.101 1.00 68.38 366 PRO A O 1
ATOM 2938 N N . ARG A 1 367 ? 4.546 17.787 14.709 1.00 78.69 367 ARG A N 1
ATOM 2939 C CA . ARG A 1 367 ? 4.593 16.716 15.706 1.00 78.69 367 ARG A CA 1
ATOM 2940 C C . ARG A 1 367 ? 5.597 15.648 15.302 1.00 78.69 367 ARG A C 1
ATOM 2942 O O . ARG A 1 367 ? 5.695 15.276 14.131 1.00 78.69 367 ARG A O 1
ATOM 2949 N N . TYR A 1 368 ? 6.308 15.168 16.309 1.00 87.31 368 TYR A N 1
ATOM 2950 C CA . TYR A 1 368 ? 7.254 14.077 16.205 1.00 87.31 368 TYR A CA 1
ATOM 2951 C C . TYR A 1 368 ? 6.574 12.770 16.591 1.00 87.31 368 TYR A C 1
ATOM 2953 O O . TYR A 1 368 ? 5.793 12.724 17.544 1.00 87.31 368 TYR A O 1
ATOM 2961 N N . TYR A 1 369 ? 6.862 11.728 15.821 1.00 90.00 369 TYR A N 1
ATOM 2962 C CA . TYR A 1 369 ? 6.409 10.373 16.087 1.00 90.00 369 TYR A CA 1
ATOM 2963 C C . TYR A 1 369 ? 7.619 9.457 16.180 1.00 90.00 369 TYR A C 1
ATOM 2965 O O . TYR A 1 369 ? 8.508 9.492 15.327 1.00 90.00 369 TYR A O 1
ATOM 2973 N N . GLY A 1 370 ? 7.634 8.638 17.222 1.00 91.62 370 GLY A N 1
ATOM 2974 C CA . GLY A 1 370 ? 8.639 7.621 17.491 1.00 91.62 370 GLY A CA 1
ATOM 2975 C C . GLY A 1 370 ? 7.978 6.372 18.075 1.00 91.62 370 GLY A C 1
ATOM 2976 O O . GLY A 1 370 ? 6.780 6.402 18.373 1.00 91.62 370 GLY A O 1
ATOM 2977 N N . PRO A 1 371 ? 8.736 5.277 18.235 1.00 94.69 371 PRO A N 1
ATOM 2978 C CA . PRO A 1 371 ? 8.282 4.097 18.964 1.00 94.69 371 PRO A CA 1
ATOM 2979 C C . PRO A 1 371 ? 7.657 4.451 20.322 1.00 94.69 371 PRO A C 1
ATOM 2981 O O . PRO A 1 371 ? 8.265 5.177 21.108 1.00 94.69 371 PRO A O 1
ATOM 2984 N N . LEU A 1 372 ? 6.454 3.942 20.596 1.00 94.06 372 LEU A N 1
ATOM 2985 C CA . LEU A 1 372 ? 5.752 4.158 21.863 1.00 94.06 372 LEU A CA 1
ATOM 2986 C C . LEU A 1 372 ? 6.505 3.475 23.002 1.00 94.06 372 LEU A C 1
ATOM 2988 O O . LEU A 1 372 ? 6.770 2.274 22.941 1.00 94.06 372 LEU A O 1
ATOM 2992 N N . ASN A 1 373 ? 6.807 4.226 24.060 1.00 91.31 373 ASN A N 1
ATOM 2993 C CA . ASN A 1 373 ? 7.562 3.722 25.209 1.00 91.31 373 ASN A CA 1
ATOM 2994 C C . ASN A 1 373 ? 6.843 2.556 25.900 1.00 91.31 373 ASN A C 1
ATOM 2996 O O . ASN A 1 373 ? 7.487 1.631 26.382 1.00 91.31 373 ASN A O 1
ATOM 3000 N N . GLU A 1 374 ? 5.512 2.580 25.907 1.00 92.81 374 GLU A N 1
ATOM 3001 C CA . GLU A 1 374 ? 4.636 1.548 26.464 1.00 92.81 374 GLU A CA 1
ATOM 3002 C C . GLU A 1 374 ? 4.776 0.196 25.752 1.00 92.81 374 GLU A C 1
ATOM 3004 O O . GLU A 1 374 ? 4.426 -0.836 26.321 1.00 92.81 374 GLU A O 1
ATOM 3009 N N . LEU A 1 375 ? 5.277 0.196 24.512 1.00 91.00 375 LEU A N 1
ATOM 3010 C CA . LEU A 1 375 ? 5.470 -1.001 23.693 1.00 91.00 375 LEU A CA 1
ATOM 3011 C C . LEU A 1 375 ? 6.925 -1.487 23.673 1.00 91.00 375 LEU A C 1
ATOM 3013 O O . LEU A 1 375 ? 7.202 -2.535 23.090 1.00 91.00 375 LEU A O 1
ATOM 3017 N N . LEU A 1 376 ? 7.852 -0.745 24.284 1.00 89.12 376 LEU A N 1
ATOM 3018 C CA . LEU A 1 376 ? 9.264 -1.109 24.357 1.00 89.12 376 LEU A CA 1
ATOM 3019 C C . LEU A 1 376 ? 9.552 -1.881 25.646 1.00 89.12 376 LEU A C 1
ATOM 3021 O O . LEU A 1 376 ? 9.168 -1.465 26.741 1.00 89.12 376 LEU A O 1
ATOM 3025 N N . SER A 1 377 ? 10.298 -2.981 25.543 1.00 81.94 377 SER A N 1
ATOM 3026 C CA . SER A 1 377 ? 10.869 -3.619 26.731 1.00 81.94 377 SER A CA 1
ATOM 3027 C C . SER A 1 377 ? 12.063 -2.798 27.246 1.00 81.94 377 SER A C 1
ATOM 3029 O O . SER A 1 377 ? 12.739 -2.145 26.451 1.00 81.94 377 SER A O 1
ATOM 3031 N N . PRO A 1 378 ? 12.434 -2.882 28.540 1.00 74.06 378 PRO A N 1
ATOM 3032 C CA . PRO A 1 378 ? 13.550 -2.110 29.111 1.00 74.06 378 PRO A CA 1
ATOM 3033 C C . PRO A 1 378 ? 14.910 -2.301 28.415 1.00 74.06 378 PRO A C 1
ATOM 3035 O O . PRO A 1 378 ? 15.792 -1.457 28.542 1.00 74.06 378 PRO A O 1
ATOM 3038 N N . ASN A 1 379 ? 15.083 -3.415 27.699 1.00 77.12 379 ASN A N 1
ATOM 3039 C CA . ASN A 1 379 ? 16.309 -3.758 26.979 1.00 77.12 379 ASN A CA 1
ATOM 3040 C C . ASN A 1 379 ? 16.196 -3.571 25.456 1.00 77.12 379 ASN A C 1
ATOM 3042 O O . ASN A 1 379 ? 17.182 -3.798 24.750 1.00 77.12 379 ASN A O 1
ATOM 3046 N N . ASP A 1 380 ? 15.027 -3.182 24.940 1.00 78.62 380 ASP A N 1
ATOM 3047 C CA . ASP A 1 380 ? 14.820 -3.040 23.503 1.00 78.62 380 ASP A CA 1
ATOM 3048 C C . ASP A 1 380 ? 15.415 -1.724 23.010 1.00 78.62 380 ASP A C 1
ATOM 3050 O O . ASP A 1 380 ? 15.158 -0.644 23.543 1.00 78.62 380 ASP A O 1
ATOM 3054 N N . LYS A 1 381 ? 16.211 -1.807 21.942 1.00 83.25 381 LYS A N 1
ATOM 3055 C CA . LYS A 1 381 ? 16.593 -0.617 21.183 1.00 83.25 381 LYS A CA 1
ATOM 3056 C C . LYS A 1 381 ? 15.463 -0.291 20.203 1.00 83.25 381 LYS A C 1
ATOM 3058 O O . LYS A 1 381 ? 15.051 -1.193 19.471 1.00 83.25 381 LYS A O 1
ATOM 3063 N N . PRO A 1 382 ? 14.985 0.965 20.141 1.00 89.19 382 PRO A N 1
ATOM 3064 C CA . PRO A 1 382 ? 13.978 1.358 19.163 1.00 89.19 382 PRO A CA 1
ATOM 3065 C C . PRO A 1 382 ? 14.508 1.122 17.743 1.00 89.19 382 PRO A C 1
ATOM 3067 O O . PRO A 1 382 ? 15.639 1.498 17.424 1.00 89.19 382 PRO A O 1
ATOM 3070 N N . LEU A 1 383 ? 13.695 0.491 16.893 1.00 87.44 383 LEU A N 1
ATOM 3071 C CA . LEU A 1 383 ? 14.046 0.202 15.497 1.00 87.44 383 LEU A CA 1
ATOM 3072 C C . LEU A 1 383 ? 13.993 1.465 14.636 1.00 87.44 383 LEU A C 1
ATOM 3074 O O . LEU A 1 383 ? 14.737 1.598 13.663 1.00 87.44 383 LEU A O 1
ATOM 3078 N N . TYR A 1 384 ? 13.128 2.403 15.015 1.00 87.00 384 TYR A N 1
ATOM 3079 C CA . TYR A 1 384 ? 12.919 3.654 14.309 1.00 87.00 384 TYR A CA 1
ATOM 3080 C C . TYR A 1 384 ? 13.436 4.836 15.112 1.00 87.00 384 TYR A C 1
ATOM 3082 O O . TYR A 1 384 ? 13.342 4.883 16.338 1.00 87.00 384 TYR A O 1
ATOM 3090 N N . LYS A 1 385 ? 13.950 5.825 14.384 1.00 87.50 385 LYS A N 1
ATOM 3091 C CA . LYS A 1 385 ? 14.211 7.147 14.941 1.00 87.50 385 LYS A CA 1
ATOM 3092 C C . LYS A 1 385 ? 12.899 7.909 15.027 1.00 87.50 385 LYS A C 1
ATOM 3094 O O . LYS A 1 385 ? 12.044 7.769 14.154 1.00 87.50 385 LYS A O 1
ATOM 3099 N N . GLU A 1 386 ? 12.789 8.742 16.049 1.00 88.75 386 GLU A N 1
ATOM 3100 C CA . GLU A 1 386 ? 11.748 9.755 16.094 1.00 88.75 386 GLU A CA 1
ATOM 3101 C C . GLU A 1 386 ? 11.874 10.674 14.867 1.00 88.75 386 GLU A C 1
ATOM 3103 O O . GLU A 1 386 ? 12.977 11.078 14.490 1.00 88.75 386 GLU A O 1
ATOM 3108 N N . THR A 1 387 ? 10.755 10.944 14.196 1.00 85.44 387 THR A N 1
ATOM 3109 C CA . THR A 1 387 ? 10.727 11.698 12.940 1.00 85.44 387 THR A CA 1
ATOM 3110 C C . THR A 1 387 ? 9.523 12.623 12.885 1.00 85.44 387 THR A C 1
ATOM 3112 O O . THR A 1 387 ? 8.453 12.319 13.423 1.00 85.44 387 THR A O 1
ATOM 3115 N N . GLN A 1 388 ? 9.685 13.758 12.212 1.00 84.81 388 GLN A N 1
ATOM 3116 C CA . GLN A 1 388 ? 8.568 14.628 11.889 1.00 84.81 388 GLN A CA 1
ATOM 3117 C C . GLN A 1 388 ? 7.799 14.055 10.691 1.00 84.81 388 GLN A C 1
ATOM 3119 O O . GLN A 1 388 ? 8.385 13.652 9.686 1.00 84.81 388 GLN A O 1
ATOM 3124 N N . GLN A 1 389 ? 6.466 14.071 10.759 1.00 78.50 389 GLN A N 1
ATOM 3125 C CA . GLN A 1 389 ? 5.598 13.580 9.678 1.00 78.50 389 GLN A CA 1
ATOM 3126 C C . GLN A 1 389 ? 5.936 14.196 8.310 1.00 78.50 389 GLN A C 1
ATOM 3128 O O . GLN A 1 389 ? 5.918 13.504 7.293 1.00 78.50 389 GLN A O 1
ATOM 3133 N N . GLU A 1 390 ? 6.180 15.506 8.263 1.00 76.88 390 GLU A N 1
ATOM 3134 C CA . GLU A 1 390 ? 6.438 16.221 7.010 1.00 76.88 390 GLU A CA 1
ATOM 3135 C C . GLU A 1 390 ? 7.769 15.814 6.386 1.00 76.88 390 GLU A C 1
ATOM 3137 O O . GLU A 1 390 ? 7.832 15.612 5.174 1.00 76.88 390 GLU A O 1
ATOM 3142 N N . GLU A 1 391 ? 8.796 15.621 7.213 1.00 78.56 391 GLU A N 1
ATOM 3143 C CA . GLU A 1 391 ? 10.088 15.096 6.780 1.00 78.56 391 GLU A CA 1
ATOM 3144 C C . GLU A 1 391 ? 9.936 13.667 6.261 1.00 78.56 391 GLU A C 1
ATOM 3146 O O . GLU A 1 391 ? 10.405 13.360 5.163 1.00 78.56 391 GLU A O 1
ATOM 3151 N N . TYR A 1 392 ? 9.213 12.812 6.995 1.00 82.00 392 TYR A N 1
ATOM 3152 C CA . TYR A 1 392 ? 8.929 11.446 6.563 1.00 82.00 392 TYR A CA 1
ATOM 3153 C C . TYR A 1 392 ? 8.197 11.418 5.219 1.00 82.00 392 TYR A C 1
ATOM 3155 O O . TYR A 1 392 ? 8.593 10.686 4.314 1.00 82.00 392 TYR A O 1
ATOM 3163 N N . LEU A 1 393 ? 7.158 12.242 5.050 1.00 76.94 393 LEU A N 1
ATOM 3164 C CA . LEU A 1 393 ? 6.394 12.313 3.808 1.00 76.94 393 LEU A CA 1
ATOM 3165 C C . LEU A 1 393 ? 7.243 12.860 2.655 1.00 76.94 393 LEU A C 1
ATOM 3167 O O . LEU A 1 393 ? 7.173 12.316 1.554 1.00 76.94 393 LEU A O 1
ATOM 3171 N N . ALA A 1 394 ? 8.057 13.892 2.892 1.00 71.75 394 ALA A N 1
ATOM 3172 C CA . ALA A 1 394 ? 8.991 14.414 1.898 1.00 71.75 394 ALA A CA 1
ATOM 3173 C C . ALA A 1 394 ? 9.990 13.331 1.463 1.00 71.75 394 ALA A C 1
ATOM 3175 O O . ALA A 1 394 ? 10.166 13.110 0.268 1.00 71.75 394 ALA A O 1
ATOM 3176 N N . CYS A 1 395 ? 10.552 12.581 2.415 1.00 70.38 395 CYS A N 1
ATOM 3177 C CA . CYS A 1 395 ? 11.447 11.460 2.139 1.00 70.38 395 CYS A CA 1
ATOM 3178 C C . CYS A 1 395 ? 10.737 10.312 1.415 1.00 70.38 395 CYS A C 1
ATOM 3180 O O . CYS A 1 395 ? 11.297 9.740 0.488 1.00 70.38 395 CYS A O 1
ATOM 3182 N N . HIS A 1 396 ? 9.511 9.959 1.799 1.00 70.12 396 HIS A N 1
ATOM 3183 C CA . HIS A 1 396 ? 8.728 8.913 1.137 1.00 70.12 396 HIS A CA 1
ATOM 3184 C C . HIS A 1 396 ? 8.429 9.291 -0.323 1.00 70.12 396 HIS A C 1
ATOM 3186 O O . HIS A 1 396 ? 8.541 8.455 -1.223 1.00 70.12 396 HIS A O 1
ATOM 3192 N N . LEU A 1 397 ? 8.084 10.557 -0.579 1.00 66.25 397 LEU A N 1
ATOM 3193 C CA . LEU A 1 397 ? 7.870 11.073 -1.932 1.00 66.25 397 LEU A CA 1
ATOM 3194 C C . LEU A 1 397 ? 9.182 11.121 -2.732 1.00 66.25 397 LEU A C 1
ATOM 3196 O O . LEU A 1 397 ? 9.196 10.654 -3.867 1.00 66.25 397 LEU A O 1
ATOM 3200 N N . ALA A 1 398 ? 10.288 11.562 -2.128 1.00 60.28 398 ALA A N 1
ATOM 3201 C CA . ALA A 1 398 ? 11.610 11.589 -2.760 1.00 60.28 398 ALA A CA 1
ATOM 3202 C C . ALA A 1 398 ? 12.180 10.181 -3.021 1.00 60.28 398 ALA A C 1
ATOM 3204 O O . ALA A 1 398 ? 12.760 9.931 -4.069 1.00 60.28 398 ALA A O 1
ATOM 3205 N N . ARG A 1 399 ? 11.943 9.192 -2.150 1.00 57.50 399 ARG A N 1
ATOM 3206 C CA . ARG A 1 399 ? 12.312 7.780 -2.396 1.00 57.50 399 ARG A CA 1
ATOM 3207 C C . ARG A 1 399 ? 11.551 7.178 -3.578 1.00 57.50 399 ARG A C 1
ATOM 3209 O O . ARG A 1 399 ? 12.089 6.343 -4.312 1.00 57.50 399 ARG A O 1
ATOM 3216 N N . LYS A 1 400 ? 10.307 7.617 -3.815 1.00 51.50 400 LYS A N 1
ATOM 3217 C CA . LYS A 1 400 ? 9.598 7.304 -5.067 1.00 51.50 400 LYS A CA 1
ATOM 3218 C C . LYS A 1 400 ? 10.275 7.943 -6.287 1.00 51.50 400 LYS A C 1
ATOM 3220 O O . LYS A 1 400 ? 9.995 7.491 -7.395 1.00 51.50 400 LYS A O 1
ATOM 3225 N N . GLU A 1 401 ? 11.170 8.908 -6.118 1.00 48.00 401 GLU A N 1
ATOM 3226 C CA . GLU A 1 401 ? 11.991 9.506 -7.178 1.00 48.00 401 GLU A CA 1
ATOM 3227 C C . GLU A 1 401 ? 13.386 8.847 -7.283 1.00 48.00 401 GLU A C 1
ATOM 3229 O O . GLU A 1 401 ? 13.833 8.585 -8.397 1.00 48.00 401 GLU A O 1
ATOM 3234 N N . GLU A 1 402 ? 14.020 8.466 -6.166 1.00 44.28 402 GLU A N 1
ATOM 3235 C CA . GLU A 1 402 ? 15.391 7.902 -6.101 1.00 44.28 402 GLU A CA 1
ATOM 3236 C C . GLU A 1 402 ? 15.506 6.395 -6.402 1.00 44.28 402 GLU A C 1
ATOM 3238 O O . GLU A 1 402 ? 16.597 5.883 -6.632 1.00 44.28 402 GLU A O 1
ATOM 3243 N N . THR A 1 403 ? 14.394 5.659 -6.441 1.00 42.19 403 THR A N 1
ATOM 3244 C CA . THR A 1 403 ? 14.378 4.207 -6.740 1.00 42.19 403 THR A CA 1
ATOM 3245 C C . THR A 1 403 ? 14.584 3.865 -8.221 1.00 42.19 403 THR A C 1
ATOM 3247 O O . THR A 1 403 ? 14.487 2.701 -8.608 1.00 42.19 403 THR A O 1
ATOM 3250 N N . CYS A 1 404 ? 14.852 4.856 -9.071 1.00 48.53 404 CYS A N 1
ATOM 3251 C CA . CYS A 1 404 ? 15.115 4.632 -10.484 1.00 48.53 404 CYS A CA 1
ATOM 3252 C C . CYS A 1 404 ? 16.604 4.399 -10.721 1.00 48.53 404 CYS A C 1
ATOM 3254 O O . CYS A 1 404 ? 17.431 5.276 -10.486 1.00 48.53 404 CYS A O 1
ATOM 3256 N N . VAL A 1 405 ? 16.917 3.240 -11.296 1.00 53.81 405 VAL A N 1
ATOM 3257 C CA . VAL A 1 405 ? 18.121 3.063 -12.107 1.00 53.81 405 VAL A CA 1
ATOM 3258 C C . VAL A 1 405 ? 18.152 4.222 -13.115 1.00 53.81 405 VAL A C 1
ATOM 3260 O O . VAL A 1 405 ? 17.194 4.343 -13.885 1.00 53.81 405 VAL A O 1
ATOM 3263 N N . PRO A 1 406 ? 19.154 5.125 -13.092 1.00 57.25 406 PRO A N 1
ATOM 3264 C CA . PRO A 1 406 ? 19.190 6.246 -14.026 1.00 57.25 406 PRO A CA 1
ATOM 3265 C C . PRO A 1 406 ? 19.060 5.734 -15.460 1.00 57.25 406 PRO A C 1
ATOM 3267 O O . PRO A 1 406 ? 19.606 4.679 -15.766 1.00 57.25 406 PRO A O 1
ATOM 3270 N N . ALA A 1 407 ? 18.368 6.467 -16.341 1.00 58.94 407 ALA A N 1
ATOM 3271 C CA . ALA A 1 407 ? 18.070 6.012 -17.708 1.00 58.94 407 ALA A CA 1
ATOM 3272 C C . ALA A 1 407 ? 19.316 5.534 -18.477 1.00 58.94 407 ALA A C 1
ATOM 3274 O O . ALA A 1 407 ? 19.232 4.613 -19.281 1.00 58.94 407 ALA A O 1
ATOM 3275 N N . LEU A 1 408 ? 20.482 6.106 -18.161 1.00 59.47 408 LEU A N 1
ATOM 3276 C CA . LEU A 1 408 ? 21.774 5.687 -18.692 1.00 59.47 408 LEU A CA 1
ATOM 3277 C C . LEU A 1 408 ? 22.094 4.202 -18.426 1.00 59.47 408 LEU A C 1
ATOM 3279 O O . LEU A 1 408 ? 22.768 3.597 -19.241 1.00 59.47 408 LEU A O 1
ATOM 3283 N N . PHE A 1 409 ? 21.617 3.609 -17.331 1.00 60.81 409 PHE A N 1
ATOM 3284 C CA . PHE A 1 409 ? 21.845 2.209 -16.941 1.00 60.81 409 PHE A CA 1
ATOM 3285 C C . PHE A 1 409 ? 20.659 1.281 -17.274 1.00 60.81 409 PHE A C 1
ATOM 3287 O O . PHE A 1 409 ? 20.687 0.093 -16.949 1.00 60.81 409 PHE A O 1
ATOM 3294 N N . VAL A 1 410 ? 19.587 1.802 -17.881 1.00 63.69 410 VAL A N 1
ATOM 3295 C CA . VAL A 1 410 ? 18.400 1.009 -18.229 1.00 63.69 410 VAL A CA 1
ATOM 3296 C C . VAL A 1 410 ? 18.607 0.376 -19.602 1.00 63.69 410 VAL A C 1
ATOM 3298 O O . VAL A 1 410 ? 18.642 1.065 -20.619 1.00 63.69 410 VAL A O 1
ATOM 3301 N N . HIS A 1 411 ? 18.724 -0.952 -19.640 1.00 61.47 411 HIS A N 1
ATOM 3302 C CA . HIS A 1 411 ? 18.776 -1.689 -20.899 1.00 61.47 411 HIS A CA 1
ATOM 3303 C C . HIS A 1 411 ? 17.376 -1.815 -21.525 1.00 61.47 411 HIS A C 1
ATOM 3305 O O . HIS A 1 411 ? 16.436 -2.164 -20.806 1.00 61.47 411 HIS A O 1
ATOM 3311 N N . PRO A 1 412 ? 17.210 -1.571 -22.845 1.00 59.22 412 PRO A N 1
ATOM 3312 C CA . PRO A 1 412 ? 15.975 -1.904 -23.547 1.00 59.22 412 PRO A CA 1
ATOM 3313 C C . PRO A 1 412 ? 15.651 -3.381 -23.317 1.00 59.22 412 PRO A C 1
ATOM 3315 O O . PRO A 1 412 ? 16.522 -4.238 -23.455 1.00 59.22 412 PRO A O 1
ATOM 3318 N N . SER A 1 413 ? 14.405 -3.691 -22.965 1.00 53.22 413 SER A N 1
ATOM 3319 C CA . SER A 1 413 ? 13.932 -5.050 -22.661 1.00 53.22 413 SER A CA 1
ATOM 3320 C C . SER A 1 413 ? 13.900 -5.994 -23.872 1.00 53.22 413 SER A C 1
ATOM 3322 O O . SER A 1 413 ? 13.272 -7.051 -23.811 1.00 53.22 413 SER A O 1
ATOM 3324 N N . ASP A 1 414 ? 14.542 -5.622 -24.976 1.00 45.03 414 ASP A N 1
ATOM 3325 C CA . ASP A 1 414 ? 14.529 -6.355 -26.232 1.00 45.03 414 ASP A CA 1
ATOM 3326 C C . ASP A 1 414 ? 15.397 -7.613 -26.109 1.00 45.03 414 ASP A C 1
ATOM 3328 O O . ASP A 1 414 ? 16.564 -7.660 -26.489 1.00 45.03 414 ASP A O 1
ATOM 3332 N N . GLY A 1 415 ? 14.796 -8.662 -25.550 1.00 49.19 415 GLY A N 1
ATOM 3333 C CA . GLY A 1 415 ? 15.252 -10.032 -25.741 1.00 49.19 415 GLY A CA 1
ATOM 3334 C C . GLY A 1 415 ? 16.319 -10.544 -24.782 1.00 49.19 415 GLY A C 1
ATOM 3335 O O . GLY A 1 415 ? 16.945 -11.540 -25.127 1.00 49.19 415 GLY A O 1
ATOM 3336 N N . ILE A 1 416 ? 16.515 -9.958 -23.591 1.00 48.62 416 ILE A N 1
ATOM 3337 C CA . ILE A 1 416 ? 17.274 -10.648 -22.532 1.00 48.62 416 ILE A CA 1
ATOM 3338 C C . ILE A 1 416 ? 16.389 -11.787 -22.009 1.00 48.62 416 ILE A C 1
ATOM 3340 O O . ILE A 1 416 ? 15.382 -11.509 -21.349 1.00 48.62 416 ILE A O 1
ATOM 3344 N N . PRO A 1 417 ? 16.710 -13.064 -22.281 1.00 48.66 417 PRO A N 1
ATOM 3345 C CA . PRO A 1 417 ? 15.961 -14.166 -21.708 1.00 48.66 417 PRO A CA 1
ATOM 3346 C C . PRO A 1 417 ? 16.156 -14.105 -20.194 1.00 48.66 417 PRO A C 1
ATOM 3348 O O . PRO A 1 417 ? 17.289 -14.081 -19.705 1.00 48.66 417 PRO A O 1
ATOM 3351 N N . THR A 1 418 ? 15.063 -14.058 -19.436 1.00 49.28 418 THR A N 1
ATOM 3352 C CA . THR A 1 418 ? 15.120 -14.315 -17.998 1.00 49.28 418 THR A CA 1
ATOM 3353 C C . THR A 1 418 ? 15.767 -15.680 -17.798 1.00 49.28 418 THR A C 1
ATOM 3355 O O . THR A 1 418 ? 15.490 -16.602 -18.564 1.00 49.28 418 THR A O 1
ATOM 3358 N N . ALA A 1 419 ? 16.657 -15.799 -16.810 1.00 46.91 419 ALA A N 1
ATOM 3359 C CA . ALA A 1 419 ? 17.378 -17.029 -16.495 1.00 46.91 419 ALA A CA 1
ATOM 3360 C C . ALA A 1 419 ? 16.412 -18.138 -16.028 1.00 46.91 419 ALA A C 1
ATOM 3362 O O . ALA A 1 419 ? 16.320 -18.471 -14.853 1.00 46.91 419 ALA A O 1
ATOM 3363 N N . SER A 1 420 ? 15.656 -18.695 -16.965 1.00 45.56 420 SER A N 1
ATOM 3364 C CA . SER A 1 420 ? 15.197 -20.068 -16.942 1.00 45.56 420 SER A CA 1
ATOM 3365 C C . SER A 1 420 ? 16.336 -20.865 -17.558 1.00 45.56 420 SER A C 1
ATOM 3367 O O . SER A 1 420 ? 16.855 -20.487 -18.609 1.00 45.56 420 SER A O 1
ATOM 3369 N N . SER A 1 421 ? 16.788 -21.901 -16.858 1.00 49.00 421 SER A N 1
ATOM 3370 C CA . SER A 1 421 ? 17.827 -22.830 -17.305 1.00 49.00 421 SER A CA 1
ATOM 3371 C C . SER A 1 421 ? 17.687 -23.105 -18.803 1.00 49.00 421 SER A C 1
ATOM 3373 O O . SER A 1 421 ? 16.666 -23.629 -19.252 1.00 49.00 421 SER A O 1
ATOM 3375 N N . ALA A 1 422 ? 18.684 -22.685 -19.583 1.00 49.12 422 ALA A N 1
ATOM 3376 C CA . ALA A 1 422 ? 18.660 -22.803 -21.031 1.00 49.12 422 ALA A CA 1
ATOM 3377 C C . ALA A 1 422 ? 18.707 -24.291 -21.411 1.00 49.12 422 ALA A C 1
ATOM 3379 O O . ALA A 1 422 ? 19.773 -24.905 -21.459 1.00 49.12 422 ALA A O 1
ATOM 3380 N N . PHE A 1 423 ? 17.535 -24.883 -21.638 1.00 51.50 423 PHE A N 1
ATOM 3381 C CA . PHE A 1 423 ? 17.395 -26.249 -22.122 1.00 51.50 423 PHE A CA 1
ATOM 3382 C C . PHE A 1 423 ? 17.395 -26.243 -23.649 1.00 51.50 423 PHE A C 1
ATOM 3384 O O . PHE A 1 423 ? 16.460 -25.752 -24.282 1.00 51.50 423 PHE A O 1
ATOM 3391 N N . LEU A 1 424 ? 18.421 -26.838 -24.251 1.00 47.94 424 LEU A N 1
ATOM 3392 C CA . LEU A 1 424 ? 18.461 -27.132 -25.683 1.00 47.94 424 LEU A CA 1
ATOM 3393 C C . LEU A 1 424 ? 18.253 -28.642 -25.841 1.00 47.94 424 LEU A C 1
ATOM 3395 O O . LEU A 1 424 ? 19.129 -29.437 -25.515 1.00 47.94 424 LEU A O 1
ATOM 3399 N N . GLY A 1 425 ? 17.053 -29.052 -26.262 1.00 48.78 425 GLY A N 1
ATOM 3400 C CA . GLY A 1 425 ? 16.725 -30.472 -26.458 1.00 48.78 425 GLY A CA 1
ATOM 3401 C C . GLY A 1 425 ? 16.725 -31.324 -25.178 1.00 48.78 425 GLY A C 1
ATOM 3402 O O . GLY A 1 425 ? 17.043 -32.505 -25.244 1.00 48.78 425 GLY A O 1
ATOM 3403 N N . GLY A 1 426 ? 16.395 -30.741 -24.017 1.00 52.78 426 GLY A N 1
ATOM 3404 C CA . GLY A 1 426 ? 16.337 -31.461 -22.734 1.00 52.78 426 GLY A CA 1
ATOM 3405 C C . GLY A 1 426 ? 17.683 -31.625 -22.017 1.00 52.78 426 GLY A C 1
ATOM 3406 O O . GLY A 1 426 ? 17.737 -32.294 -20.989 1.00 52.78 426 GLY A O 1
ATOM 3407 N N . ILE A 1 427 ? 18.753 -31.005 -22.526 1.00 53.16 427 ILE A N 1
ATOM 3408 C CA . ILE A 1 427 ? 20.071 -30.976 -21.884 1.00 53.16 427 ILE A CA 1
ATOM 3409 C C . ILE A 1 427 ? 20.279 -29.597 -21.257 1.00 53.16 427 ILE A C 1
ATOM 3411 O O . ILE A 1 427 ? 20.108 -28.573 -21.921 1.00 53.16 427 ILE A O 1
ATOM 3415 N N . GLU A 1 428 ? 20.635 -29.581 -19.973 1.00 57.91 428 GLU A N 1
ATOM 3416 C CA . GLU A 1 428 ? 21.059 -28.374 -19.270 1.00 57.91 428 GLU A CA 1
ATOM 3417 C C . GLU A 1 428 ? 22.415 -27.920 -19.826 1.00 57.91 428 GLU A C 1
ATOM 3419 O O . GLU A 1 428 ? 23.412 -28.643 -19.766 1.00 57.91 428 GLU A O 1
ATOM 3424 N N . LEU A 1 429 ? 22.449 -26.729 -20.418 1.00 64.81 429 LEU A N 1
ATOM 3425 C CA . LEU A 1 429 ? 23.677 -26.139 -20.930 1.00 64.81 429 LEU A CA 1
ATOM 3426 C C . LEU A 1 429 ? 24.529 -25.618 -19.768 1.00 64.81 429 LEU A C 1
ATOM 3428 O O . LEU A 1 429 ? 24.227 -24.576 -19.192 1.00 64.81 429 LEU A O 1
ATOM 3432 N N . GLN A 1 430 ? 25.620 -26.318 -19.454 1.00 76.56 430 GLN A N 1
ATOM 3433 C CA . GLN A 1 430 ? 26.597 -25.893 -18.450 1.00 76.56 430 GLN A CA 1
ATOM 3434 C C . GLN A 1 430 ? 27.895 -25.419 -19.108 1.00 76.56 430 GLN A C 1
ATOM 3436 O O . GLN A 1 430 ? 28.428 -26.080 -20.003 1.00 76.56 430 GLN A O 1
ATOM 3441 N N . VAL A 1 431 ? 28.414 -24.278 -18.642 1.00 85.25 431 VAL A N 1
ATOM 3442 C CA . VAL A 1 431 ? 29.714 -23.748 -19.077 1.00 85.25 431 VAL A CA 1
ATOM 3443 C C . VAL A 1 431 ? 30.799 -24.797 -18.787 1.00 85.25 431 VAL A C 1
ATOM 3445 O O . VAL A 1 431 ? 30.866 -25.282 -17.655 1.00 85.25 431 VAL A O 1
ATOM 3448 N N . PRO A 1 432 ? 31.660 -25.155 -19.759 1.00 89.94 432 PRO A N 1
ATOM 3449 C CA . PRO A 1 432 ? 32.663 -26.197 -19.565 1.00 89.94 432 PRO A CA 1
ATOM 3450 C C . PRO A 1 432 ? 33.614 -25.885 -18.407 1.00 89.94 432 PRO A C 1
ATOM 3452 O O . PRO A 1 432 ? 34.119 -24.768 -18.298 1.00 89.94 432 PRO A O 1
ATOM 3455 N N . VAL A 1 433 ? 33.903 -26.893 -17.584 1.00 92.31 433 VAL A N 1
ATOM 3456 C CA . VAL A 1 433 ? 34.939 -26.849 -16.544 1.00 92.31 433 VAL A CA 1
ATOM 3457 C C . VAL A 1 433 ? 36.089 -27.742 -16.987 1.00 92.31 433 VAL A C 1
ATOM 3459 O O . VAL A 1 433 ? 35.889 -28.927 -17.248 1.00 92.31 433 VAL A O 1
ATOM 3462 N N . ILE A 1 434 ? 37.288 -27.176 -17.094 1.00 91.88 434 ILE A N 1
ATOM 3463 C CA . ILE A 1 434 ? 38.485 -27.876 -17.557 1.00 91.88 434 ILE A CA 1
ATOM 3464 C C . ILE A 1 434 ? 39.474 -27.979 -16.401 1.00 91.88 434 ILE A C 1
ATOM 3466 O O . ILE A 1 434 ? 39.893 -26.976 -15.821 1.00 91.88 434 ILE A O 1
ATOM 3470 N N . ASP A 1 435 ? 39.857 -29.210 -16.087 1.00 90.56 435 ASP A N 1
ATOM 3471 C CA . ASP A 1 435 ? 40.855 -29.517 -15.073 1.00 90.56 435 ASP A CA 1
ATOM 3472 C C . ASP A 1 435 ? 42.262 -29.501 -15.689 1.00 90.56 435 ASP A C 1
ATOM 3474 O O . ASP A 1 435 ? 42.543 -30.236 -16.635 1.00 90.56 435 ASP A O 1
ATOM 3478 N N . LEU A 1 436 ? 43.148 -28.646 -15.170 1.00 91.12 436 LEU A N 1
ATOM 3479 C CA . LEU A 1 436 ? 44.547 -28.561 -15.604 1.00 91.12 436 LEU A CA 1
ATOM 3480 C C . LEU A 1 436 ? 45.487 -29.498 -14.833 1.00 91.12 436 LEU A C 1
ATOM 3482 O O . LEU A 1 436 ? 46.698 -29.518 -15.094 1.00 91.12 436 LEU A O 1
ATOM 3486 N N . LYS A 1 437 ? 44.966 -30.302 -13.903 1.00 87.38 437 LYS A N 1
ATOM 3487 C CA . LYS A 1 437 ? 45.736 -31.346 -13.230 1.00 87.38 437 LYS A CA 1
ATOM 3488 C C . LYS A 1 437 ? 46.293 -32.312 -14.277 1.00 87.38 437 LYS A C 1
ATOM 3490 O O . LYS A 1 437 ? 45.556 -32.851 -15.086 1.00 87.38 437 LYS A O 1
ATOM 3495 N N . GLY A 1 438 ? 47.609 -32.522 -14.272 1.00 79.75 438 GLY A N 1
ATOM 3496 C CA . GLY A 1 438 ? 48.256 -33.382 -15.270 1.00 79.75 438 GLY A CA 1
ATOM 3497 C C . GLY A 1 438 ? 48.548 -32.703 -16.615 1.00 79.75 438 GLY A C 1
ATOM 3498 O O . GLY A 1 438 ? 48.985 -33.364 -17.548 1.00 79.75 438 GLY A O 1
ATOM 3499 N N . TYR A 1 439 ? 48.421 -31.376 -16.739 1.00 81.50 439 TYR A N 1
ATOM 3500 C CA . TYR A 1 439 ? 48.832 -30.661 -17.962 1.00 81.50 439 TYR A CA 1
ATOM 3501 C C . TYR A 1 439 ? 50.322 -30.844 -18.333 1.00 81.50 439 TYR A C 1
ATOM 3503 O O . TYR A 1 439 ? 50.713 -30.699 -19.496 1.00 81.50 439 TYR A O 1
ATOM 3511 N N . GLN A 1 440 ? 51.162 -31.164 -17.346 1.00 81.38 440 GLN A N 1
ATOM 3512 C CA . GLN A 1 440 ? 52.579 -31.495 -17.535 1.00 81.38 440 GLN A CA 1
ATOM 3513 C C . GLN A 1 440 ? 52.843 -33.007 -17.705 1.00 81.38 440 GLN A C 1
ATOM 3515 O O . GLN A 1 440 ? 54.001 -33.404 -17.784 1.00 81.38 440 GLN A O 1
ATOM 3520 N N . SER A 1 441 ? 51.803 -33.846 -17.756 1.00 85.81 441 SER A N 1
ATOM 3521 C CA . SER A 1 441 ? 51.900 -35.298 -17.957 1.00 85.81 441 SER A CA 1
ATOM 3522 C C . SER A 1 441 ? 51.272 -35.728 -19.292 1.00 85.81 441 SER A C 1
ATOM 3524 O O . SER A 1 441 ? 50.964 -34.899 -20.154 1.00 85.81 441 SER A O 1
ATOM 3526 N N . ASP A 1 442 ? 51.061 -37.034 -19.467 1.00 85.19 442 ASP A N 1
ATOM 3527 C CA . ASP A 1 442 ? 50.490 -37.641 -20.677 1.00 85.19 442 ASP A CA 1
ATOM 3528 C C . ASP A 1 442 ? 49.051 -37.171 -20.984 1.00 85.19 442 ASP A C 1
ATOM 3530 O O . ASP A 1 442 ? 48.572 -37.318 -22.106 1.00 85.19 442 ASP A O 1
ATOM 3534 N N . GLN A 1 443 ? 48.380 -36.523 -20.023 1.00 85.56 443 GLN A N 1
ATOM 3535 C CA . GLN A 1 443 ? 47.029 -35.956 -20.168 1.00 85.56 443 GLN A CA 1
ATOM 3536 C C . GLN A 1 443 ? 46.999 -34.624 -20.938 1.00 85.56 443 GLN A C 1
ATOM 3538 O O . GLN A 1 443 ? 45.929 -34.108 -21.266 1.00 85.56 443 GLN A O 1
ATOM 3543 N N . ARG A 1 444 ? 48.163 -34.054 -21.280 1.00 89.38 444 ARG A N 1
ATOM 3544 C CA . ARG A 1 444 ? 48.270 -32.766 -21.985 1.00 89.38 444 ARG A CA 1
ATOM 3545 C C . ARG A 1 444 ? 47.447 -32.712 -23.274 1.00 89.38 444 ARG A C 1
ATOM 3547 O O . ARG A 1 444 ? 46.833 -31.686 -23.554 1.00 89.38 444 ARG A O 1
ATOM 3554 N N . ALA A 1 445 ? 47.456 -33.782 -24.070 1.00 89.62 445 ALA A N 1
ATOM 3555 C CA . ALA A 1 445 ? 46.744 -33.817 -25.348 1.00 89.62 445 ALA A CA 1
ATOM 3556 C C . ALA A 1 445 ? 45.221 -33.714 -25.160 1.00 89.62 445 ALA A C 1
ATOM 3558 O O . ALA A 1 445 ? 44.564 -32.974 -25.889 1.00 89.62 445 ALA A O 1
ATOM 3559 N N . GLU A 1 446 ? 44.683 -34.393 -24.145 1.00 90.12 446 GLU A N 1
ATOM 3560 C CA . GLU A 1 446 ? 43.257 -34.373 -23.803 1.00 90.12 446 GLU A CA 1
ATOM 3561 C C . GLU A 1 446 ? 42.829 -33.002 -23.269 1.00 90.12 446 GLU A C 1
ATOM 3563 O O . GLU A 1 446 ? 41.804 -32.464 -23.686 1.00 90.12 446 GLU A O 1
ATOM 3568 N N . ILE A 1 447 ? 43.651 -32.386 -22.414 1.00 91.00 447 ILE A N 1
ATOM 3569 C CA . ILE A 1 447 ? 43.400 -31.041 -21.874 1.00 91.00 447 ILE A CA 1
ATOM 3570 C C . ILE A 1 447 ? 43.403 -29.992 -22.996 1.00 91.00 447 ILE A C 1
ATOM 3572 O O . ILE A 1 447 ? 42.524 -29.132 -23.046 1.00 91.00 447 ILE A O 1
ATOM 3576 N N . VAL A 1 448 ? 44.361 -30.065 -23.927 1.00 92.50 448 VAL A N 1
ATOM 3577 C CA . VAL A 1 448 ? 44.427 -29.150 -25.080 1.00 92.50 448 VAL A CA 1
ATOM 3578 C C . VAL A 1 448 ? 43.207 -29.313 -25.989 1.00 92.50 448 VAL A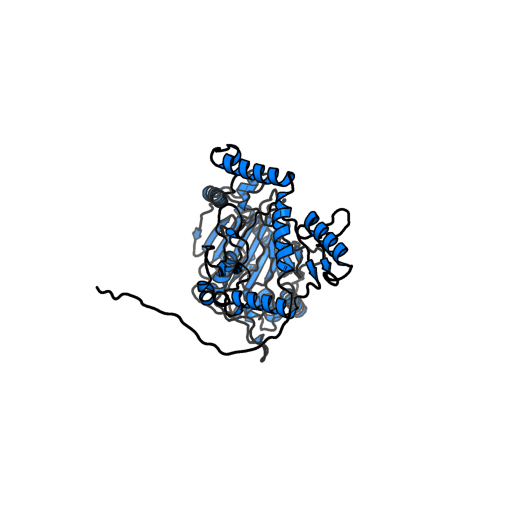 C 1
ATOM 3580 O O . VAL A 1 448 ? 42.641 -28.311 -26.429 1.00 92.50 448 VAL A O 1
ATOM 3583 N N . ASP A 1 449 ? 42.772 -30.547 -26.244 1.00 92.81 449 ASP A N 1
ATOM 3584 C CA . ASP A 1 449 ? 41.562 -30.822 -27.025 1.00 92.81 449 ASP A CA 1
ATOM 3585 C C . ASP A 1 449 ? 40.296 -30.291 -26.326 1.00 92.81 449 ASP A C 1
ATOM 3587 O O . ASP A 1 449 ? 39.459 -29.648 -26.966 1.00 92.81 449 ASP A O 1
ATOM 3591 N N . ALA A 1 450 ? 40.187 -30.457 -25.004 1.00 90.50 450 ALA A N 1
ATOM 3592 C CA . ALA A 1 450 ? 39.088 -29.908 -24.210 1.00 90.50 450 ALA A CA 1
ATOM 3593 C C . ALA A 1 450 ? 39.037 -28.370 -24.272 1.00 90.50 450 ALA A C 1
ATOM 3595 O O . ALA A 1 450 ? 37.967 -27.805 -24.516 1.00 90.50 450 ALA A O 1
ATOM 3596 N N . ILE A 1 451 ? 40.186 -27.695 -24.133 1.00 92.19 451 ILE A N 1
ATOM 3597 C CA . ILE A 1 451 ? 40.292 -26.231 -24.273 1.00 92.19 451 ILE A CA 1
ATOM 3598 C C . ILE A 1 451 ? 39.886 -25.801 -25.681 1.00 92.19 451 ILE A C 1
ATOM 3600 O O . ILE A 1 451 ? 39.095 -24.871 -25.827 1.00 92.19 451 ILE A O 1
ATOM 3604 N N . SER A 1 452 ? 40.379 -26.487 -26.718 1.00 92.81 452 SER A N 1
ATOM 3605 C CA . SER A 1 452 ? 40.041 -26.171 -28.109 1.00 92.81 452 SER A CA 1
ATOM 3606 C C . SER A 1 452 ? 38.536 -26.272 -28.354 1.00 92.81 452 SER A C 1
ATOM 3608 O O . SER A 1 452 ? 37.939 -25.353 -28.912 1.00 92.81 452 SER A O 1
ATOM 3610 N N . LYS A 1 453 ? 37.900 -27.355 -27.891 1.00 89.06 453 LYS A N 1
ATOM 3611 C CA . LYS A 1 453 ? 36.454 -27.571 -28.037 1.00 89.06 453 LYS A CA 1
ATOM 3612 C C . LYS A 1 453 ? 35.632 -26.544 -27.262 1.00 89.06 453 LYS A C 1
ATOM 3614 O O . LYS A 1 453 ? 34.619 -26.074 -27.779 1.00 89.06 453 LYS A O 1
ATOM 3619 N N . ALA A 1 454 ? 36.043 -26.198 -26.043 1.00 90.06 454 ALA A N 1
ATOM 3620 C CA . ALA A 1 454 ? 35.357 -25.191 -25.241 1.00 90.06 454 ALA A CA 1
ATOM 3621 C C . ALA A 1 454 ? 35.489 -23.792 -25.864 1.00 90.06 454 ALA A C 1
ATOM 3623 O O . ALA A 1 454 ? 34.492 -23.088 -26.010 1.00 90.06 454 ALA A O 1
ATOM 3624 N N . ALA A 1 455 ? 36.686 -23.415 -26.318 1.00 89.62 455 ALA A N 1
ATOM 3625 C CA . ALA A 1 455 ? 36.920 -22.147 -27.002 1.00 89.62 455 ALA A CA 1
ATOM 3626 C C . ALA A 1 455 ? 36.140 -22.039 -28.326 1.00 89.62 455 ALA A C 1
ATOM 3628 O O . ALA A 1 455 ? 35.600 -20.978 -28.622 1.00 89.62 455 ALA A O 1
ATOM 3629 N N . GLU A 1 456 ? 36.047 -23.125 -29.103 1.00 87.31 456 GLU A N 1
ATOM 3630 C CA . GLU A 1 456 ? 35.309 -23.149 -30.374 1.00 87.31 456 GLU A CA 1
ATOM 3631 C C . GLU A 1 456 ? 33.789 -23.080 -30.179 1.00 87.31 456 GLU A C 1
ATOM 3633 O O . GLU A 1 456 ? 33.110 -22.372 -30.920 1.00 87.31 456 GLU A O 1
ATOM 3638 N N . LYS A 1 457 ? 33.248 -23.816 -29.199 1.00 83.12 457 LYS A N 1
ATOM 3639 C CA . LYS A 1 457 ? 31.793 -23.956 -29.018 1.00 83.12 457 LYS A CA 1
ATOM 3640 C C . LYS A 1 457 ? 31.174 -22.919 -28.085 1.00 83.12 457 LYS A C 1
ATOM 3642 O O . LYS A 1 457 ? 30.024 -22.550 -28.295 1.00 83.12 457 LYS A O 1
ATOM 3647 N N . TRP A 1 458 ? 31.902 -22.496 -27.053 1.00 86.00 458 TRP A N 1
ATOM 3648 C CA . TRP A 1 458 ? 31.383 -21.627 -25.992 1.00 86.00 458 TRP A CA 1
ATOM 3649 C C . TRP A 1 458 ? 32.046 -20.253 -25.956 1.00 86.00 458 TRP A C 1
ATOM 3651 O O . TRP A 1 458 ? 31.412 -19.288 -25.544 1.00 86.00 458 TRP A O 1
ATOM 3661 N N . GLY A 1 459 ? 33.325 -20.147 -26.329 1.00 87.00 459 GLY A N 1
ATOM 3662 C CA . GLY A 1 459 ? 34.102 -18.907 -26.192 1.00 87.00 459 GLY A CA 1
ATOM 3663 C C . GLY A 1 459 ? 34.455 -18.524 -24.743 1.00 87.00 459 GLY A C 1
ATOM 3664 O O . GLY A 1 459 ? 35.252 -17.613 -24.539 1.00 87.00 459 GLY A O 1
ATOM 3665 N N . ILE A 1 460 ? 33.917 -19.239 -23.747 1.00 87.25 460 ILE A N 1
ATOM 3666 C CA . ILE A 1 460 ? 34.200 -19.103 -22.312 1.00 87.25 460 ILE A CA 1
ATOM 3667 C C . ILE A 1 460 ? 34.201 -20.485 -21.637 1.00 87.25 460 ILE A C 1
ATOM 3669 O O . ILE A 1 460 ? 33.445 -21.373 -22.034 1.00 87.25 460 ILE A O 1
ATOM 3673 N N . PHE A 1 461 ? 35.055 -20.679 -20.631 1.00 92.12 461 PHE A N 1
ATOM 3674 C CA . PHE A 1 461 ? 35.150 -21.906 -19.832 1.00 92.12 461 PHE A CA 1
ATOM 3675 C C . PHE A 1 461 ? 35.824 -21.630 -18.481 1.00 92.12 461 PHE A C 1
ATOM 3677 O O . PHE A 1 461 ? 36.594 -20.678 -18.348 1.00 92.12 461 PHE A O 1
ATOM 3684 N N . TYR A 1 462 ? 35.554 -22.474 -17.487 1.00 90.31 462 TYR A N 1
ATOM 3685 C CA . TYR A 1 462 ? 36.248 -22.460 -16.200 1.00 90.31 462 TYR A CA 1
ATOM 3686 C C . TYR A 1 462 ? 37.526 -23.294 -16.261 1.00 90.31 462 TYR A C 1
ATOM 3688 O O . TYR A 1 462 ? 37.554 -24.363 -16.870 1.00 90.31 462 TYR A O 1
ATOM 3696 N N . LEU A 1 463 ? 38.565 -22.831 -15.568 1.00 91.31 463 LEU A N 1
ATOM 3697 C CA . LEU A 1 463 ? 39.781 -23.595 -15.311 1.00 91.31 463 LEU A CA 1
ATOM 3698 C C . LEU A 1 463 ? 39.860 -23.931 -13.826 1.00 91.31 463 LEU A C 1
ATOM 3700 O O . LEU A 1 463 ? 39.689 -23.052 -12.984 1.00 91.31 463 LEU A O 1
ATOM 3704 N N . VAL A 1 464 ? 40.163 -25.186 -13.507 1.00 90.81 464 VAL A N 1
ATOM 3705 C CA . VAL A 1 464 ? 40.446 -25.645 -12.139 1.00 90.81 464 VAL A CA 1
ATOM 3706 C C . VAL A 1 464 ? 41.814 -26.315 -12.087 1.00 90.81 464 VAL A C 1
ATOM 3708 O O . VAL A 1 464 ? 42.360 -26.716 -13.113 1.00 90.81 464 VAL A O 1
ATOM 3711 N N . ASN A 1 465 ? 42.407 -26.386 -10.892 1.00 88.94 465 ASN A N 1
ATOM 3712 C CA . ASN A 1 465 ? 43.758 -26.921 -10.674 1.00 88.94 465 ASN A CA 1
ATOM 3713 C C . ASN A 1 465 ? 44.835 -26.275 -11.573 1.00 88.94 465 ASN A C 1
ATOM 3715 O O . ASN A 1 465 ? 45.831 -26.900 -11.923 1.00 88.94 465 ASN A O 1
ATOM 3719 N N . HIS A 1 466 ? 44.659 -24.995 -11.911 1.00 89.94 466 HIS A N 1
ATOM 3720 C CA . HIS A 1 466 ? 45.585 -24.197 -12.725 1.00 89.94 466 HIS A CA 1
ATOM 3721 C C . HIS A 1 466 ? 46.900 -23.838 -12.005 1.00 89.94 466 HIS A C 1
ATOM 3723 O O . HIS A 1 466 ? 47.763 -23.192 -12.588 1.00 89.94 466 HIS A O 1
ATOM 3729 N N . GLY A 1 467 ? 47.062 -24.230 -10.736 1.00 86.12 467 GLY A N 1
ATOM 3730 C CA . GLY A 1 467 ? 48.294 -24.032 -9.963 1.00 86.12 467 GLY A CA 1
ATOM 3731 C C . GLY A 1 467 ? 48.432 -22.669 -9.277 1.00 86.12 467 GLY A C 1
ATOM 3732 O O . GLY A 1 467 ? 49.419 -22.450 -8.582 1.00 86.12 467 GLY A O 1
ATOM 3733 N N . ILE A 1 468 ? 47.446 -21.773 -9.405 1.00 89.25 468 ILE A N 1
ATOM 3734 C CA . ILE A 1 468 ? 47.415 -20.516 -8.636 1.00 89.25 468 ILE A CA 1
ATOM 3735 C C . ILE A 1 468 ? 46.759 -20.824 -7.281 1.00 89.25 468 ILE A C 1
ATOM 3737 O O . ILE A 1 468 ? 45.635 -21.332 -7.278 1.00 89.25 468 ILE A O 1
ATOM 3741 N N . PRO A 1 469 ? 47.418 -20.550 -6.138 1.00 91.62 469 PRO A N 1
ATOM 3742 C CA . PRO A 1 469 ? 46.842 -20.818 -4.823 1.00 91.62 469 PRO A CA 1
ATOM 3743 C C . PRO A 1 469 ? 45.544 -20.036 -4.590 1.00 91.62 469 PRO A C 1
ATOM 3745 O O . PRO A 1 469 ? 45.478 -18.845 -4.897 1.00 91.62 469 PRO A O 1
ATOM 3748 N N . SER A 1 470 ? 44.542 -20.662 -3.966 1.00 85.75 470 SER A N 1
ATOM 3749 C CA . SER A 1 470 ? 43.261 -20.008 -3.645 1.00 85.75 470 SER A CA 1
ATOM 3750 C C . SER A 1 470 ? 43.441 -18.739 -2.811 1.00 85.75 470 SER A C 1
ATOM 3752 O O . SER A 1 470 ? 42.768 -17.745 -3.056 1.00 85.75 470 SER A O 1
ATOM 3754 N N . SER A 1 471 ? 44.427 -18.726 -1.910 1.00 88.88 471 SER A N 1
ATOM 3755 C CA . SER A 1 471 ? 44.759 -17.557 -1.091 1.00 88.88 471 SER A CA 1
ATOM 3756 C C . SER A 1 471 ? 45.215 -16.340 -1.904 1.00 88.88 471 SER A C 1
ATOM 3758 O O . SER A 1 471 ? 45.047 -15.213 -1.449 1.00 88.88 471 SER A O 1
ATOM 3760 N N . VAL A 1 472 ? 45.783 -16.534 -3.100 1.00 89.69 472 VAL A N 1
ATOM 3761 C CA . VAL A 1 472 ? 46.151 -15.434 -4.007 1.00 89.69 472 VAL A CA 1
ATOM 3762 C C . VAL A 1 472 ? 44.901 -14.857 -4.672 1.00 89.69 472 VAL A C 1
ATOM 3764 O O . VAL A 1 472 ? 44.752 -13.640 -4.734 1.00 89.69 472 VAL A O 1
ATOM 3767 N N . ILE A 1 473 ? 43.977 -15.717 -5.113 1.00 85.88 473 ILE A N 1
ATOM 3768 C CA . ILE A 1 473 ? 42.704 -15.302 -5.725 1.00 85.88 473 ILE A CA 1
ATOM 3769 C C . ILE A 1 473 ? 41.835 -14.557 -4.704 1.00 85.88 473 ILE A C 1
ATOM 3771 O O . ILE A 1 473 ? 41.303 -13.493 -5.007 1.00 85.88 473 ILE A O 1
ATOM 3775 N N . GLU A 1 474 ? 41.728 -15.081 -3.482 1.00 88.44 474 GLU A N 1
ATOM 3776 C CA . GLU A 1 474 ? 40.968 -14.456 -2.393 1.00 88.44 474 GLU A CA 1
ATOM 3777 C C . GLU A 1 474 ? 41.514 -13.072 -2.039 1.00 88.44 474 GLU A C 1
ATOM 3779 O O . GLU A 1 474 ? 40.741 -12.120 -1.944 1.00 88.44 474 GLU A O 1
ATOM 3784 N N . LYS A 1 475 ? 42.841 -12.939 -1.908 1.00 88.19 475 LYS A N 1
ATOM 3785 C CA . LYS A 1 475 ? 43.487 -11.644 -1.656 1.00 88.19 475 LYS A CA 1
ATOM 3786 C C . LYS A 1 475 ? 43.227 -10.648 -2.780 1.00 88.19 475 LYS A C 1
ATOM 3788 O O . LYS A 1 475 ? 42.884 -9.510 -2.493 1.00 88.19 475 LYS A O 1
ATOM 3793 N N . LEU A 1 476 ? 43.329 -11.076 -4.041 1.00 85.94 476 LEU A N 1
ATOM 3794 C CA . LEU A 1 476 ? 43.038 -10.216 -5.188 1.00 85.94 476 LEU A CA 1
ATOM 3795 C C . LEU A 1 476 ? 41.595 -9.685 -5.146 1.00 85.94 476 LEU A C 1
ATOM 3797 O O . LEU A 1 476 ? 41.373 -8.486 -5.311 1.00 85.94 476 LEU A O 1
ATOM 3801 N N . LEU A 1 477 ? 40.613 -10.559 -4.901 1.00 87.31 477 LEU A N 1
ATOM 3802 C CA . LEU A 1 477 ? 39.200 -10.169 -4.821 1.00 87.31 477 LEU A CA 1
ATOM 3803 C C . LEU A 1 477 ? 38.921 -9.235 -3.633 1.00 87.31 477 LEU A C 1
ATOM 3805 O O . LEU A 1 477 ? 38.191 -8.254 -3.784 1.00 87.31 477 LEU A O 1
ATOM 3809 N N . ASP A 1 478 ? 39.516 -9.513 -2.471 1.00 87.81 478 ASP A N 1
ATOM 3810 C CA . ASP A 1 478 ? 39.403 -8.678 -1.271 1.00 87.81 478 ASP A CA 1
ATOM 3811 C C . ASP A 1 478 ? 40.017 -7.285 -1.483 1.00 87.81 478 ASP A C 1
ATOM 3813 O O . ASP A 1 478 ? 39.391 -6.278 -1.151 1.00 87.81 478 ASP A O 1
ATOM 3817 N N . SER A 1 479 ? 41.186 -7.203 -2.120 1.00 88.31 479 SER A N 1
ATOM 3818 C CA . SER A 1 479 ? 41.832 -5.938 -2.482 1.00 88.31 479 SER A CA 1
ATOM 3819 C C . SER A 1 479 ? 40.973 -5.083 -3.418 1.00 88.31 479 SER A C 1
ATOM 3821 O O . SER A 1 479 ? 40.769 -3.897 -3.152 1.00 88.31 479 SER A O 1
ATOM 3823 N N . VAL A 1 480 ? 40.399 -5.678 -4.472 1.00 85.44 480 VAL A N 1
ATOM 3824 C CA . VAL A 1 480 ? 39.498 -4.966 -5.400 1.00 85.44 480 VAL A CA 1
ATOM 3825 C C . VAL A 1 480 ? 38.244 -4.472 -4.678 1.00 85.44 480 VAL A C 1
ATOM 3827 O O . VAL A 1 480 ? 37.794 -3.348 -4.918 1.00 85.44 480 VAL A O 1
ATOM 3830 N N . LYS A 1 481 ? 37.679 -5.280 -3.776 1.00 86.19 481 LYS A N 1
ATOM 3831 C CA . LYS A 1 481 ? 36.518 -4.883 -2.974 1.00 86.19 481 LYS A CA 1
ATOM 3832 C C . LYS A 1 481 ? 36.854 -3.703 -2.063 1.00 86.19 481 LYS A C 1
ATOM 3834 O O . LYS A 1 481 ? 36.173 -2.682 -2.125 1.00 86.19 481 LYS A O 1
ATOM 3839 N N . LYS A 1 482 ? 37.934 -3.815 -1.287 1.00 86.75 482 LYS A N 1
ATOM 3840 C CA . LYS A 1 482 ? 38.402 -2.764 -0.373 1.00 86.75 482 LYS A CA 1
ATOM 3841 C C . LYS A 1 482 ? 38.677 -1.459 -1.100 1.00 86.75 482 LYS A C 1
ATOM 3843 O O . LYS A 1 482 ? 38.270 -0.416 -0.606 1.00 86.75 482 LYS A O 1
ATOM 3848 N N . PHE A 1 483 ? 39.310 -1.514 -2.273 1.00 87.94 483 PHE A N 1
ATOM 3849 C CA . PHE A 1 483 ? 39.510 -0.337 -3.113 1.00 87.94 483 PHE A CA 1
ATOM 3850 C C . PHE A 1 483 ? 38.176 0.320 -3.488 1.00 87.94 483 PHE A C 1
ATOM 3852 O O . PHE A 1 483 ? 38.009 1.516 -3.280 1.00 87.94 483 PHE A O 1
ATOM 3859 N N . ASN A 1 484 ? 37.193 -0.440 -3.983 1.00 84.69 484 ASN A N 1
ATOM 3860 C CA . ASN A 1 484 ? 35.911 0.134 -4.410 1.00 84.69 484 ASN A CA 1
ATOM 3861 C C . ASN A 1 484 ? 35.060 0.681 -3.248 1.00 84.69 484 ASN A C 1
ATOM 3863 O O . ASN A 1 484 ? 34.315 1.640 -3.462 1.00 84.69 484 ASN A O 1
ATOM 3867 N N . GLU A 1 485 ? 35.211 0.133 -2.039 1.00 87.25 485 GLU A N 1
ATOM 3868 C CA . GLU A 1 485 ? 34.569 0.610 -0.802 1.00 87.25 485 GLU A CA 1
ATOM 3869 C C . GLU A 1 485 ? 35.206 1.890 -0.227 1.00 87.25 485 GLU A C 1
ATOM 3871 O O . GLU A 1 485 ? 34.639 2.502 0.682 1.00 87.25 485 GLU A O 1
ATOM 3876 N N . GLN A 1 486 ? 36.355 2.336 -0.750 1.00 83.88 486 GLN A N 1
ATOM 3877 C CA . GLN A 1 486 ? 36.965 3.595 -0.327 1.00 83.88 486 GLN A CA 1
ATOM 3878 C C . GLN A 1 486 ? 36.107 4.816 -0.706 1.00 83.88 486 GLN A C 1
ATOM 3880 O O . GLN A 1 486 ? 35.417 4.814 -1.736 1.00 83.88 486 GLN A O 1
ATOM 3885 N N . PRO A 1 487 ? 36.186 5.903 0.087 1.00 81.19 487 PRO A N 1
ATOM 3886 C CA . PRO A 1 487 ? 35.533 7.162 -0.245 1.00 81.19 487 PRO A CA 1
ATOM 3887 C C . PRO A 1 487 ? 36.066 7.734 -1.567 1.00 81.19 487 PRO A C 1
ATOM 3889 O O . PRO A 1 487 ? 37.189 7.448 -1.993 1.00 81.19 487 PRO A O 1
ATOM 3892 N N . LYS A 1 488 ? 35.250 8.556 -2.236 1.00 78.25 488 LYS A N 1
ATOM 3893 C CA . LYS A 1 488 ? 35.550 9.111 -3.568 1.00 78.25 488 LYS A CA 1
ATOM 3894 C C . LYS A 1 488 ? 36.905 9.822 -3.602 1.00 78.25 488 LYS A C 1
ATOM 3896 O O . LYS A 1 488 ? 37.625 9.711 -4.590 1.00 78.25 488 LYS A O 1
ATOM 3901 N N . GLU A 1 489 ? 37.245 10.519 -2.528 1.00 83.06 489 GLU A N 1
ATOM 3902 C CA . GLU A 1 489 ? 38.466 11.307 -2.365 1.00 83.06 489 GLU A CA 1
ATOM 3903 C C . GLU A 1 489 ? 39.727 10.442 -2.459 1.00 83.06 489 GLU A C 1
ATOM 3905 O O . GLU A 1 489 ? 40.738 10.909 -2.969 1.00 83.06 489 GLU A O 1
ATOM 3910 N N . ALA A 1 490 ? 39.661 9.180 -2.029 1.00 78.69 490 ALA A N 1
ATOM 3911 C CA . ALA A 1 490 ? 40.774 8.238 -2.134 1.00 78.69 490 ALA A CA 1
ATOM 3912 C C . ALA A 1 490 ? 40.887 7.616 -3.536 1.00 78.69 490 ALA A C 1
ATOM 3914 O O . ALA A 1 490 ? 41.971 7.243 -3.966 1.00 78.69 490 ALA A O 1
ATOM 3915 N N . LYS A 1 491 ? 39.775 7.526 -4.277 1.00 84.38 491 LYS A N 1
ATOM 3916 C CA . LYS A 1 491 ? 39.740 6.927 -5.623 1.00 84.38 491 LYS A CA 1
ATOM 3917 C C . LYS A 1 491 ? 40.007 7.934 -6.744 1.00 84.38 491 LYS A C 1
ATOM 3919 O O . LYS A 1 491 ? 40.273 7.533 -7.877 1.00 84.38 491 LYS A O 1
ATOM 3924 N N . ILE A 1 492 ? 39.911 9.235 -6.455 1.00 82.06 492 ILE A N 1
ATOM 3925 C CA . ILE A 1 492 ? 39.954 10.295 -7.472 1.00 82.06 492 ILE A CA 1
ATOM 3926 C C . ILE A 1 492 ? 41.316 10.411 -8.162 1.00 82.06 492 ILE A C 1
ATOM 3928 O O . ILE A 1 492 ? 41.358 10.785 -9.328 1.00 82.06 492 ILE A O 1
ATOM 3932 N N . GLU A 1 493 ? 42.409 10.043 -7.486 1.00 80.31 493 GLU A N 1
ATOM 3933 C CA . GLU A 1 493 ? 43.761 10.065 -8.063 1.00 80.31 493 GLU A CA 1
ATOM 3934 C C . GLU A 1 493 ? 43.940 9.053 -9.204 1.00 80.31 493 GLU A C 1
ATOM 3936 O O . GLU A 1 493 ? 44.740 9.272 -10.111 1.00 80.31 493 GLU A O 1
ATOM 3941 N N . PHE A 1 494 ? 43.141 7.983 -9.199 1.00 80.94 494 PHE A N 1
ATOM 3942 C CA . PHE A 1 494 ? 43.116 6.982 -10.261 1.00 80.94 494 PHE A CA 1
ATOM 3943 C C . PHE A 1 494 ? 42.053 7.290 -11.322 1.00 80.94 494 PHE A C 1
ATOM 3945 O O . PHE A 1 494 ? 42.045 6.642 -12.365 1.00 80.94 494 PHE A O 1
ATOM 3952 N N . TYR A 1 495 ? 41.144 8.247 -11.090 1.00 81.19 495 TYR A N 1
ATOM 3953 C CA . TYR A 1 495 ? 40.018 8.492 -11.990 1.00 81.19 495 TYR A CA 1
ATOM 3954 C C . TYR A 1 495 ? 40.481 9.080 -13.330 1.00 81.19 495 TYR A C 1
ATOM 3956 O O . TYR A 1 495 ? 40.983 10.202 -13.377 1.00 81.19 495 TYR A O 1
ATOM 3964 N N . SER A 1 496 ? 40.282 8.356 -14.435 1.00 74.06 496 SER A N 1
ATOM 3965 C CA . SER A 1 496 ? 40.644 8.838 -15.774 1.00 74.06 496 SER A CA 1
ATOM 3966 C C . SER A 1 496 ? 39.730 8.284 -16.867 1.00 74.06 496 SER A C 1
ATOM 3968 O O . SER A 1 496 ? 39.478 7.084 -16.930 1.00 74.06 496 SER A O 1
ATOM 3970 N N . HIS A 1 497 ? 39.294 9.163 -17.777 1.00 63.47 497 HIS A N 1
ATOM 3971 C CA . HIS A 1 497 ? 38.684 8.785 -19.063 1.00 63.47 497 HIS A CA 1
ATOM 3972 C C . HIS A 1 497 ? 39.703 8.737 -20.210 1.00 63.47 497 HIS A C 1
ATOM 3974 O O . HIS A 1 497 ? 39.383 8.314 -21.319 1.00 63.47 497 HIS A O 1
ATOM 3980 N N . GLU A 1 498 ? 40.930 9.192 -19.958 1.00 59.72 498 GLU A N 1
ATOM 3981 C CA . GLU A 1 498 ? 42.030 9.106 -20.902 1.00 59.72 498 GLU A CA 1
ATOM 3982 C C . GLU A 1 498 ? 42.787 7.808 -20.609 1.00 59.72 498 GLU A C 1
ATOM 3984 O O . GLU A 1 498 ? 43.477 7.704 -19.593 1.00 59.72 498 GLU A O 1
ATOM 3989 N N . PHE A 1 499 ? 42.656 6.818 -21.496 1.00 66.19 499 PHE A N 1
ATOM 3990 C CA . PHE A 1 499 ? 43.313 5.499 -21.441 1.00 66.19 499 PHE A CA 1
ATOM 3991 C C . PHE A 1 499 ? 44.846 5.568 -21.634 1.00 66.19 499 PHE A C 1
ATOM 3993 O O . PHE A 1 499 ? 45.441 4.756 -22.330 1.00 66.19 499 PHE A O 1
ATOM 4000 N N . LYS A 1 500 ? 45.486 6.614 -21.107 1.00 63.44 500 LYS A N 1
ATOM 4001 C CA . LYS A 1 500 ? 46.921 6.898 -21.236 1.00 63.44 500 LYS A CA 1
ATOM 4002 C C . LYS A 1 500 ? 47.712 6.442 -20.012 1.00 63.44 500 LYS A C 1
ATOM 4004 O O . LYS A 1 500 ? 48.919 6.243 -20.109 1.00 63.44 500 LYS A O 1
ATOM 4009 N N . ASN A 1 501 ? 47.047 6.317 -18.864 1.00 70.19 501 ASN A N 1
ATOM 4010 C CA . ASN A 1 501 ? 47.666 5.828 -17.639 1.00 70.19 501 ASN A CA 1
ATOM 4011 C C . ASN A 1 501 ? 47.635 4.300 -17.634 1.00 70.19 501 ASN A C 1
ATOM 4013 O O . ASN A 1 501 ? 46.641 3.705 -18.030 1.00 70.19 501 ASN A O 1
ATOM 4017 N N . LYS A 1 502 ? 48.700 3.667 -17.135 1.00 76.56 502 LYS A N 1
ATOM 4018 C CA . LYS A 1 502 ? 48.769 2.201 -17.007 1.00 76.56 502 LYS A CA 1
ATOM 4019 C C . LYS A 1 502 ? 47.878 1.661 -15.891 1.00 76.56 502 LYS A C 1
ATOM 4021 O O . LYS A 1 502 ? 47.494 0.500 -15.918 1.00 76.56 502 LYS A O 1
ATOM 4026 N N . VAL A 1 503 ? 47.547 2.499 -14.911 1.00 81.44 503 VAL A N 1
ATOM 4027 C CA . VAL A 1 503 ? 46.578 2.186 -13.863 1.00 81.44 503 VAL A CA 1
ATOM 4028 C C . VAL A 1 503 ? 45.554 3.304 -13.812 1.00 81.44 503 VAL A C 1
ATOM 4030 O O . VAL A 1 503 ? 45.916 4.474 -13.677 1.00 81.44 503 VAL A O 1
ATOM 4033 N N . TYR A 1 504 ? 44.283 2.953 -13.969 1.00 82.62 504 TYR A N 1
ATOM 4034 C CA . TYR A 1 504 ? 43.195 3.920 -13.977 1.00 82.62 504 TYR A CA 1
ATOM 4035 C C . TYR A 1 504 ? 41.884 3.299 -13.511 1.00 82.62 504 TYR A C 1
ATOM 4037 O O . TYR A 1 504 ? 41.613 2.111 -13.676 1.00 82.62 504 TYR A O 1
ATOM 4045 N N . TYR A 1 505 ? 41.058 4.145 -12.924 1.00 81.75 505 TYR A N 1
ATOM 4046 C CA . TYR A 1 505 ? 39.727 3.856 -12.439 1.00 81.75 505 TYR A CA 1
ATOM 4047 C C . TYR A 1 505 ? 38.721 4.679 -13.241 1.00 81.75 505 TYR A C 1
ATOM 4049 O O . TYR A 1 505 ? 38.943 5.857 -13.514 1.00 81.75 505 TYR A O 1
ATOM 4057 N N . TYR A 1 506 ? 37.600 4.081 -13.618 1.00 76.06 506 TYR A N 1
ATOM 4058 C CA . TYR A 1 506 ? 36.489 4.819 -14.206 1.00 76.06 506 TYR A CA 1
ATOM 4059 C C . TYR A 1 506 ? 35.172 4.091 -13.966 1.00 76.06 506 TYR A C 1
ATOM 4061 O O . TYR A 1 506 ? 35.118 2.869 -13.817 1.00 76.06 506 TYR A O 1
ATOM 4069 N N . THR A 1 507 ? 34.097 4.869 -13.924 1.00 67.19 507 THR A N 1
ATOM 4070 C CA . THR A 1 507 ? 32.739 4.390 -13.632 1.00 67.19 507 THR A CA 1
ATOM 4071 C C . THR A 1 507 ? 31.856 4.363 -14.880 1.00 67.19 507 THR A C 1
ATOM 4073 O O . THR A 1 507 ? 30.887 3.616 -14.950 1.00 67.19 507 THR A O 1
ATOM 4076 N N . LEU A 1 508 ? 32.204 5.161 -15.894 1.00 64.06 508 LEU A N 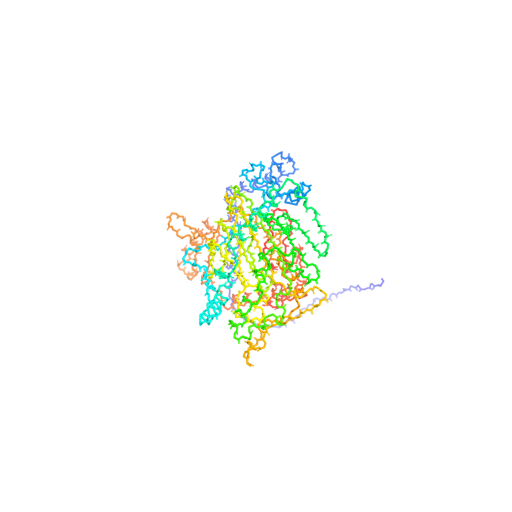1
ATOM 4077 C CA . LEU A 1 508 ? 31.479 5.286 -17.154 1.00 64.06 508 LEU A CA 1
ATOM 4078 C C . LEU A 1 508 ? 32.478 5.213 -18.310 1.00 64.06 508 LEU A C 1
ATOM 4080 O O . LEU A 1 508 ? 33.412 6.014 -18.393 1.00 64.06 508 LEU A O 1
ATOM 4084 N N . GLU A 1 509 ? 32.308 4.220 -19.178 1.00 57.12 509 GLU A N 1
ATOM 4085 C CA . GLU A 1 509 ? 33.045 4.124 -20.442 1.00 57.12 509 GLU A CA 1
ATOM 4086 C C . GLU A 1 509 ? 32.715 5.367 -21.295 1.00 57.12 509 GLU A C 1
ATOM 4088 O O . GLU A 1 509 ? 31.571 5.834 -21.238 1.00 57.12 509 GLU A O 1
ATOM 4093 N N . PRO A 1 510 ? 33.662 5.953 -22.055 1.00 47.78 510 PRO A N 1
ATOM 4094 C CA . PRO A 1 510 ? 33.354 7.083 -22.922 1.00 47.78 510 PRO A CA 1
ATOM 4095 C C . PRO A 1 510 ? 32.215 6.694 -23.865 1.00 47.78 510 PRO A C 1
ATOM 4097 O O . PRO A 1 510 ? 32.352 5.761 -24.654 1.00 47.78 510 PRO A O 1
ATOM 4100 N N . LEU A 1 511 ? 31.083 7.389 -23.733 1.00 51.06 511 LEU A N 1
ATOM 4101 C CA . LEU A 1 511 ? 29.847 7.163 -24.481 1.00 51.06 511 LEU A CA 1
ATOM 4102 C C . LEU A 1 511 ? 30.051 7.513 -25.960 1.00 51.06 511 LEU A C 1
ATOM 4104 O O . LEU A 1 511 ? 29.556 8.522 -26.457 1.00 51.06 511 LEU A O 1
ATOM 4108 N N . LEU A 1 512 ? 30.767 6.661 -26.687 1.00 42.91 512 LEU A N 1
ATOM 4109 C CA . LEU A 1 512 ? 30.757 6.629 -28.143 1.00 42.91 512 LEU A CA 1
ATOM 4110 C C . LEU A 1 512 ? 29.503 5.873 -28.599 1.00 42.91 512 LEU A C 1
ATOM 4112 O O . LEU A 1 512 ? 29.584 4.781 -29.140 1.00 42.91 512 LEU A O 1
ATOM 4116 N N . GLY A 1 513 ? 28.343 6.484 -28.339 1.00 49.09 513 GLY A N 1
ATOM 4117 C CA . GLY A 1 513 ? 27.077 6.213 -29.019 1.00 49.09 513 GLY A CA 1
ATOM 4118 C C . GLY A 1 513 ? 26.358 4.894 -28.695 1.00 49.09 513 GLY A C 1
ATOM 4119 O O . GLY A 1 513 ? 26.822 3.808 -29.013 1.00 49.09 513 GLY A O 1
ATOM 4120 N N . LEU A 1 514 ? 25.115 5.033 -28.216 1.00 49.97 514 LEU A N 1
ATOM 4121 C CA . LEU A 1 514 ? 23.989 4.096 -28.411 1.00 49.97 514 LEU A CA 1
ATOM 4122 C C . LEU A 1 514 ? 23.870 2.843 -27.510 1.00 49.97 514 LEU A C 1
ATOM 4124 O O . LEU A 1 514 ? 22.922 2.084 -27.696 1.00 49.97 514 LEU A O 1
ATOM 4128 N N . SER A 1 515 ? 24.716 2.646 -26.491 1.00 55.97 515 SER A N 1
ATOM 4129 C CA . SER A 1 515 ? 24.564 1.558 -25.497 1.00 55.97 515 SER A CA 1
ATOM 4130 C C . SER A 1 515 ? 24.243 2.089 -24.090 1.00 55.97 515 SER A C 1
ATOM 4132 O O . SER A 1 515 ? 24.872 3.063 -23.673 1.00 55.97 515 SER A O 1
ATOM 4134 N N . PRO A 1 516 ? 23.353 1.435 -23.312 1.00 61.25 516 PRO A N 1
ATOM 4135 C CA . PRO A 1 516 ? 23.255 1.654 -21.868 1.00 61.25 516 PRO A CA 1
ATOM 4136 C C . PRO A 1 516 ? 24.611 1.417 -21.187 1.00 61.25 516 PRO A C 1
ATOM 4138 O O . PRO A 1 516 ? 25.366 0.520 -21.578 1.00 61.25 516 PRO A O 1
ATOM 4141 N N . ALA A 1 517 ? 24.926 2.227 -20.180 1.00 65.31 517 ALA A N 1
ATOM 4142 C CA . ALA A 1 517 ? 26.113 2.090 -19.354 1.00 65.31 517 ALA A CA 1
ATOM 4143 C C . ALA A 1 517 ? 26.031 0.824 -18.495 1.00 65.31 517 ALA A C 1
ATOM 4145 O O . ALA A 1 517 ? 24.983 0.480 -17.948 1.00 65.31 517 ALA A O 1
ATOM 4146 N N . GLY A 1 518 ? 27.167 0.147 -18.331 1.00 65.69 518 GLY A N 1
ATOM 4147 C CA . GLY A 1 518 ? 27.261 -0.976 -17.405 1.00 65.69 518 GLY A CA 1
ATOM 4148 C C . GLY A 1 518 ? 27.156 -0.506 -15.954 1.00 65.69 518 GLY A C 1
ATOM 4149 O O . GLY A 1 518 ? 27.818 0.452 -15.565 1.00 65.69 518 GLY A O 1
ATOM 4150 N N . TRP A 1 519 ? 26.381 -1.215 -15.131 1.00 74.62 519 TRP A N 1
ATOM 4151 C CA . TRP A 1 519 ? 26.347 -0.995 -13.681 1.00 74.62 519 TRP A CA 1
ATOM 4152 C C . TRP A 1 519 ? 27.570 -1.632 -13.019 1.00 74.62 519 TRP A C 1
ATOM 4154 O O . TRP A 1 519 ? 27.496 -2.710 -12.425 1.00 74.62 519 TRP A O 1
ATOM 4164 N N . LYS A 1 520 ? 28.728 -1.000 -13.176 1.00 75.94 520 LYS A N 1
ATOM 4165 C CA . LYS A 1 520 ? 29.972 -1.433 -12.542 1.00 75.94 520 LYS A CA 1
ATOM 4166 C C . LYS A 1 520 ? 30.996 -0.314 -12.538 1.00 75.94 520 LYS A C 1
ATOM 4168 O O . LYS A 1 520 ? 31.104 0.434 -13.504 1.00 75.94 520 LYS A O 1
ATOM 4173 N N . ASP A 1 521 ? 31.819 -0.322 -11.506 1.00 80.06 521 ASP A N 1
ATOM 4174 C CA . ASP A 1 521 ? 33.067 0.419 -11.493 1.00 80.06 521 ASP A CA 1
ATOM 4175 C C . ASP A 1 521 ? 34.195 -0.466 -12.040 1.00 80.06 521 ASP A C 1
ATOM 4177 O O . ASP A 1 521 ? 34.169 -1.695 -11.899 1.00 80.06 521 ASP A O 1
ATOM 4181 N N . LYS A 1 522 ? 35.186 0.143 -12.694 1.00 80.31 522 LYS A N 1
ATOM 4182 C CA . LYS A 1 522 ? 36.337 -0.570 -13.254 1.00 80.31 522 LYS A CA 1
ATOM 4183 C C . LYS A 1 522 ? 37.630 0.036 -12.738 1.00 80.31 522 LYS A C 1
ATOM 4185 O O . LYS A 1 522 ? 37.874 1.222 -12.927 1.00 80.31 522 LYS A O 1
ATOM 4190 N N . LEU A 1 523 ? 38.471 -0.808 -12.149 1.00 85.12 523 LEU A N 1
ATOM 4191 C CA . LEU A 1 523 ? 39.895 -0.552 -11.969 1.00 85.12 523 LEU A CA 1
ATOM 4192 C C . LEU A 1 523 ? 40.635 -1.355 -13.040 1.00 85.12 523 LEU A C 1
ATOM 4194 O O . LEU A 1 523 ? 40.468 -2.573 -13.122 1.00 85.12 523 LEU A O 1
ATOM 4198 N N . VAL A 1 524 ? 41.413 -0.674 -13.870 1.00 82.94 524 VAL A N 1
ATOM 4199 C CA . VAL A 1 524 ? 42.209 -1.281 -14.934 1.00 82.94 524 VAL A CA 1
ATOM 4200 C C . VAL A 1 524 ? 43.681 -1.116 -14.595 1.00 82.94 524 VAL A C 1
ATOM 4202 O O . VAL A 1 524 ? 44.130 -0.012 -14.294 1.00 82.94 524 VAL A O 1
ATOM 4205 N N . CYS A 1 525 ? 44.413 -2.226 -14.661 1.00 83.19 525 CYS A N 1
ATOM 4206 C CA . CYS A 1 525 ? 45.862 -2.280 -14.527 1.00 83.19 525 CYS A CA 1
ATOM 4207 C C . CYS A 1 525 ? 46.431 -2.936 -15.790 1.00 83.19 525 CYS A C 1
ATOM 4209 O O . CYS A 1 525 ? 46.178 -4.115 -16.046 1.00 83.19 525 CYS A O 1
ATOM 4211 N N . GLU A 1 526 ? 47.173 -2.174 -16.581 1.00 77.19 526 GLU A N 1
ATOM 4212 C CA . GLU A 1 526 ? 47.833 -2.627 -17.801 1.00 77.19 526 GLU A CA 1
ATOM 4213 C C . GLU A 1 526 ? 49.294 -2.978 -17.509 1.00 77.19 526 GLU A C 1
ATOM 4215 O O . GLU A 1 526 ? 50.055 -2.181 -16.955 1.00 77.19 526 GLU A O 1
ATOM 4220 N N . PHE A 1 527 ? 49.689 -4.191 -17.897 1.00 77.31 527 PHE A N 1
ATOM 4221 C CA . PHE A 1 527 ? 51.042 -4.709 -17.720 1.00 77.31 527 PHE A CA 1
ATOM 4222 C C . PHE A 1 527 ? 51.714 -4.824 -19.093 1.00 77.31 527 PHE A C 1
ATOM 4224 O O . PHE A 1 527 ? 51.262 -5.593 -19.940 1.00 77.31 527 PHE A O 1
ATOM 4231 N N . GLU A 1 528 ? 52.792 -4.073 -19.319 1.00 66.69 528 GLU A N 1
ATOM 4232 C CA . GLU A 1 528 ? 53.603 -4.172 -20.541 1.00 66.69 528 GLU A CA 1
ATOM 4233 C C . GLU A 1 528 ? 54.816 -5.070 -20.288 1.00 66.69 528 GLU A C 1
ATOM 4235 O O . GLU A 1 528 ? 55.513 -4.899 -19.289 1.00 66.69 528 GLU A O 1
ATOM 4240 N N . ASP A 1 529 ? 55.072 -6.020 -21.194 1.00 63.16 529 ASP A N 1
ATOM 4241 C CA . ASP A 1 529 ? 56.284 -6.854 -21.234 1.00 63.16 529 ASP A CA 1
ATOM 4242 C C . ASP A 1 529 ? 56.687 -7.501 -19.888 1.00 63.16 529 ASP A C 1
ATOM 4244 O O . ASP A 1 529 ? 57.867 -7.663 -19.577 1.00 63.16 529 ASP A O 1
ATOM 4248 N N . GLY A 1 530 ? 55.701 -7.873 -19.062 1.00 59.81 530 GLY A N 1
ATOM 4249 C CA . GLY A 1 530 ? 55.928 -8.489 -17.748 1.00 59.81 530 GLY A CA 1
ATOM 4250 C C . GLY A 1 530 ? 56.438 -7.527 -16.665 1.00 59.81 530 GLY A C 1
ATOM 4251 O O . GLY A 1 530 ? 56.754 -7.972 -15.563 1.00 59.81 530 GLY A O 1
ATOM 4252 N N . HIS A 1 531 ? 56.511 -6.223 -16.944 1.00 59.84 531 HIS A N 1
ATOM 4253 C CA . HIS A 1 531 ? 56.850 -5.199 -15.962 1.00 59.84 531 HIS A CA 1
ATOM 4254 C C . HIS A 1 531 ? 55.590 -4.633 -15.305 1.00 59.84 531 HIS A C 1
ATOM 4256 O O . HIS A 1 531 ? 54.719 -4.053 -15.957 1.00 59.84 531 HIS A O 1
ATOM 4262 N N . VAL A 1 532 ? 55.521 -4.787 -13.984 1.00 65.44 532 VAL A N 1
ATOM 4263 C CA . VAL A 1 532 ? 54.464 -4.229 -13.145 1.00 65.44 532 VAL A CA 1
ATOM 4264 C C . VAL A 1 532 ? 54.986 -2.950 -12.504 1.00 65.44 532 VAL A C 1
ATOM 4266 O O . VAL A 1 532 ? 55.933 -2.988 -11.718 1.00 65.44 532 VAL A O 1
ATOM 4269 N N . ASP A 1 533 ? 54.366 -1.810 -12.808 1.00 71.44 533 ASP A N 1
ATOM 4270 C CA . ASP A 1 533 ? 54.603 -0.591 -12.035 1.00 71.44 533 ASP A CA 1
ATOM 4271 C C . ASP A 1 533 ? 53.868 -0.706 -10.694 1.00 71.44 533 ASP A C 1
ATOM 4273 O O . ASP A 1 533 ? 52.728 -0.270 -10.529 1.00 71.44 533 ASP A O 1
ATOM 4277 N N . HIS A 1 534 ? 54.525 -1.353 -9.730 1.00 71.94 534 HIS A N 1
ATOM 4278 C CA . HIS A 1 534 ? 53.974 -1.572 -8.396 1.00 71.94 534 HIS A CA 1
ATOM 4279 C C . HIS A 1 534 ? 53.626 -0.264 -7.682 1.00 71.94 534 HIS A C 1
ATOM 4281 O O . HIS A 1 534 ? 52.760 -0.271 -6.813 1.00 71.94 534 HIS A O 1
ATOM 4287 N N . VAL A 1 535 ? 54.271 0.854 -8.031 1.00 75.88 535 VAL A N 1
ATOM 4288 C CA . VAL A 1 535 ? 54.005 2.155 -7.406 1.00 75.88 535 VAL A CA 1
ATOM 4289 C C . VAL A 1 535 ? 52.709 2.756 -7.950 1.00 75.88 535 VAL A C 1
ATOM 4291 O O . VAL A 1 535 ? 51.959 3.350 -7.177 1.00 75.88 535 VAL A O 1
ATOM 4294 N N . ALA A 1 536 ? 52.406 2.541 -9.232 1.00 75.06 536 ALA A N 1
ATOM 4295 C CA . ALA A 1 536 ? 51.175 3.014 -9.868 1.00 75.06 536 ALA A CA 1
ATOM 4296 C C . ALA A 1 536 ? 49.908 2.252 -9.431 1.00 75.06 536 ALA A C 1
ATOM 4298 O O . ALA A 1 536 ? 48.805 2.773 -9.576 1.00 75.06 536 ALA A O 1
ATOM 4299 N N . ILE A 1 537 ? 50.038 1.033 -8.896 1.00 83.00 537 ILE A N 1
ATOM 4300 C CA . ILE A 1 537 ? 48.903 0.263 -8.363 1.00 83.00 537 ILE A CA 1
ATOM 4301 C C . ILE A 1 537 ? 48.486 0.842 -6.998 1.00 83.00 537 ILE A C 1
ATOM 4303 O O . ILE A 1 537 ? 49.375 1.082 -6.166 1.00 83.00 537 ILE A O 1
ATOM 4307 N N . PRO A 1 538 ? 47.169 1.024 -6.730 1.00 84.81 538 PRO A N 1
ATOM 4308 C CA . PRO A 1 538 ? 46.675 1.429 -5.418 1.00 84.81 538 PRO A CA 1
ATOM 4309 C C . PRO A 1 538 ? 47.295 0.578 -4.316 1.00 84.81 538 PRO A C 1
ATOM 4311 O O . PRO A 1 538 ? 47.366 -0.639 -4.454 1.00 84.81 538 PRO A O 1
ATOM 4314 N N . GLU A 1 539 ? 47.717 1.192 -3.212 1.00 82.69 539 GLU A N 1
ATOM 4315 C CA . GLU A 1 539 ? 48.447 0.494 -2.143 1.00 82.69 539 GLU A CA 1
ATOM 4316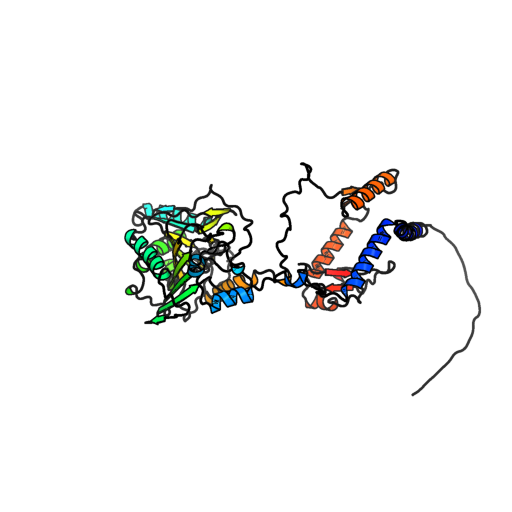 C C . 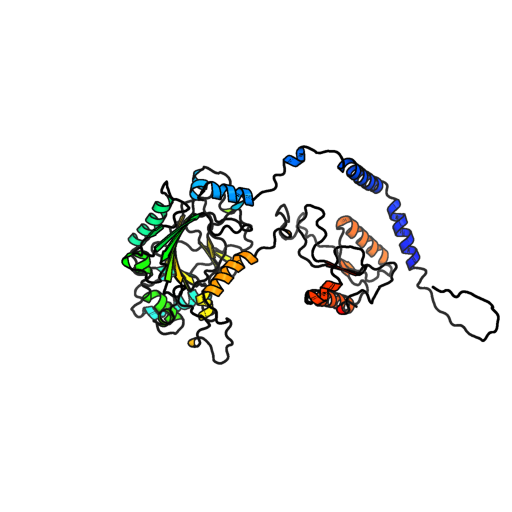GLU A 1 539 ? 47.707 -0.748 -1.620 1.00 82.69 539 GLU A C 1
ATOM 4318 O O . GLU A 1 539 ? 48.329 -1.771 -1.359 1.00 82.69 539 GLU A O 1
ATOM 4323 N N . LEU A 1 540 ? 46.374 -0.691 -1.558 1.00 82.06 540 LEU A N 1
ATOM 4324 C CA . LEU A 1 540 ? 45.517 -1.812 -1.158 1.00 82.06 540 LEU A CA 1
ATOM 4325 C C . LEU A 1 540 ? 45.495 -2.987 -2.151 1.00 82.06 540 LEU A C 1
ATOM 4327 O O . LEU A 1 540 ? 45.084 -4.085 -1.778 1.00 82.06 540 LEU A O 1
ATOM 4331 N N . CYS A 1 541 ? 45.878 -2.747 -3.405 1.00 80.38 541 CYS A N 1
ATOM 4332 C CA . CYS A 1 541 ? 45.856 -3.701 -4.515 1.00 80.38 541 CYS A CA 1
ATOM 4333 C C . CYS A 1 541 ? 47.246 -4.243 -4.889 1.00 80.38 541 CYS A C 1
ATOM 4335 O O . CYS A 1 541 ? 47.346 -4.995 -5.860 1.00 80.38 541 CYS A O 1
ATOM 4337 N N . ARG A 1 542 ? 48.297 -3.849 -4.161 1.00 77.69 542 ARG A N 1
ATOM 4338 C CA . ARG A 1 542 ? 49.651 -4.414 -4.268 1.00 77.69 542 ARG A CA 1
ATOM 4339 C C . ARG A 1 542 ? 49.742 -5.713 -3.478 1.00 77.69 542 ARG A C 1
ATOM 4341 O O . ARG A 1 542 ? 50.431 -6.632 -3.975 1.00 77.69 542 ARG A O 1
#

Organism: NCBI:txid194707

pLDDT: mean 73.2, std 21.99, range [21.83, 98.19]

InterPro domains:
  IPR005123 Oxoglutarate/iron-dependent dioxygenase domain [PS51471] (259-360)
  IPR026992 Non-haem dioxygenase, N-terminal domain [PF14226] (121-214)
  IPR026992 Non-haem dioxygenase, N-terminal domain [PF14226] (431-505)
  IPR027443 Isopenicillin N synthase-like superfamily [G3DSA:2.60.120.330] (81-394)
  IPR027443 Isopenicillin N synthase-like superfamily [G3DSA:2.60.120.330] (395-542)
  IPR044861 Isopenicillin N synthase-like, Fe(2+) 2OG dioxygenase domain [PF03171] (264-360)

Secondary structure (DSSP, 8-state):
--------------------------HHHHHHHHHHHHHHHTT-HHHHHHHHHHHHHHHGGGS---GGGGGS----HHHHHHHHHHTT--HHHHHHTT-SS--GGGPPPPP-SPEESS----EEE-TTTTSTTHHHHHHHHHHHHHHTSEEEEE--S--HHHHHHHHHHHHHHHHSTT--TT--EEETTEEEEEEESSS--TTSPPPS-EEEEEEESSS---GGGS-HHHHHHT-HHHHHHHHHHHTTS-TTHHHHTTTTSEEEEEEEEE---SSTTS-EEEEEE--SSSEEEEEE-SS--EEEEETTEEEE----TT-EEEEE-HHHHHHTTTSS-PPPEEEE--SS--EEEEEEEEE-S-TTS--EE---GGGS-TTPPPSS--EEHHHHHHHHHHHHHHTSPPGGG----SS----S--EETTEE----EEE-TTTTSTTHHHHHHHHHHHHHHTS--EEES-S--HHHHHHHHHHHHHHHTS-HHHHGGGB-SSTTSSEEEESS----SS-PPPS--EEEE--BTTB--TTTS-GGG-

Sequence (542 aa):
MEKWKRSKRSNDRGKEGHVRESSNNVDVAESWMYRRSIQWWWRFPRRKKILEFIFATTEDLQTSEDPIIRGLSHYDRENEVKEFLDNKGTVKQLANSGLVKIPRMFVHPPSSVPCSTALQVPVIDLKCHQSDRRREIVNEICKASETWGMFQVINQGIPISLMHKMLESVQKFHEQEEVKLDSCTTQNKKTVVHYSTGTYNRAKPANWRDTLVCRFTDGVVDPGDLPIICRDAMGEDILSGLLSEALGLSSDHLTNIKCFETPRLVCHYYPPCPEPQLTLGVPEHSDPYFQTVLLQDNIGGLQVLHKNYWVSVTPLEGALTINIGDLMQLITNDRFKSAVHRVKAQGVGPRVSAAIFLHPVPKNQPRYYGPLNELLSPNDKPLYKETQQEEYLACHLARKEETCVPALFVHPSDGIPTASSAFLGGIELQVPVIDLKGYQSDQRAEIVDAISKAAEKWGIFYLVNHGIPSSVIEKLLDSVKKFNEQPKEAKIEFYSHEFKNKVYYYTLEPLLGLSPAGWKDKLVCEFEDGHVDHVAIPELCR

Radius of gyration: 34.95 Å; chains: 1; bounding box: 121×70×76 Å

Foldseek 3Di:
DDDDDDDDDDDDDDDDDDDDDDDDDDPPVVVVVVVVVVVVVPPDPVVVVVVVVVVVVVVVVPDDPDPCVVPPDPPPLVVVVVVCVVVVHALQNVLVVPDLDDDPLFFADADPFAADPVDAAAEAECPPCVDPCVVVSLQSCLVNQQAALKHKYAPLVDDLVLLVVVQVVLVVQVPDPDPPQPDQPDDPQKGKHWHHQPPPQVFHRTAQKTKIKIFRAALDDPLVPDRVCVSSVCCVQPVCQSPCVSLVHHSCVCVVLQQFSTKMKMKMKHDADSCQSRGFNWDWDFAAGAKKKKRWDQPFQKWWQGPSHTYTHHDDRRMIMMGGGDLNCFQLLNSGDGITITGTHHNDDGIMMMMIGGHGDHPVDWDWGGHHPVNDDPPDDRPDDTDTSVVSVVVRVVVVNVVDPPPLQDFDPPDPDDPDQDDDPNDRDDAAEQECVQCVHPCVVVSVVSVVVSCVPPVDHHYDPPVDDPVVVVLQVVLVVVLVPDDPVLQVVQDDQPPPDQWHKYQFHPPPDDGRTHRDIDIHHHDDPNDGPPVSDRPSND